Protein AF-0000000074726806 (afdb_homodimer)

pLDDT: mean 81.0, std 25.69, range [20.41, 98.81]

InterPro domains:
  IPR003428 Mitochondrial glycoprotein [PF02330] (49-231)
  IPR003428 Mitochondrial glycoprotein [PTHR10826] (40-232)
  IPR036561 Mitochondrial glycoprotein superfamily [G3DSA:3.10.280.10] (38-231)
  IPR036561 Mitochondrial glycoprotein superfamily [SSF54529] (40-232)

Foldseek 3Di:
DDDDDDDPPPDDPDPDDDDPPPPPPPPPPPPPPPVPVQDPVLVVLLVVLVVVLVVLVVLDDADPLQVVDVVDDPWDWDDDAPDQKIWTWDDDDQKIKIKIFGADDDDPPPPPPPCPVVPDPQQDKTWIKIWIAGNVFQWTKIWTKIAGPDPPGRMDTFAMDTDRHVCLVPDPPHDRHHGLVPDDPVVSVVVVVVCVVVPDDNSVSVNRRSVSNSSNSVNVSVVSVVSSVVSVD/DDDDPDDCPPDDPPDDDPDPPPPVPPPPPPPPPPPVVQPPVLVVLLVVLVVVLVVLVVLDDADPLQVVDVVDDPWDWDDDAPDQKIWTWDDDDQKIKIKIFGADDDQDPPPPPPCVPVPPPQQDKTWMKIWIAGNVFQWTKIWTKIAGPDDPGRMDTFAMDTDRHVCLVPDPPHDRHDGLVPDDPVVSVVVVVVCVVVPDDNSVSVNNRSVSNSSNSVNVSVVSVVSSVVSVD

Structure (mmCIF, N/CA/C/O backbone):
data_AF-0000000074726806-model_v1
#
loop_
_entity.id
_entity.type
_entity.pdbx_description
1 polymer 'Uncharacterized protein'
#
loop_
_atom_site.group_PDB
_atom_site.id
_atom_site.type_symbol
_atom_site.label_atom_id
_atom_site.label_alt_id
_atom_site.label_comp_id
_atom_site.label_asym_id
_atom_site.label_entity_id
_atom_site.label_seq_id
_atom_site.pdbx_PDB_ins_code
_atom_site.Cartn_x
_atom_site.Cartn_y
_atom_site.Cartn_z
_atom_site.occupancy
_atom_site.B_iso_or_equiv
_atom_site.auth_seq_id
_atom_site.auth_comp_id
_atom_site.auth_asym_id
_atom_site.auth_atom_id
_atom_site.pdbx_PDB_model_num
ATOM 1 N N . MET A 1 1 ? 102.75 48.25 -52.375 1 20.41 1 MET A N 1
ATOM 2 C CA . MET A 1 1 ? 102.25 49.562 -51.938 1 20.41 1 MET A CA 1
ATOM 3 C C . MET A 1 1 ? 100.938 49.438 -51.219 1 20.41 1 MET A C 1
ATOM 5 O O . MET A 1 1 ? 100.75 49.969 -50.125 1 20.41 1 MET A O 1
ATOM 9 N N . MET A 1 2 ? 99.812 49.25 -51.969 1 20.5 2 MET A N 1
ATOM 10 C CA . MET A 1 2 ? 98.625 50.062 -51.969 1 20.5 2 MET A CA 1
ATOM 11 C C . MET A 1 2 ? 97.562 49.5 -51 1 20.5 2 MET A C 1
ATOM 13 O O . MET A 1 2 ? 97.062 48.375 -51.219 1 20.5 2 MET A O 1
ATOM 17 N N . LEU A 1 3 ? 97.5 49.781 -49.75 1 23.8 3 LEU A N 1
ATOM 18 C CA . LEU A 1 3 ? 96.812 49.25 -48.594 1 23.8 3 LEU A CA 1
ATOM 19 C C . LEU A 1 3 ? 95.375 49.594 -48.625 1 23.8 3 LEU A C 1
ATOM 21 O O . LEU A 1 3 ? 94.5 48.875 -48.031 1 23.8 3 LEU A O 1
ATOM 25 N N . PRO A 1 4 ? 94.812 50.781 -49.312 1 23.72 4 PRO A N 1
ATOM 26 C CA . PRO A 1 4 ? 93.938 51.5 -48.375 1 23.72 4 PRO A CA 1
ATOM 27 C C . PRO A 1 4 ? 92.625 50.781 -48.156 1 23.72 4 PRO A C 1
ATOM 29 O O . PRO A 1 4 ? 92.312 49.812 -48.844 1 23.72 4 PRO A O 1
ATOM 32 N N . VAL A 1 5 ? 91.375 51.656 -48 1 22.84 5 VAL A N 1
ATOM 33 C CA . VAL A 1 5 ? 90.438 52.25 -47.031 1 22.84 5 VAL A CA 1
ATOM 34 C C . VAL A 1 5 ? 89.062 51.781 -47.312 1 22.84 5 VAL A C 1
ATOM 36 O O . VAL A 1 5 ? 88.125 52.188 -46.594 1 22.84 5 VAL A O 1
ATOM 39 N N . ALA A 1 6 ? 88.75 50.812 -48.281 1 23.95 6 ALA A N 1
ATOM 40 C CA . ALA A 1 6 ? 87.438 51.156 -48.844 1 23.95 6 ALA A CA 1
ATOM 41 C C . ALA A 1 6 ? 86.312 51.094 -47.781 1 23.95 6 ALA A C 1
ATOM 43 O O . ALA A 1 6 ? 86.438 50.344 -46.812 1 23.95 6 ALA A O 1
ATOM 44 N N . ARG A 1 7 ? 85.375 52.094 -47.906 1 22.33 7 ARG A N 1
ATOM 45 C CA . ARG A 1 7 ? 84.25 52.844 -47.312 1 22.33 7 ARG A CA 1
ATOM 46 C C . ARG A 1 7 ? 83.062 51.906 -47.062 1 22.33 7 ARG A C 1
ATOM 48 O O . ARG A 1 7 ? 82.625 51.156 -47.938 1 22.33 7 ARG A O 1
ATOM 55 N N . MET A 1 8 ? 82.688 51.625 -45.75 1 22 8 MET A N 1
ATOM 56 C CA . MET A 1 8 ? 81.875 50.719 -44.969 1 22 8 MET A CA 1
ATOM 57 C C . MET A 1 8 ? 80.375 51 -45.156 1 22 8 MET A C 1
ATOM 59 O O . MET A 1 8 ? 79.5 50.469 -44.469 1 22 8 MET A O 1
ATOM 63 N N . CYS A 1 9 ? 79.938 51.625 -46.406 1 23.05 9 CYS A N 1
ATOM 64 C CA . CYS A 1 9 ? 78.625 52.281 -46.25 1 23.05 9 CYS A CA 1
ATOM 65 C C . CYS A 1 9 ? 77.562 51.281 -45.844 1 23.05 9 CYS A C 1
ATOM 67 O O . CYS A 1 9 ? 77.438 50.219 -46.438 1 23.05 9 CYS A O 1
ATOM 69 N N . THR A 1 10 ? 76.938 51.406 -44.594 1 23.47 10 THR A N 1
ATOM 70 C CA . THR A 1 10 ? 76 50.75 -43.656 1 23.47 10 THR A CA 1
ATOM 71 C C . THR A 1 10 ? 74.562 50.719 -44.188 1 23.47 10 THR A C 1
ATOM 73 O O . THR A 1 10 ? 73.938 51.781 -44.312 1 23.47 10 THR A O 1
ATOM 76 N N . GLY A 1 11 ? 74.312 50.188 -45.469 1 21.83 11 GLY A N 1
ATOM 77 C CA . GLY A 1 11 ? 73 50.375 -46 1 21.83 11 GLY A CA 1
ATOM 78 C C . GLY A 1 11 ? 71.875 49.844 -45.062 1 21.83 11 GLY A C 1
ATOM 79 O O . GLY A 1 11 ? 72.125 48.875 -44.344 1 21.83 11 GLY A O 1
ATOM 80 N N . LEU A 1 12 ? 70.812 50.75 -44.719 1 23.97 12 LEU A N 1
ATOM 81 C CA . LEU A 1 12 ? 69.625 50.906 -43.875 1 23.97 12 LEU A CA 1
ATOM 82 C C . LEU A 1 12 ? 68.562 49.906 -44.281 1 23.97 12 LEU A C 1
ATOM 84 O O . LEU A 1 12 ? 68.062 49.938 -45.438 1 23.97 12 LEU A O 1
ATOM 88 N N . ALA A 1 13 ? 68.625 48.625 -43.875 1 22.58 13 ALA A N 1
ATOM 89 C CA . ALA A 1 13 ? 67.75 47.562 -44.25 1 22.58 13 ALA A CA 1
ATOM 90 C C . ALA A 1 13 ? 66.312 47.844 -43.781 1 22.58 13 ALA A C 1
ATOM 92 O O . ALA A 1 13 ? 66.125 48.219 -42.594 1 22.58 13 ALA A O 1
ATOM 93 N N . ALA A 1 14 ? 65.375 48.188 -44.75 1 22.95 14 ALA A N 1
ATOM 94 C CA . ALA A 1 14 ? 63.969 48.531 -44.75 1 22.95 14 ALA A CA 1
ATOM 95 C C . ALA A 1 14 ? 63.125 47.469 -44.062 1 22.95 14 ALA A C 1
ATOM 97 O O . ALA A 1 14 ? 63.125 46.312 -44.5 1 22.95 14 ALA A O 1
ATOM 98 N N . ARG A 1 15 ? 62.938 47.5 -42.719 1 23.8 15 ARG A N 1
ATOM 99 C CA . ARG A 1 15 ? 62.25 46.562 -41.812 1 23.8 15 ARG A CA 1
ATOM 100 C C . ARG A 1 15 ? 60.781 46.469 -42.125 1 23.8 15 ARG A C 1
ATOM 102 O O . ARG A 1 15 ? 60.031 47.469 -42.031 1 23.8 15 ARG A O 1
ATOM 109 N N . SER A 1 16 ? 60.344 45.938 -43.312 1 23.59 16 SER A N 1
ATOM 110 C CA . SER A 1 16 ? 58.906 45.969 -43.656 1 23.59 16 SER A CA 1
ATOM 111 C C . SER A 1 16 ? 58.031 45.5 -42.5 1 23.59 16 SER A C 1
ATOM 113 O O . SER A 1 16 ? 58.531 44.844 -41.594 1 23.59 16 SER A O 1
ATOM 115 N N . GLY A 1 17 ? 56.594 45.844 -42.562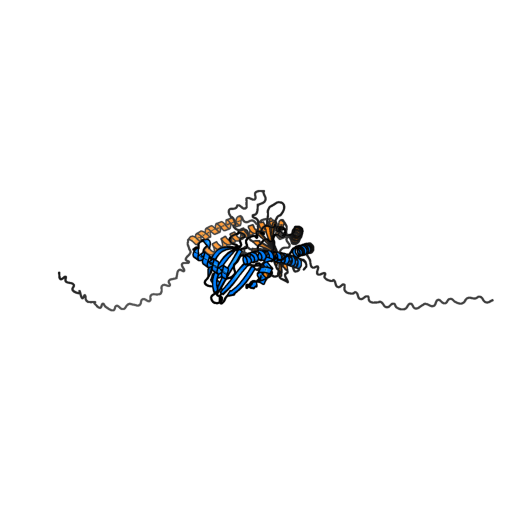 1 23.83 17 GLY A N 1
ATOM 116 C CA . GLY A 1 17 ? 55.312 46.062 -41.906 1 23.83 17 GLY A CA 1
ATOM 117 C C . GLY A 1 17 ? 54.625 44.812 -41.469 1 23.83 17 GLY A C 1
ATOM 118 O O . GLY A 1 17 ? 54.438 43.875 -42.25 1 23.83 17 GLY A O 1
ATOM 119 N N . GLY A 1 18 ? 54.844 44.281 -40.281 1 24.19 18 GLY A N 1
ATOM 120 C CA . GLY A 1 18 ? 54.312 43.094 -39.625 1 24.19 18 GLY A CA 1
ATOM 121 C C . GLY A 1 18 ? 52.781 43.094 -39.531 1 24.19 18 GLY A C 1
ATOM 122 O O . GLY A 1 18 ? 52.188 44.125 -39.25 1 24.19 18 GLY A O 1
ATOM 123 N N . PHE A 1 19 ? 52.062 42.219 -40.438 1 26.77 19 PHE A N 1
ATOM 124 C CA . PHE A 1 19 ? 50.656 41.938 -40.531 1 26.77 19 PHE A CA 1
ATOM 125 C C . PHE A 1 19 ? 50.094 41.531 -39.188 1 26.77 19 PHE A C 1
ATOM 127 O O . PHE A 1 19 ? 50.656 40.688 -38.469 1 26.77 19 PHE A O 1
ATOM 134 N N . LEU A 1 20 ? 49.406 42.438 -38.469 1 27.36 20 LEU A N 1
ATOM 135 C CA . LEU A 1 20 ? 48.656 42.312 -37.219 1 27.36 20 LEU A CA 1
ATOM 136 C C . LEU A 1 20 ? 47.594 41.219 -37.312 1 27.36 20 LEU A C 1
ATOM 138 O O . LEU A 1 20 ? 46.719 41.281 -38.188 1 27.36 20 LEU A O 1
ATOM 142 N N . ARG A 1 21 ? 47.938 39.938 -37.156 1 26.05 21 ARG A N 1
ATOM 143 C CA . ARG A 1 21 ? 46.938 38.875 -37.094 1 26.05 21 ARG A CA 1
ATOM 144 C C . ARG A 1 21 ? 45.906 39.156 -36.031 1 26.05 21 ARG A C 1
ATOM 146 O O . ARG A 1 21 ? 46.25 39.344 -34.844 1 26.05 21 ARG A O 1
ATOM 153 N N . ARG A 1 22 ? 44.719 39.719 -36.375 1 31.56 22 ARG A N 1
ATOM 154 C CA . ARG A 1 22 ? 43.531 39.906 -35.531 1 31.56 22 ARG A CA 1
ATOM 155 C C . ARG A 1 22 ? 43.156 38.594 -34.844 1 31.56 22 ARG A C 1
ATOM 157 O O . ARG A 1 22 ? 42.844 37.625 -35.5 1 31.56 22 ARG A O 1
ATOM 164 N N . GLN A 1 23 ? 43.75 38.281 -33.688 1 27.8 23 GLN A N 1
ATOM 165 C CA . GLN A 1 23 ? 43.312 37.188 -32.875 1 27.8 23 GLN A CA 1
ATOM 166 C C . GLN A 1 23 ? 41.812 37.281 -32.594 1 27.8 23 GLN A C 1
ATOM 168 O O . GLN A 1 23 ? 41.344 38.281 -32.062 1 27.8 23 GLN A O 1
ATOM 173 N N . ALA A 1 24 ? 40.938 36.781 -33.5 1 34.75 24 ALA A N 1
ATOM 174 C CA . ALA A 1 24 ? 39.5 36.656 -33.219 1 34.75 24 ALA A CA 1
ATOM 175 C C . ALA A 1 24 ? 39.25 36.125 -31.828 1 34.75 24 ALA A C 1
ATOM 177 O O . ALA A 1 24 ? 39.812 35.094 -31.438 1 34.75 24 ALA A O 1
ATOM 178 N N . LEU A 1 25 ? 38.969 37.031 -30.875 1 34.06 25 LEU A N 1
ATOM 179 C CA . LEU A 1 25 ? 38.469 36.719 -29.531 1 34.06 25 LEU A CA 1
ATOM 180 C C . LEU A 1 25 ? 37.312 35.75 -29.609 1 34.06 25 LEU A C 1
ATOM 182 O O . LEU A 1 25 ? 36.312 36.031 -30.266 1 34.06 25 LEU A O 1
ATOM 186 N N . ARG A 1 26 ? 37.531 34.438 -29.812 1 38.59 26 ARG A N 1
ATOM 187 C CA . ARG A 1 26 ? 36.438 33.5 -29.688 1 38.59 26 ARG A CA 1
ATOM 188 C C . ARG A 1 26 ? 35.625 33.75 -28.438 1 38.59 26 ARG A C 1
ATOM 190 O O . ARG A 1 26 ? 36.156 33.938 -27.359 1 38.59 26 ARG A O 1
ATOM 197 N N . PRO A 1 27 ? 34.375 34.281 -28.609 1 38.22 27 PRO A N 1
ATOM 198 C CA . PRO A 1 27 ? 33.562 34.375 -27.406 1 38.22 27 PRO A CA 1
ATOM 199 C C . PRO A 1 27 ? 33.625 33.125 -26.562 1 38.22 27 PRO A C 1
ATOM 201 O O . PRO A 1 27 ? 33.719 32 -27.094 1 38.22 27 PRO A O 1
ATOM 204 N N . ALA A 1 28 ? 34.25 33.156 -25.359 1 39.41 28 ALA A N 1
ATOM 205 C CA . ALA A 1 28 ? 34.125 32.125 -24.328 1 39.41 28 ALA A CA 1
ATOM 206 C C . ALA A 1 28 ? 32.688 31.641 -24.219 1 39.41 28 ALA A C 1
ATOM 208 O O . ALA A 1 28 ? 31.766 32.406 -23.906 1 39.41 28 ALA A O 1
ATOM 209 N N . LEU A 1 29 ? 32.25 30.828 -25.109 1 37.53 29 LEU A N 1
ATOM 210 C CA . LEU A 1 29 ? 31 30.125 -24.859 1 37.53 29 LEU A CA 1
ATOM 211 C C . LEU A 1 29 ? 30.906 29.703 -23.391 1 37.53 29 LEU A C 1
ATOM 213 O O . LEU A 1 29 ? 31.75 28.969 -22.906 1 37.53 29 LEU A O 1
ATOM 217 N N . TYR A 1 30 ? 30.609 30.625 -22.5 1 35.72 30 TYR A N 1
ATOM 218 C CA . TYR A 1 30 ? 30.141 30.203 -21.188 1 35.72 30 TYR A CA 1
ATOM 219 C C . TYR A 1 30 ? 29.234 28.984 -21.297 1 35.72 30 TYR A C 1
ATOM 221 O O . TYR A 1 30 ? 28.156 29.047 -21.891 1 35.72 30 TYR A O 1
ATOM 229 N N . GLN A 1 31 ? 29.828 27.844 -21.625 1 36.25 31 GLN A N 1
ATOM 230 C CA . GLN A 1 31 ? 29.016 26.656 -21.406 1 36.25 31 GLN A CA 1
ATOM 231 C C . GLN A 1 31 ? 28.281 26.734 -20.078 1 36.25 31 GLN A C 1
ATOM 233 O O . GLN A 1 31 ? 28.906 26.812 -19.016 1 36.25 31 GLN A O 1
ATOM 238 N N . ALA A 1 32 ? 27.234 27.453 -20.078 1 36.91 32 ALA A N 1
ATOM 239 C CA . ALA A 1 32 ? 26.375 27.266 -18.906 1 36.91 32 ALA A CA 1
ATOM 240 C C . ALA A 1 32 ? 26.391 25.812 -18.438 1 36.91 32 ALA A C 1
ATOM 242 O O . ALA A 1 32 ? 25.969 24.906 -19.172 1 36.91 32 ALA A O 1
ATOM 243 N N . GLN A 1 33 ? 27.453 25.391 -17.812 1 36.06 33 GLN A N 1
ATOM 244 C CA . GLN A 1 33 ? 27.375 24.125 -17.094 1 36.06 33 GLN A CA 1
ATOM 245 C C . GLN A 1 33 ? 25.969 23.922 -16.5 1 36.06 33 GLN A C 1
ATOM 247 O O . GLN A 1 33 ? 25.547 24.703 -15.648 1 36.06 33 GLN A O 1
ATOM 252 N N . GLN A 1 34 ? 25.047 23.75 -17.297 1 39.03 34 GLN A N 1
ATOM 253 C CA . GLN A 1 34 ? 23.859 23.203 -16.641 1 39.03 34 GLN A CA 1
ATOM 254 C C . GLN A 1 34 ? 24.234 22.297 -15.477 1 39.03 34 GLN A C 1
ATOM 256 O O . GLN A 1 34 ? 24.75 21.203 -15.688 1 39.03 34 GLN A O 1
ATOM 261 N N . ARG A 1 35 ? 24.953 22.812 -14.508 1 39.28 35 ARG A N 1
ATOM 262 C CA . ARG A 1 35 ? 25.188 22.062 -13.273 1 39.28 35 ARG A CA 1
ATOM 263 C C . ARG A 1 35 ? 23.984 21.219 -12.922 1 39.28 35 ARG A C 1
ATOM 265 O O . ARG A 1 35 ? 22.953 21.734 -12.484 1 39.28 35 ARG A O 1
ATOM 272 N N . CYS A 1 36 ? 23.656 20.156 -13.633 1 45.44 36 CYS A N 1
ATOM 273 C CA . CYS A 1 36 ? 22.734 19.141 -13.148 1 45.44 36 CYS A CA 1
ATOM 274 C C . CYS A 1 36 ? 22.875 18.953 -11.641 1 45.44 36 CYS A C 1
ATOM 276 O O . CYS A 1 36 ? 23.922 18.531 -11.164 1 45.44 36 CYS A O 1
ATOM 278 N N . PHE A 1 37 ? 22.562 19.75 -10.758 1 51.66 37 PHE A N 1
ATOM 279 C CA . PHE A 1 37 ? 22.531 19.562 -9.312 1 51.66 37 PHE A CA 1
ATOM 280 C C . PHE A 1 37 ? 22.219 18.109 -8.961 1 51.66 37 PHE A C 1
ATOM 282 O O . PHE A 1 37 ? 21.062 17.734 -8.875 1 51.66 37 PHE A O 1
ATOM 289 N N . SER A 1 38 ? 23.016 17.078 -9.555 1 64.81 38 SER A N 1
ATOM 290 C CA . SER A 1 38 ? 22.938 15.648 -9.266 1 64.81 38 SER A CA 1
ATOM 291 C C . SER A 1 38 ? 23.266 15.359 -7.805 1 64.81 38 SER A C 1
ATOM 293 O O . SER A 1 38 ? 24.172 15.977 -7.234 1 64.81 38 SER A O 1
ATOM 295 N N . LEU A 1 39 ? 22.406 14.836 -6.875 1 81.81 39 LEU A N 1
ATOM 296 C CA . LEU A 1 39 ? 22.656 14.383 -5.512 1 81.81 39 LEU A CA 1
ATOM 297 C C . LEU A 1 39 ? 23.875 13.477 -5.453 1 81.81 39 LEU A C 1
ATOM 299 O O . LEU A 1 39 ? 23.922 12.445 -6.125 1 81.81 39 LEU A O 1
ATOM 303 N N . SER A 1 40 ? 24.984 13.961 -4.852 1 86.56 40 SER A N 1
ATOM 304 C CA . SER A 1 40 ? 26.234 13.195 -4.754 1 86.56 40 SER A CA 1
ATOM 305 C C . SER A 1 40 ? 25.969 11.797 -4.207 1 86.56 40 SER A C 1
ATOM 307 O O . SER A 1 40 ? 26.594 10.828 -4.652 1 86.56 40 SER A O 1
ATOM 309 N N . SER A 1 41 ? 25.047 11.672 -3.287 1 93.31 41 SER A N 1
ATOM 310 C CA . SER A 1 41 ? 24.75 10.391 -2.65 1 93.31 41 SER A CA 1
ATOM 311 C C . SER A 1 41 ? 24.078 9.438 -3.625 1 93.31 41 SER A C 1
ATOM 313 O O . SER A 1 41 ? 24.078 8.219 -3.42 1 93.31 41 SER A O 1
ATOM 315 N N . ALA A 1 42 ? 23.547 9.977 -4.707 1 93.56 42 ALA A N 1
ATOM 316 C CA . ALA A 1 42 ? 22.859 9.148 -5.684 1 93.56 42 ALA A CA 1
ATOM 317 C C . ALA A 1 42 ? 23.812 8.188 -6.375 1 93.56 42 ALA A C 1
ATOM 319 O O . ALA A 1 42 ? 23.469 7.039 -6.656 1 93.56 42 ALA A O 1
ATOM 320 N N . ALA A 1 43 ? 24.969 8.695 -6.641 1 94.06 43 ALA A N 1
ATOM 321 C CA . ALA A 1 43 ? 25.969 7.855 -7.289 1 94.06 43 ALA A CA 1
ATOM 322 C C . ALA A 1 43 ? 26.359 6.676 -6.398 1 94.06 43 ALA A C 1
ATOM 324 O O . ALA A 1 43 ? 26.562 5.562 -6.887 1 94.06 43 ALA A O 1
ATOM 325 N N . LYS A 1 44 ? 26.516 6.965 -5.145 1 95.69 44 LYS A N 1
ATOM 326 C CA . LYS A 1 44 ? 26.812 5.906 -4.188 1 95.69 44 LYS A CA 1
ATOM 327 C C . LYS A 1 44 ? 25.703 4.859 -4.148 1 95.69 44 LYS A C 1
ATOM 329 O O . LYS A 1 44 ? 25.984 3.656 -4.141 1 95.69 44 LYS A O 1
ATOM 334 N N . VAL A 1 45 ? 24.516 5.266 -4.105 1 97.5 45 VAL A N 1
ATOM 335 C CA . VAL A 1 45 ? 23.375 4.367 -4.109 1 97.5 45 VAL A CA 1
ATOM 336 C C . VAL A 1 45 ? 23.406 3.494 -5.363 1 97.5 45 VAL A C 1
ATOM 338 O O . VAL A 1 45 ? 23.234 2.273 -5.281 1 97.5 45 VAL A O 1
ATOM 341 N N . ALA A 1 46 ? 23.625 4.129 -6.48 1 97.31 46 ALA A N 1
ATOM 342 C CA . ALA A 1 46 ? 23.656 3.406 -7.75 1 97.31 46 ALA A CA 1
ATOM 343 C C . ALA A 1 46 ? 24.719 2.312 -7.746 1 97.31 46 ALA A C 1
ATOM 345 O O . ALA A 1 46 ? 24.469 1.202 -8.227 1 97.31 46 ALA A O 1
ATOM 346 N N . LYS A 1 47 ? 25.828 2.67 -7.254 1 96.75 47 LYS A N 1
ATOM 347 C CA . LYS A 1 47 ? 26.922 1.707 -7.176 1 96.75 47 LYS A CA 1
ATOM 348 C C . LYS A 1 47 ? 26.547 0.514 -6.305 1 96.75 47 LYS A C 1
ATOM 350 O O . LYS A 1 47 ? 26.766 -0.637 -6.684 1 96.75 47 LYS A O 1
ATOM 355 N N . ASP A 1 48 ? 26.016 0.782 -5.121 1 97.62 48 ASP A N 1
ATOM 356 C CA . ASP A 1 48 ? 25.625 -0.284 -4.203 1 97.62 48 ASP A CA 1
ATOM 357 C C . ASP A 1 48 ? 24.516 -1.143 -4.805 1 97.62 48 ASP A C 1
ATOM 359 O O . ASP A 1 48 ? 24.469 -2.355 -4.59 1 97.62 48 ASP A O 1
ATOM 363 N N . LEU A 1 49 ? 23.719 -0.548 -5.613 1 98.06 49 LEU A N 1
ATOM 364 C CA . LEU A 1 49 ? 22.625 -1.264 -6.277 1 98.06 49 LEU A CA 1
ATOM 365 C C . LEU A 1 49 ? 23.172 -2.203 -7.348 1 98.06 49 LEU A C 1
ATOM 367 O O . LEU A 1 49 ? 22.688 -3.324 -7.504 1 98.06 49 LEU A O 1
ATOM 371 N N . GLN A 1 50 ? 24.141 -1.729 -8.062 1 97.56 50 GLN A N 1
ATOM 372 C CA . GLN A 1 50 ? 24.734 -2.566 -9.094 1 97.56 50 GLN A CA 1
ATOM 373 C C . GLN A 1 50 ? 25.297 -3.857 -8.508 1 97.56 50 GLN A C 1
ATOM 375 O O . GLN A 1 50 ? 25.109 -4.934 -9.078 1 97.56 50 GLN A O 1
ATOM 380 N N . ALA A 1 51 ? 25.938 -3.688 -7.402 1 95.94 51 ALA A N 1
ATOM 381 C CA . ALA A 1 51 ? 26.484 -4.859 -6.727 1 95.94 51 ALA A CA 1
ATOM 382 C C . ALA A 1 51 ? 25.375 -5.82 -6.309 1 95.94 51 ALA A C 1
ATOM 384 O O . ALA A 1 51 ? 25.5 -7.035 -6.492 1 95.94 51 ALA A O 1
ATOM 385 N N . GLU A 1 52 ? 24.312 -5.312 -5.699 1 96 52 GLU A N 1
ATOM 386 C CA . GLU A 1 52 ? 23.203 -6.125 -5.227 1 96 52 GLU A CA 1
ATOM 387 C C . GLU A 1 52 ? 22.484 -6.812 -6.387 1 96 52 GLU A C 1
ATOM 389 O O . GLU A 1 52 ? 22.109 -7.98 -6.281 1 96 52 GLU A O 1
ATOM 394 N N . ILE A 1 53 ? 22.344 -6.117 -7.512 1 97.62 53 ILE A N 1
ATOM 395 C CA . ILE A 1 53 ? 21.719 -6.699 -8.695 1 97.62 53 ILE A CA 1
ATOM 396 C C . ILE A 1 53 ? 22.5 -7.926 -9.148 1 97.62 53 ILE A C 1
ATOM 398 O O . ILE A 1 53 ? 21.922 -8.984 -9.391 1 97.62 53 ILE A O 1
ATOM 402 N N . GLY A 1 54 ? 23.797 -7.73 -9.234 1 96.88 54 GLY A N 1
ATOM 403 C CA . GLY A 1 54 ? 24.641 -8.852 -9.625 1 96.88 54 GLY A CA 1
ATOM 404 C C . GLY A 1 54 ? 24.516 -10.047 -8.711 1 96.88 54 GLY A C 1
ATOM 405 O O . GLY A 1 54 ? 24.391 -11.188 -9.172 1 96.88 54 GLY A O 1
ATOM 406 N N . HIS A 1 55 ? 24.469 -9.805 -7.434 1 95.19 55 HIS A N 1
ATOM 407 C CA . HIS A 1 55 ? 24.344 -10.859 -6.43 1 95.19 55 HIS A CA 1
ATOM 408 C C . HIS A 1 55 ? 23.016 -11.594 -6.578 1 95.19 55 HIS A C 1
ATOM 410 O O . HIS A 1 55 ? 22.984 -12.82 -6.605 1 95.19 55 HIS A O 1
ATOM 416 N N . GLU A 1 56 ? 21.875 -10.852 -6.633 1 95 56 GLU A N 1
ATOM 417 C CA . GLU A 1 56 ? 20.547 -11.453 -6.715 1 95 56 GLU A CA 1
ATOM 418 C C . GLU A 1 56 ? 20.375 -12.227 -8.016 1 95 56 GLU A C 1
ATOM 420 O O . GLU A 1 56 ? 19.75 -13.289 -8.023 1 95 56 GLU A O 1
ATOM 425 N N . GLU A 1 57 ? 20.938 -11.695 -9.094 1 96.25 57 GLU A N 1
ATOM 426 C CA . GLU A 1 57 ? 20.828 -12.375 -10.375 1 96.25 57 GLU A CA 1
ATOM 427 C C . GLU A 1 57 ? 21.609 -13.688 -10.375 1 96.25 57 GLU A C 1
ATOM 429 O O . GLU A 1 57 ? 21.156 -14.68 -10.953 1 96.25 57 GLU A O 1
ATOM 434 N N . GLU A 1 58 ? 22.688 -13.695 -9.766 1 95.88 58 GLU A N 1
ATOM 435 C CA . GLU A 1 58 ? 23.5 -14.898 -9.688 1 95.88 58 GLU A CA 1
ATOM 436 C C . GLU A 1 58 ? 22.812 -15.984 -8.867 1 95.88 58 GLU A C 1
ATOM 438 O O . GLU A 1 58 ? 22.969 -17.172 -9.141 1 95.88 58 GLU A O 1
ATOM 443 N N . GLN A 1 59 ? 22.078 -15.562 -7.906 1 92.62 59 GLN A N 1
ATOM 444 C CA . GLN A 1 59 ? 21.438 -16.5 -6.996 1 92.62 59 GLN A CA 1
ATOM 445 C C . GLN A 1 59 ? 20.078 -16.938 -7.531 1 92.62 59 GLN A C 1
ATOM 447 O O . GLN A 1 59 ? 19.484 -17.906 -7.031 1 92.62 59 GLN A O 1
ATOM 452 N N . TYR A 1 60 ? 19.625 -16.281 -8.539 1 94.38 60 TYR A N 1
ATOM 453 C CA . TYR A 1 60 ? 18.281 -16.562 -9.023 1 94.38 60 TYR A CA 1
ATOM 454 C C . TYR A 1 60 ? 18.234 -17.875 -9.797 1 94.38 60 TYR A C 1
ATOM 456 O O . TYR A 1 60 ? 19.047 -18.094 -10.703 1 94.38 60 TYR A O 1
ATOM 464 N N . GLN A 1 61 ? 17.359 -18.766 -9.32 1 94.88 61 GLN A N 1
ATOM 465 C CA . GLN A 1 61 ? 17.031 -20 -10.016 1 94.88 61 GLN A CA 1
ATOM 466 C C . GLN A 1 61 ? 15.555 -20.328 -9.891 1 94.88 61 GLN A C 1
ATOM 468 O O . GLN A 1 61 ? 15.023 -20.422 -8.781 1 94.88 61 GLN A O 1
ATOM 473 N N . GLN A 1 62 ? 15 -20.484 -11.023 1 95.31 62 GLN A N 1
ATOM 474 C CA . GLN A 1 62 ? 13.578 -20.828 -11 1 95.31 62 GLN A CA 1
ATOM 475 C C . GLN A 1 62 ? 13.367 -22.266 -10.5 1 95.31 62 GLN A C 1
ATOM 477 O O . GLN A 1 62 ? 14.07 -23.188 -10.93 1 95.31 62 GLN A O 1
ATOM 482 N N . ALA A 1 63 ? 12.43 -22.438 -9.633 1 93.5 63 ALA A N 1
ATOM 483 C CA . ALA A 1 63 ? 12.117 -23.75 -9.086 1 93.5 63 ALA A CA 1
ATOM 484 C C . ALA A 1 63 ? 11.664 -24.703 -10.188 1 93.5 63 ALA A C 1
ATOM 486 O O . ALA A 1 63 ? 10.945 -24.312 -11.109 1 93.5 63 ALA A O 1
ATOM 487 N N . LYS A 1 64 ? 12.016 -25.984 -10.086 1 95 64 LYS A N 1
ATOM 488 C CA . LYS A 1 64 ? 11.695 -27 -11.07 1 95 64 LYS A CA 1
ATOM 489 C C . LYS A 1 64 ? 10.188 -27.234 -11.164 1 95 64 LYS A C 1
ATOM 491 O O . LYS A 1 64 ? 9.664 -27.562 -12.234 1 95 64 LYS A O 1
ATOM 496 N N . GLU A 1 65 ? 9.547 -27.047 -10.039 1 94.06 65 GLU A N 1
ATOM 497 C CA . GLU A 1 65 ? 8.102 -27.25 -9.977 1 94.06 65 GLU A CA 1
ATOM 498 C C . GLU A 1 65 ? 7.371 -26.344 -10.961 1 94.06 65 GLU A C 1
ATOM 500 O O . GLU A 1 65 ? 6.309 -26.688 -11.477 1 94.06 65 GLU A O 1
ATOM 505 N N 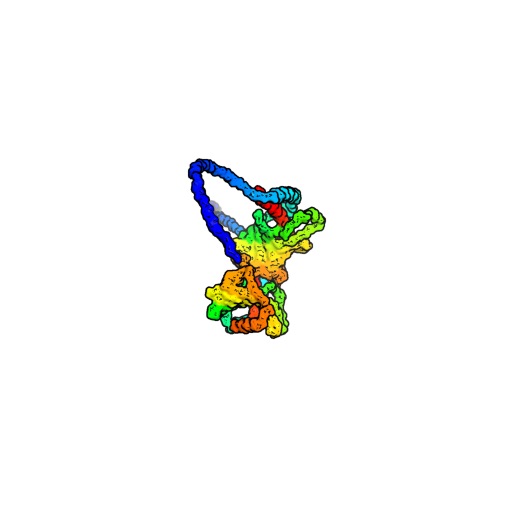. ILE A 1 66 ? 7.969 -25.203 -11.219 1 97.44 66 ILE A N 1
ATOM 506 C CA . ILE A 1 66 ? 7.328 -24.219 -12.086 1 97.44 66 ILE A CA 1
ATOM 507 C C . ILE A 1 66 ? 7.383 -24.688 -13.531 1 97.44 66 ILE A C 1
ATOM 509 O O . ILE A 1 66 ? 6.359 -24.734 -14.219 1 97.44 66 ILE A O 1
ATOM 513 N N . LYS A 1 67 ? 8.516 -25.047 -14.016 1 96.25 67 LYS A N 1
ATOM 514 C CA . LYS A 1 67 ? 8.68 -25.516 -15.391 1 96.25 67 LYS A CA 1
ATOM 515 C C . LYS A 1 67 ? 7.859 -26.781 -15.641 1 96.25 67 LYS A C 1
ATOM 517 O O . LYS A 1 67 ? 7.207 -26.906 -16.672 1 96.25 67 LYS A O 1
ATOM 522 N N . LYS A 1 68 ? 7.961 -27.656 -14.688 1 96.19 68 LYS A N 1
ATOM 523 C CA . LYS A 1 68 ? 7.219 -28.922 -14.789 1 96.19 68 LYS A CA 1
ATOM 524 C C . LYS A 1 68 ? 5.723 -28.656 -14.969 1 96.19 68 LYS A C 1
ATOM 526 O O . LYS A 1 68 ? 5.094 -29.219 -15.867 1 96.19 68 LYS A O 1
ATOM 531 N N . PHE A 1 69 ? 5.16 -27.859 -14.156 1 97.38 69 PHE A N 1
ATOM 532 C CA . PHE A 1 69 ? 3.73 -27.578 -14.195 1 97.38 69 PHE A CA 1
ATOM 533 C C . PHE A 1 69 ? 3.348 -26.891 -15.5 1 97.38 69 PHE A C 1
ATOM 535 O O . PHE A 1 69 ? 2.373 -27.281 -16.156 1 97.38 69 PHE A O 1
ATOM 542 N N . LEU A 1 70 ? 4.082 -25.906 -15.93 1 97.06 70 LEU A N 1
ATOM 543 C CA . LEU A 1 70 ? 3.734 -25.094 -17.094 1 97.06 70 LEU A CA 1
ATOM 544 C C . LEU A 1 70 ? 3.85 -25.906 -18.375 1 97.06 70 LEU A C 1
ATOM 546 O O . LEU A 1 70 ? 3.141 -25.625 -19.344 1 97.06 70 LEU A O 1
ATOM 550 N N . SER A 1 71 ? 4.676 -26.891 -18.391 1 96.06 71 SER A N 1
ATOM 551 C CA . SER A 1 71 ? 4.852 -27.719 -19.594 1 96.06 71 SER A CA 1
ATOM 552 C C . SER A 1 71 ? 3.66 -28.641 -19.797 1 96.06 71 SER A C 1
ATOM 554 O O . SER A 1 71 ? 3.377 -29.047 -20.938 1 96.06 71 SER A O 1
ATOM 556 N N . GLY A 1 72 ? 2.896 -28.906 -18.797 1 94.5 72 GLY A N 1
ATOM 557 C CA . GLY A 1 72 ? 1.847 -29.906 -18.922 1 94.5 72 GLY A CA 1
ATOM 558 C C . GLY A 1 72 ? 0.461 -29.344 -18.656 1 94.5 72 GLY A C 1
ATOM 559 O O . GLY A 1 72 ? -0.535 -30.062 -18.781 1 94.5 72 GLY A O 1
ATOM 560 N N . THR A 1 73 ? 0.35 -28.125 -18.359 1 94.12 73 THR A N 1
ATOM 561 C CA . THR A 1 73 ? -0.926 -27.609 -17.891 1 94.12 73 THR A CA 1
ATOM 562 C C . THR A 1 73 ? -1.782 -27.109 -19.047 1 94.12 73 THR A C 1
ATOM 564 O O . THR A 1 73 ? -1.255 -26.703 -20.078 1 94.12 73 THR A O 1
ATOM 567 N N . SER A 1 74 ? -3.074 -27.266 -18.844 1 93.44 74 SER A N 1
ATOM 568 C CA . SER A 1 74 ? -4.027 -26.719 -19.797 1 93.44 74 SER A CA 1
ATOM 569 C C . SER A 1 74 ? -4.363 -25.266 -19.469 1 93.44 74 SER A C 1
ATOM 571 O O . SER A 1 74 ? -5.055 -24.594 -20.25 1 93.44 74 SER A O 1
ATOM 573 N N . PHE A 1 75 ? -3.91 -24.75 -18.375 1 97.81 75 PHE A N 1
ATOM 574 C CA . PHE A 1 75 ? -4.156 -23.375 -17.953 1 97.81 75 PHE A CA 1
ATOM 575 C C . PHE A 1 75 ? -3.24 -22.406 -18.703 1 97.81 75 PHE A C 1
ATOM 577 O O . PHE A 1 75 ? -2.078 -22.734 -18.969 1 97.81 75 PHE A O 1
ATOM 584 N N . LYS A 1 76 ? -3.785 -21.281 -19 1 98.19 76 LYS A N 1
ATOM 585 C CA . LYS A 1 76 ? -2.967 -20.141 -19.406 1 98.19 76 LYS A CA 1
ATOM 586 C C . LYS A 1 76 ? -2.463 -19.375 -18.188 1 98.19 76 LYS A C 1
ATOM 588 O O . LYS A 1 76 ? -3.258 -18.906 -17.375 1 98.19 76 LYS A O 1
ATOM 593 N N . PHE A 1 77 ? -1.185 -19.219 -18.125 1 98.62 77 PHE A N 1
ATOM 594 C CA . PHE A 1 77 ? -0.589 -18.453 -17.047 1 98.62 77 PHE A CA 1
ATOM 595 C C . PHE A 1 77 ? -0.481 -16.984 -17.406 1 98.62 77 PHE A C 1
ATOM 597 O O . PHE A 1 77 ? -0.003 -16.641 -18.5 1 98.62 77 PHE A O 1
ATOM 604 N N . VAL A 1 78 ? -0.978 -16.078 -16.5 1 98.44 78 VAL A N 1
ATOM 605 C CA . VAL A 1 78 ? -0.987 -14.648 -16.766 1 98.44 78 VAL A CA 1
ATOM 606 C C . VAL A 1 78 ? -0.32 -13.898 -15.609 1 98.44 78 VAL A C 1
ATOM 608 O O . VAL A 1 78 ? -0.687 -14.086 -14.445 1 98.44 78 VAL A O 1
ATOM 611 N N . GLU A 1 79 ? 0.658 -13.055 -15.922 1 97.81 79 GLU A N 1
ATOM 612 C CA . GLU A 1 79 ? 1.279 -12.133 -14.977 1 97.81 79 GLU A CA 1
ATOM 613 C C . GLU A 1 79 ? 1.74 -10.859 -15.672 1 97.81 79 GLU A C 1
ATOM 615 O O . GLU A 1 79 ? 1.855 -10.82 -16.906 1 97.81 79 GLU A O 1
ATOM 620 N N . THR A 1 80 ? 1.914 -9.773 -14.906 1 96.44 80 THR A N 1
ATOM 621 C CA . THR A 1 80 ? 2.43 -8.508 -15.406 1 96.44 80 THR A CA 1
ATOM 622 C C . THR A 1 80 ? 3.539 -7.98 -14.492 1 96.44 80 THR A C 1
ATOM 624 O O . THR A 1 80 ? 3.412 -8.016 -13.266 1 96.44 80 THR A O 1
ATOM 627 N N . GLU A 1 81 ? 4.637 -7.488 -15.125 1 95.5 81 GLU A N 1
ATOM 628 C CA . GLU A 1 81 ? 5.715 -6.879 -14.344 1 95.5 81 GLU A CA 1
ATOM 629 C C . GLU A 1 81 ? 5.203 -5.699 -13.523 1 95.5 81 GLU A C 1
ATOM 631 O O . GLU A 1 81 ? 4.43 -4.879 -14.016 1 95.5 81 GLU A O 1
ATOM 636 N N . GLY A 1 82 ? 5.598 -5.645 -12.297 1 94.94 82 GLY A N 1
ATOM 637 C CA . GLY A 1 82 ? 5.215 -4.555 -11.422 1 94.94 82 GLY A CA 1
ATOM 638 C C . GLY A 1 82 ? 3.896 -4.797 -10.703 1 94.94 82 GLY A C 1
ATOM 639 O O . GLY A 1 82 ? 3.502 -4.016 -9.836 1 94.94 82 GLY A O 1
ATOM 640 N N . ASP A 1 83 ? 3.258 -5.797 -11.109 1 96.38 83 ASP A N 1
ATOM 641 C CA . ASP A 1 83 ? 1.973 -6.164 -10.523 1 96.38 83 ASP A CA 1
ATOM 642 C C . ASP A 1 83 ? 2.098 -7.426 -9.672 1 96.38 83 ASP A C 1
ATOM 644 O O . ASP A 1 83 ? 2.695 -8.414 -10.094 1 96.38 83 ASP A O 1
ATOM 648 N N . VAL A 1 84 ? 1.516 -7.402 -8.461 1 96.5 84 VAL A N 1
ATOM 649 C CA . VAL A 1 84 ? 1.714 -8.523 -7.543 1 96.5 84 VAL A CA 1
ATOM 650 C C . VAL A 1 84 ? 0.782 -9.672 -7.922 1 96.5 84 VAL A C 1
ATOM 652 O O . VAL A 1 84 ? 0.956 -10.797 -7.457 1 96.5 84 VAL A O 1
ATOM 655 N N . ASN A 1 85 ? -0.184 -9.414 -8.734 1 97.5 85 ASN A N 1
ATOM 656 C CA . ASN A 1 85 ? -1.204 -10.406 -9.055 1 97.5 85 ASN A CA 1
ATOM 657 C C . ASN A 1 85 ? -0.723 -11.375 -10.133 1 97.5 85 ASN A C 1
ATOM 659 O O . ASN A 1 85 ? -0.051 -10.969 -11.086 1 97.5 85 ASN A O 1
ATOM 663 N N . MET A 1 86 ? -1.083 -12.648 -9.914 1 98.5 86 MET A N 1
ATOM 664 C CA . MET A 1 86 ? -0.903 -13.703 -10.898 1 98.5 86 MET A CA 1
ATOM 665 C C . MET A 1 86 ? -2.166 -14.547 -11.031 1 98.5 86 MET A C 1
ATOM 667 O O . MET A 1 86 ? -2.986 -14.594 -10.109 1 98.5 86 MET A O 1
ATOM 671 N N . ASN A 1 87 ? -2.338 -15.133 -12.234 1 98.62 87 ASN A N 1
ATOM 672 C CA . ASN A 1 87 ? -3.498 -16.016 -12.344 1 98.62 87 ASN A CA 1
ATOM 673 C C . ASN A 1 87 ? -3.297 -17.078 -13.422 1 98.62 87 ASN A C 1
ATOM 675 O O . ASN A 1 87 ? -2.459 -16.906 -14.312 1 98.62 87 ASN A O 1
ATOM 679 N N . LEU A 1 88 ? -3.973 -18.188 -13.242 1 98.75 88 LEU A N 1
ATOM 680 C CA . LEU A 1 88 ? -4.215 -19.219 -14.25 1 98.75 88 LEU A CA 1
ATOM 681 C C . LEU A 1 88 ? -5.652 -19.156 -14.75 1 98.75 88 LEU A C 1
ATOM 683 O O . LEU A 1 88 ? -6.586 -19 -13.953 1 98.75 88 LEU A O 1
ATOM 687 N N . GLU A 1 89 ? -5.789 -19.297 -16.062 1 98.5 89 GLU A N 1
ATOM 688 C CA . GLU A 1 89 ? -7.156 -19.25 -16.562 1 98.5 89 GLU A CA 1
ATOM 689 C C . GLU A 1 89 ? -7.371 -20.281 -17.672 1 98.5 89 GLU A C 1
ATOM 691 O O . GLU A 1 89 ? -6.449 -20.594 -18.422 1 98.5 89 GLU A O 1
ATOM 696 N N . LYS A 1 90 ? -8.523 -20.812 -17.734 1 97.44 90 LYS A N 1
ATOM 697 C CA . LYS A 1 90 ? -8.969 -21.656 -18.844 1 97.44 90 LYS A CA 1
ATOM 698 C C . LYS A 1 90 ? -10.477 -21.547 -19.047 1 97.44 90 LYS A C 1
ATOM 700 O O . LYS A 1 90 ? -11.203 -21.141 -18.141 1 97.44 90 LYS A O 1
ATOM 705 N N . GLU A 1 91 ? -10.852 -21.891 -20.219 1 96.75 91 GLU A N 1
ATOM 706 C CA . GLU A 1 91 ? -12.266 -21.875 -20.562 1 96.75 91 GLU A CA 1
ATOM 707 C C . GLU A 1 91 ? -12.797 -23.281 -20.781 1 96.75 91 GLU A C 1
ATOM 709 O O . GLU A 1 91 ? -12.133 -24.109 -21.406 1 96.75 91 GLU A O 1
ATOM 714 N N . VAL A 1 92 ? -13.875 -23.547 -20.219 1 93.81 92 VAL A N 1
ATOM 715 C CA . VAL A 1 92 ? -14.633 -24.781 -20.438 1 93.81 92 VAL A CA 1
ATOM 716 C C . VAL A 1 92 ? -16.047 -24.438 -20.875 1 93.81 92 VAL A C 1
ATOM 718 O O . VAL A 1 92 ? -16.938 -24.266 -20.047 1 93.81 92 VAL A O 1
ATOM 721 N N . GLY A 1 93 ? -16.281 -24.469 -22.141 1 94.44 93 GLY A N 1
ATOM 722 C CA . GLY A 1 93 ? -17.547 -23.953 -22.641 1 94.44 93 GLY A CA 1
ATOM 723 C C . GLY A 1 93 ? -17.797 -22.5 -22.297 1 94.44 93 GLY A C 1
ATOM 724 O O . GLY A 1 93 ? -16.953 -21.641 -22.594 1 94.44 93 GLY A O 1
ATOM 725 N N . ASP A 1 94 ? -18.922 -22.281 -21.625 1 96.31 94 ASP A N 1
ATOM 726 C CA . ASP A 1 94 ? -19.281 -20.922 -21.219 1 96.31 94 ASP A CA 1
ATOM 727 C C . ASP A 1 94 ? -18.656 -20.562 -19.875 1 96.31 94 ASP A C 1
ATOM 729 O O . ASP A 1 94 ? -18.797 -19.438 -19.391 1 96.31 94 ASP A O 1
ATOM 733 N N . MET A 1 95 ? -17.938 -21.406 -19.312 1 97.06 95 MET A N 1
ATOM 734 C CA . MET A 1 95 ? -17.391 -21.203 -17.969 1 97.06 95 MET A CA 1
ATOM 735 C C . MET A 1 95 ? -15.93 -20.781 -18.016 1 97.06 95 MET A C 1
ATOM 737 O O . MET A 1 95 ? -15.109 -21.469 -18.641 1 97.06 95 MET A O 1
ATOM 741 N N . LEU A 1 96 ? -15.688 -19.672 -17.453 1 98.06 96 LEU A N 1
ATOM 742 C CA . LEU A 1 96 ? -14.312 -19.234 -17.25 1 98.06 96 LEU A CA 1
ATOM 743 C C . LEU A 1 96 ? -13.805 -19.656 -15.875 1 98.06 96 LEU A C 1
ATOM 745 O O . LEU A 1 96 ? -14.406 -19.312 -14.852 1 98.06 96 LEU A O 1
ATOM 749 N N . VAL A 1 97 ? -12.727 -20.438 -15.836 1 98.5 97 VAL A N 1
ATOM 750 C CA . VAL A 1 97 ? -12.086 -20.844 -14.594 1 98.5 97 VAL A CA 1
ATOM 751 C C . VAL A 1 97 ? -10.812 -20.016 -14.367 1 98.5 97 VAL A C 1
ATOM 753 O O . VAL A 1 97 ? -9.93 -20 -15.227 1 98.5 97 VAL A O 1
ATOM 756 N N . LYS A 1 98 ? -10.766 -19.344 -13.234 1 98.44 98 LYS A N 1
ATOM 757 C CA . LYS A 1 98 ? -9.609 -18.531 -12.891 1 98.44 98 LYS A CA 1
ATOM 758 C C . LYS A 1 98 ? -9.078 -18.875 -11.508 1 98.44 98 LYS A C 1
ATOM 760 O O . LYS A 1 98 ? -9.852 -19 -10.555 1 98.44 98 LYS A O 1
ATOM 765 N N . ILE A 1 99 ? -7.82 -19.078 -11.414 1 98.81 99 ILE A N 1
ATOM 766 C CA . ILE A 1 99 ? -7.121 -19.234 -10.141 1 98.81 99 ILE A CA 1
ATOM 767 C C . ILE A 1 99 ? -6.168 -18.062 -9.93 1 98.81 99 ILE A C 1
ATOM 769 O O . ILE A 1 99 ? -5.227 -17.875 -10.703 1 98.81 99 ILE A O 1
ATOM 773 N N . GLU A 1 100 ? -6.426 -17.328 -8.898 1 98.62 100 GLU A N 1
ATOM 774 C CA . GLU A 1 100 ? -5.707 -16.062 -8.695 1 98.62 100 GLU A CA 1
ATOM 775 C C . GLU A 1 100 ? -4.965 -16.062 -7.367 1 98.62 100 GLU A C 1
ATOM 777 O O . GLU A 1 100 ? -5.496 -16.516 -6.352 1 98.62 100 GLU A O 1
ATOM 782 N N . TRP A 1 101 ? -3.764 -15.578 -7.348 1 98.06 101 TRP A N 1
ATOM 783 C CA . TRP A 1 101 ? -2.975 -15.414 -6.133 1 98.06 101 TRP A CA 1
ATOM 784 C C . TRP A 1 101 ? -1.974 -14.273 -6.289 1 98.06 101 TRP A C 1
ATOM 786 O O . TRP A 1 101 ? -1.906 -13.641 -7.344 1 98.06 101 TRP A O 1
ATOM 796 N N . GLN A 1 102 ? -1.313 -13.93 -5.195 1 96.19 102 GLN A N 1
ATOM 797 C CA . GLN A 1 102 ? -0.336 -12.844 -5.188 1 96.19 102 GLN A CA 1
ATOM 798 C C . GLN A 1 102 ? 1.03 -13.336 -4.723 1 96.19 102 GLN A C 1
ATOM 800 O O . GLN A 1 102 ? 1.139 -14.422 -4.137 1 96.19 102 GLN A O 1
ATOM 805 N N . LEU A 1 103 ? 2.004 -12.539 -5.012 1 93.69 103 LEU A N 1
ATOM 806 C CA . LEU A 1 103 ? 3.314 -12.875 -4.465 1 93.69 103 LEU A CA 1
ATOM 807 C C . LEU A 1 103 ? 3.318 -12.75 -2.945 1 93.69 103 LEU A C 1
ATOM 809 O O . LEU A 1 103 ? 2.445 -12.094 -2.369 1 93.69 103 LEU A O 1
ATOM 813 N N . THR A 1 104 ? 4.043 -13.578 -2.301 1 76.56 104 THR A N 1
ATOM 814 C CA . THR A 1 104 ? 4.141 -13.578 -0.845 1 76.56 104 THR A CA 1
ATOM 815 C C . THR A 1 104 ? 5.129 -12.508 -0.371 1 76.56 104 THR A C 1
ATOM 817 O O . THR A 1 104 ? 6.238 -12.406 -0.896 1 76.56 104 THR A O 1
ATOM 820 N N . SER A 1 105 ? 4.691 -11.484 0.297 1 65.31 105 SER A N 1
ATOM 821 C CA . SER A 1 105 ? 5.555 -10.477 0.908 1 65.31 105 SER A CA 1
ATOM 822 C C . SER A 1 105 ? 5.727 -10.727 2.402 1 65.31 105 SER A C 1
ATOM 824 O O . SER A 1 105 ? 4.867 -11.344 3.035 1 65.31 105 SER A O 1
ATOM 826 N N . PRO A 1 106 ? 7.039 -10.297 3.008 1 59.66 106 PRO A N 1
ATOM 827 C CA . PRO A 1 106 ? 8.219 -9.688 2.393 1 59.66 106 PRO A CA 1
ATOM 828 C C . PRO A 1 106 ? 9.227 -10.719 1.892 1 59.66 106 PRO A C 1
ATOM 830 O O . PRO A 1 106 ? 9.305 -11.828 2.438 1 59.66 106 PRO A O 1
ATOM 833 N N . PHE A 1 107 ? 9.797 -10.461 0.708 1 58.5 107 PHE A N 1
ATOM 834 C CA . PHE A 1 107 ? 10.984 -11.203 0.293 1 58.5 107 PHE A CA 1
ATOM 835 C C . PHE A 1 107 ? 12.156 -10.906 1.223 1 58.5 107 PHE A C 1
ATOM 837 O O . PHE A 1 107 ? 12.43 -9.75 1.543 1 58.5 107 PHE A O 1
ATOM 844 N N . ASP A 1 108 ? 12.641 -11.891 2.043 1 60.72 108 ASP A N 1
ATOM 845 C CA . ASP A 1 108 ? 13.875 -11.734 2.805 1 60.72 108 ASP A CA 1
ATOM 846 C C . ASP A 1 108 ? 15.094 -12.109 1.961 1 60.72 108 ASP A C 1
ATOM 848 O O . ASP A 1 108 ? 15.414 -13.289 1.812 1 60.72 108 ASP A O 1
ATOM 852 N N . PRO A 1 109 ? 15.703 -11.117 1.335 1 57.75 109 PRO A N 1
ATOM 853 C CA . PRO A 1 109 ? 16.859 -11.383 0.473 1 57.75 109 PRO A CA 1
ATOM 854 C C . PRO A 1 109 ? 18 -12.078 1.211 1 57.75 109 PRO A C 1
ATOM 856 O O . PRO A 1 109 ? 18.891 -12.633 0.579 1 57.75 109 PRO A O 1
ATOM 859 N N . THR A 1 110 ? 18.031 -11.828 2.553 1 55.91 110 THR A N 1
ATOM 860 C CA . THR A 1 110 ? 19.109 -12.445 3.336 1 55.91 110 THR A CA 1
ATOM 861 C C . THR A 1 110 ? 18.781 -13.914 3.621 1 55.91 110 THR A C 1
ATOM 863 O O . THR A 1 110 ? 19.641 -14.648 4.133 1 55.91 110 THR A O 1
ATOM 866 N N . ALA A 1 111 ? 17.594 -14.156 3.424 1 51.5 111 ALA A N 1
ATOM 867 C CA . ALA A 1 111 ? 17.234 -15.539 3.709 1 51.5 111 ALA A CA 1
ATOM 868 C C . ALA A 1 111 ? 17.906 -16.5 2.717 1 51.5 111 ALA A C 1
ATOM 870 O O . ALA A 1 111 ? 17.828 -16.297 1.504 1 51.5 111 ALA A O 1
ATOM 871 N N . ASP A 1 112 ? 19.141 -16.984 3.039 1 44.72 112 ASP A N 1
ATOM 872 C CA . ASP A 1 112 ? 19.797 -17.969 2.207 1 44.72 112 ASP A CA 1
ATOM 873 C C . ASP A 1 112 ? 18.812 -19 1.684 1 44.72 112 ASP A C 1
ATOM 875 O O . ASP A 1 112 ? 18.062 -19.625 2.461 1 44.72 112 ASP A O 1
ATOM 879 N N . VAL A 1 113 ? 18.391 -18.828 0.464 1 41.78 113 VAL A N 1
ATOM 880 C CA . VAL A 1 113 ? 17.641 -19.906 -0.17 1 41.78 113 VAL A CA 1
ATOM 881 C C . VAL A 1 113 ? 18.344 -21.25 0.086 1 41.78 113 VAL A C 1
ATOM 883 O O . VAL A 1 113 ? 17.906 -22.281 -0.406 1 41.78 113 VAL A O 1
ATOM 886 N N . GLU A 1 114 ? 19.578 -21.141 0.543 1 39 114 GLU A N 1
ATOM 887 C CA . GLU A 1 114 ? 20.281 -22.422 0.637 1 39 114 GLU A CA 1
ATOM 888 C C . GLU A 1 114 ? 19.578 -23.375 1.601 1 39 114 GLU A C 1
ATOM 890 O O . GLU A 1 114 ? 19.953 -24.531 1.732 1 39 114 GLU A O 1
ATOM 895 N N . GLY A 1 115 ? 18.984 -22.875 2.646 1 36.25 115 GLY A N 1
ATOM 896 C CA . GLY A 1 115 ? 18.594 -24 3.471 1 36.25 115 GLY A CA 1
ATOM 897 C C . GLY A 1 115 ? 17.562 -24.891 2.807 1 36.25 115 GLY A C 1
ATOM 898 O O . GLY A 1 115 ? 16.359 -24.75 3.055 1 36.25 115 GLY A O 1
ATOM 899 N N . GLU A 1 116 ? 17.703 -25.219 1.549 1 36.84 116 GLU A N 1
ATOM 900 C CA . GLU A 1 116 ? 17.156 -26.5 1.108 1 36.84 116 GLU A CA 1
ATOM 901 C C . GLU A 1 116 ? 17.234 -27.547 2.213 1 36.84 116 GLU A C 1
ATOM 903 O O . GLU A 1 116 ? 18.234 -28.281 2.305 1 36.84 116 GLU A O 1
ATOM 908 N N . GLN A 1 117 ? 17.188 -27.219 3.531 1 35.75 117 GLN A N 1
ATOM 909 C CA . GLN A 1 117 ? 17.172 -28.484 4.266 1 35.75 117 GLN A CA 1
ATOM 910 C C . GLN A 1 117 ? 16.312 -29.531 3.551 1 35.75 117 GLN A C 1
ATOM 912 O O . GLN A 1 117 ? 15.312 -29.188 2.92 1 35.75 117 GLN A O 1
ATOM 917 N N . GLU A 1 118 ? 16.828 -30.734 3.312 1 36.41 118 GLU A N 1
ATOM 918 C CA . GLU A 1 118 ? 16.219 -31.969 2.844 1 36.41 118 GLU A CA 1
ATOM 919 C C . GLU A 1 118 ? 14.703 -31.953 3.068 1 36.41 118 GLU A C 1
ATOM 921 O O . GLU A 1 118 ? 13.969 -32.688 2.426 1 36.41 118 GLU A O 1
ATOM 926 N N . GLY A 1 119 ? 14.305 -31.641 4.375 1 37.25 119 GLY A N 1
ATOM 927 C CA . GLY A 1 119 ? 12.867 -31.766 4.566 1 37.25 119 GLY A CA 1
ATOM 928 C C . GLY A 1 119 ? 12.062 -30.766 3.756 1 37.25 119 GLY A C 1
ATOM 929 O O . GLY A 1 119 ? 12.617 -29.812 3.203 1 37.25 119 GLY A O 1
ATOM 930 N N . GLY A 1 120 ? 10.789 -30.984 3.297 1 38.75 120 GLY A N 1
ATOM 931 C CA . GLY A 1 120 ? 9.836 -30.219 2.514 1 38.75 120 GLY A CA 1
ATOM 932 C C . GLY A 1 120 ? 9.852 -28.734 2.838 1 38.75 120 GLY A C 1
ATOM 933 O O . GLY A 1 120 ? 9.938 -28.344 4.008 1 38.75 120 GLY A O 1
ATOM 934 N N . GLN A 1 121 ? 10.594 -27.875 2.172 1 44 121 GLN A N 1
ATOM 935 C CA . GLN A 1 121 ? 10.5 -26.422 2.299 1 44 121 GLN A CA 1
ATOM 936 C C . GLN A 1 121 ? 9.117 -26 2.781 1 44 121 GLN A C 1
ATOM 938 O O . GLN A 1 121 ? 8.109 -26.297 2.129 1 44 121 GLN A O 1
ATOM 943 N N . GLU A 1 122 ? 8.906 -26.078 4.004 1 49.75 122 GLU A N 1
ATOM 944 C CA . GLU A 1 122 ? 7.637 -25.578 4.523 1 49.75 122 GLU A CA 1
ATOM 945 C C . GLU A 1 122 ? 7.328 -24.188 3.982 1 49.75 122 GLU A C 1
ATOM 947 O O . GLU A 1 122 ? 7.961 -23.203 4.383 1 49.75 122 GLU A O 1
ATOM 952 N N . TYR A 1 123 ? 6.941 -24.141 2.672 1 57.88 123 TYR A N 1
ATOM 953 C CA . TYR A 1 123 ? 6.48 -22.875 2.127 1 57.88 123 TYR A CA 1
ATOM 954 C C . TYR A 1 123 ? 5.422 -22.25 3.029 1 57.88 123 TYR A C 1
ATOM 956 O O . TYR A 1 123 ? 4.668 -22.953 3.697 1 57.88 123 TYR A O 1
ATOM 964 N N . GLU A 1 124 ? 5.676 -20.922 3.279 1 73.81 124 GLU A N 1
ATOM 965 C CA . GLU A 1 124 ? 4.547 -20.203 3.846 1 73.81 124 GLU A CA 1
ATOM 966 C C . GLU A 1 124 ? 3.293 -20.375 2.99 1 73.81 124 GLU A C 1
ATOM 968 O O . GLU A 1 124 ? 3.377 -20.422 1.762 1 73.81 124 GLU A O 1
ATOM 973 N N . ALA A 1 125 ? 2.234 -20.688 3.568 1 87.56 125 ALA A N 1
ATOM 974 C CA . ALA A 1 125 ? 0.952 -20.875 2.896 1 87.56 125 ALA A CA 1
ATOM 975 C C . ALA A 1 125 ? 0.619 -19.688 2.004 1 87.56 125 ALA A C 1
ATOM 977 O O . ALA A 1 125 ? 0.862 -18.547 2.377 1 87.56 125 ALA A O 1
ATOM 978 N N . THR A 1 126 ? 0.264 -20.016 0.788 1 94.81 126 THR A N 1
ATOM 979 C CA . THR A 1 126 ? -0.167 -18.969 -0.14 1 94.81 126 THR A CA 1
ATOM 980 C C . THR A 1 126 ? -1.688 -18.953 -0.262 1 94.81 126 THR A C 1
ATOM 982 O O . THR A 1 126 ? -2.309 -19.984 -0.526 1 94.81 126 THR A O 1
ATOM 985 N N . ASP A 1 127 ? -2.256 -17.781 -0.04 1 96.06 127 ASP A N 1
ATOM 986 C CA . ASP A 1 127 ? -3.686 -17.625 -0.275 1 96.06 127 ASP A CA 1
ATOM 987 C C . ASP A 1 127 ? -3.986 -17.5 -1.767 1 96.06 127 ASP A C 1
ATOM 989 O O . ASP A 1 127 ? -3.246 -16.828 -2.5 1 96.06 127 ASP A O 1
ATOM 993 N N . PHE A 1 128 ? -5.082 -18.156 -2.188 1 97.88 128 PHE A N 1
ATOM 994 C CA . PHE A 1 128 ? -5.508 -18.047 -3.578 1 97.88 128 PHE A CA 1
ATOM 995 C C . PHE A 1 128 ? -7.02 -18.188 -3.693 1 97.88 128 PHE A C 1
ATOM 997 O O . PHE A 1 128 ? -7.684 -18.594 -2.74 1 97.88 128 PHE A O 1
ATOM 1004 N N . CYS A 1 129 ? -7.52 -17.734 -4.832 1 98.44 129 CYS A N 1
ATOM 1005 C CA . CYS A 1 129 ? -8.953 -17.766 -5.09 1 98.44 129 CYS A CA 1
ATOM 1006 C C . CYS A 1 129 ? -9.258 -18.516 -6.383 1 98.44 129 CYS A C 1
ATOM 1008 O O . CYS A 1 129 ? -8.617 -18.281 -7.406 1 98.44 129 CYS A O 1
ATOM 1010 N N . ILE A 1 130 ? -10.156 -19.438 -6.324 1 98.75 130 ILE A N 1
ATOM 1011 C CA . ILE A 1 130 ? -10.656 -20.125 -7.508 1 98.75 130 ILE A CA 1
ATOM 1012 C C . ILE A 1 130 ? -12.023 -19.578 -7.887 1 98.75 130 ILE A C 1
ATOM 1014 O O . ILE A 1 130 ? -12.969 -19.625 -7.09 1 98.75 130 ILE A O 1
ATOM 1018 N N . THR A 1 131 ? -12.141 -19.125 -9.078 1 98.69 131 THR A N 1
ATOM 1019 C CA . THR A 1 131 ? -13.414 -18.578 -9.523 1 98.69 131 THR A CA 1
ATOM 1020 C C . THR A 1 131 ? -13.891 -19.281 -10.789 1 98.69 131 THR A C 1
ATOM 1022 O O . THR A 1 131 ? -13.125 -19.453 -11.742 1 98.69 131 THR A O 1
ATOM 1025 N N . MET A 1 132 ? -15.055 -19.766 -10.766 1 98.62 132 MET A N 1
ATOM 1026 C CA . MET A 1 132 ? -15.781 -20.234 -11.945 1 98.62 132 MET A CA 1
ATOM 1027 C C . MET A 1 132 ? -16.938 -19.312 -12.289 1 98.62 132 MET A C 1
ATOM 1029 O O . MET A 1 132 ? -17.812 -19.078 -11.461 1 98.62 132 MET A O 1
ATOM 1033 N N . GLU A 1 133 ? -16.859 -18.812 -13.484 1 98.38 133 GLU A N 1
ATOM 1034 C CA . GLU A 1 133 ? -17.859 -17.797 -13.82 1 98.38 133 GLU A CA 1
ATOM 1035 C C . GLU A 1 133 ? -18.359 -17.984 -15.25 1 98.38 133 GLU A C 1
ATOM 1037 O O . GLU A 1 133 ? -17.594 -18.312 -16.156 1 98.38 133 GLU A O 1
ATOM 1042 N N . SER A 1 134 ? -19.609 -17.688 -15.438 1 98.06 134 SER A N 1
ATOM 1043 C CA . SER A 1 134 ? -20.203 -17.672 -16.766 1 98.06 134 SER A CA 1
ATOM 1044 C C . SER A 1 134 ? -19.75 -16.453 -17.562 1 98.06 134 SER A C 1
ATOM 1046 O O . SER A 1 134 ? -19.906 -15.32 -17.109 1 98.06 134 SER A O 1
ATOM 1048 N N . LYS A 1 135 ? -19.344 -16.703 -18.734 1 95.62 135 LYS A N 1
ATOM 1049 C CA . LYS A 1 135 ? -18.922 -15.594 -19.594 1 95.62 135 LYS A CA 1
ATOM 1050 C C . LYS A 1 135 ? -20.125 -14.773 -20.047 1 95.62 135 LYS A C 1
ATOM 1052 O O . LYS A 1 135 ? -20.016 -13.555 -20.234 1 95.62 135 LYS A O 1
ATOM 1057 N N . SER A 1 136 ? -21.172 -15.484 -20.125 1 96.31 136 SER A N 1
ATOM 1058 C CA . SER A 1 136 ? -22.359 -14.844 -20.688 1 96.31 136 SER A CA 1
ATOM 1059 C C . SER A 1 136 ? -23.141 -14.078 -19.609 1 96.31 136 SER A C 1
ATOM 1061 O O . SER A 1 136 ? -23.562 -12.945 -19.844 1 96.31 136 SER A O 1
ATOM 1063 N N . SER A 1 137 ? -23.312 -14.594 -18.406 1 95.5 137 SER A N 1
ATOM 1064 C CA . SER A 1 137 ? -24.188 -14 -17.422 1 95.5 137 SER A CA 1
ATOM 1065 C C . SER A 1 137 ? -23.391 -13.273 -16.344 1 95.5 137 SER A C 1
ATOM 1067 O O . SER A 1 137 ? -23.938 -12.414 -15.633 1 95.5 137 SER A O 1
ATOM 1069 N N . GLY A 1 138 ? -22.219 -13.664 -16.109 1 96.56 138 GLY A N 1
ATOM 1070 C CA . GLY A 1 138 ? -21.406 -13.094 -15.039 1 96.56 138 GLY A CA 1
ATOM 1071 C C . GLY A 1 138 ? -21.672 -13.742 -13.688 1 96.56 138 GLY A C 1
ATOM 1072 O O . GLY A 1 138 ? -21.016 -13.391 -12.695 1 96.56 138 GLY A O 1
ATOM 1073 N N . ALA A 1 139 ? -22.547 -14.656 -13.648 1 98.19 139 ALA A N 1
ATOM 1074 C CA . ALA A 1 139 ? -22.828 -15.398 -12.422 1 98.19 139 ALA A CA 1
ATOM 1075 C C . ALA A 1 139 ? -21.75 -16.438 -12.156 1 98.19 139 ALA A C 1
ATOM 1077 O O . ALA A 1 139 ? -21.062 -16.875 -13.086 1 98.19 139 ALA A O 1
ATOM 1078 N N . GLY A 1 140 ? -21.531 -16.719 -10.828 1 98.44 140 GLY A N 1
ATOM 1079 C CA . GLY A 1 140 ? -20.5 -17.703 -10.57 1 98.44 140 GLY A CA 1
ATOM 1080 C C . GLY A 1 140 ? -20.281 -17.969 -9.094 1 98.44 140 GLY A C 1
ATOM 1081 O O . GLY A 1 140 ? -21.141 -17.656 -8.266 1 98.44 140 GLY A O 1
ATOM 1082 N N . VAL A 1 141 ? -19.203 -18.703 -8.859 1 98.62 141 VAL A N 1
ATOM 1083 C CA . VAL A 1 141 ? -18.812 -19.094 -7.508 1 98.62 141 VAL A CA 1
ATOM 1084 C C . VAL A 1 141 ? -17.312 -18.891 -7.328 1 98.62 141 VAL A C 1
ATOM 1086 O O . VAL A 1 141 ? -16.531 -19.141 -8.242 1 98.62 141 VAL A O 1
ATOM 1089 N N . SER A 1 142 ? -16.938 -18.406 -6.16 1 98.62 142 SER A N 1
ATOM 1090 C CA . SER A 1 142 ? -15.531 -18.234 -5.801 1 98.62 142 SER A CA 1
ATOM 1091 C C . SER A 1 142 ? -15.195 -18.984 -4.516 1 98.62 142 SER A C 1
ATOM 1093 O O . SER A 1 142 ? -15.945 -18.922 -3.539 1 98.62 142 SER A O 1
ATOM 1095 N N . PHE A 1 143 ? -14.117 -19.688 -4.57 1 98.75 143 PHE A N 1
ATOM 1096 C CA . PHE A 1 143 ? -13.578 -20.391 -3.406 1 98.75 143 PHE A CA 1
ATOM 1097 C C . PHE A 1 143 ? -12.328 -19.672 -2.887 1 98.75 143 PHE A C 1
ATOM 1099 O O . PHE A 1 143 ? -11.352 -19.516 -3.617 1 98.75 143 PHE A O 1
ATOM 1106 N N . TYR A 1 144 ? -12.352 -19.234 -1.67 1 98.06 144 TYR A N 1
ATOM 1107 C CA . TYR A 1 144 ? -11.18 -18.641 -1.039 1 98.06 144 TYR A CA 1
ATOM 1108 C C . TYR A 1 144 ? -10.352 -19.688 -0.322 1 98.06 144 TYR A C 1
ATOM 1110 O O . TYR A 1 144 ? -10.812 -20.297 0.651 1 98.06 144 TYR A O 1
ATOM 1118 N N . CYS A 1 145 ? -9.109 -19.812 -0.801 1 97.56 145 CYS A N 1
ATOM 1119 C CA . CYS A 1 145 ? -8.328 -20.969 -0.38 1 97.56 145 CYS A CA 1
ATOM 1120 C C . CYS A 1 145 ? -6.949 -20.547 0.114 1 97.56 145 CYS A C 1
ATOM 1122 O O . CYS A 1 145 ? -6.523 -19.422 -0.115 1 97.56 145 CYS A O 1
ATOM 1124 N N . SER A 1 146 ? -6.297 -21.484 0.815 1 95.81 146 SER A N 1
ATOM 1125 C CA . SER A 1 146 ? -4.895 -21.375 1.202 1 95.81 146 SER A CA 1
ATOM 1126 C C . SER A 1 146 ? -4.168 -22.703 1.047 1 95.81 146 SER A C 1
ATOM 1128 O O . SER A 1 146 ? -4.711 -23.75 1.38 1 95.81 146 SER A O 1
ATOM 1130 N N . THR A 1 147 ? -2.955 -22.641 0.525 1 95.44 147 THR A N 1
ATOM 1131 C CA . THR A 1 147 ? -2.176 -23.875 0.444 1 95.44 147 THR A CA 1
ATOM 1132 C C . THR A 1 147 ? -1.764 -24.344 1.835 1 95.44 147 THR A C 1
ATOM 1134 O O . THR A 1 147 ? -1.754 -23.562 2.785 1 95.44 147 THR A O 1
ATOM 1137 N N . GLN A 1 148 ? -1.54 -25.625 1.879 1 90.56 148 GLN A N 1
ATOM 1138 C CA . GLN A 1 148 ? -1.098 -26.25 3.125 1 90.56 148 GLN A CA 1
ATOM 1139 C C . GLN A 1 148 ? -0.022 -27.297 2.869 1 90.56 148 GLN A C 1
ATOM 1141 O O . GLN A 1 148 ? 0.093 -27.812 1.756 1 90.56 148 GLN A O 1
ATOM 1146 N N . THR A 1 149 ? 0.938 -27.562 3.758 1 82.06 149 THR A N 1
ATOM 1147 C CA . THR A 1 149 ? 1.991 -28.547 3.607 1 82.06 149 THR A CA 1
ATOM 1148 C C . THR A 1 149 ? 1.605 -29.859 4.301 1 82.06 149 THR A C 1
ATOM 1150 O O . THR A 1 149 ? 2.246 -30.891 4.094 1 82.06 149 THR A O 1
ATOM 1153 N N . GLY A 1 150 ? 0.47 -30 4.891 1 67.62 150 GLY A N 1
ATOM 1154 C CA . GLY A 1 150 ? 0.136 -31.203 5.629 1 67.62 150 GLY A CA 1
ATOM 1155 C C . GLY A 1 150 ? -0.147 -32.406 4.73 1 67.62 150 GLY A C 1
ATOM 1156 O O . GLY A 1 150 ? -0.255 -32.25 3.51 1 67.62 150 GLY A O 1
ATOM 1157 N N . GLU A 1 151 ? 0.041 -33.656 5.156 1 63.78 151 GLU A N 1
ATOM 1158 C CA . GLU A 1 151 ? 0.006 -34.938 4.488 1 63.78 151 GLU A CA 1
ATOM 1159 C C . GLU A 1 151 ? -1.336 -35.188 3.799 1 63.78 151 GLU A C 1
ATOM 1161 O O . GLU A 1 151 ? -1.393 -35.781 2.727 1 63.78 151 GLU A O 1
ATOM 1166 N N . ASP A 1 152 ? -2.418 -34.625 4.254 1 69.69 152 ASP A N 1
ATOM 1167 C CA . ASP A 1 152 ? -3.688 -35.094 3.73 1 69.69 152 ASP A CA 1
ATOM 1168 C C . ASP A 1 152 ? -4.27 -34.125 2.703 1 69.69 152 ASP A C 1
ATOM 1170 O O . ASP A 1 152 ? -4.863 -34.562 1.708 1 69.69 152 ASP A O 1
ATOM 1174 N N . HIS A 1 153 ? -4.082 -32.844 2.914 1 82.38 153 HIS A N 1
ATOM 1175 C CA . HIS A 1 153 ? -4.648 -31.859 2.01 1 82.38 153 HIS A CA 1
ATOM 1176 C C . HIS A 1 153 ? -3.646 -30.75 1.712 1 82.38 153 HIS A C 1
ATOM 1178 O O . HIS A 1 153 ? -3.004 -30.219 2.625 1 82.38 153 HIS A O 1
ATOM 1184 N N . ARG A 1 154 ? -3.566 -30.547 0.408 1 89.69 154 ARG A N 1
ATOM 1185 C CA . ARG A 1 154 ? -2.588 -29.531 0.008 1 89.69 154 ARG A CA 1
ATOM 1186 C C . ARG A 1 154 ? -3.199 -28.141 0.033 1 89.69 154 ARG A C 1
ATOM 1188 O O . ARG A 1 154 ? -2.49 -27.141 -0.131 1 89.69 154 ARG A O 1
ATOM 1195 N N . TYR A 1 155 ? -4.57 -28.094 0.182 1 95.56 155 TYR A N 1
ATOM 1196 C CA . TYR A 1 155 ? -5.176 -26.781 0.359 1 95.56 155 TYR A CA 1
ATOM 1197 C C . TYR A 1 155 ? -6.441 -26.859 1.204 1 95.56 155 TYR A C 1
ATOM 1199 O O . TYR A 1 155 ? -6.996 -27.953 1.385 1 95.56 155 TYR A O 1
ATOM 1207 N N . VAL A 1 156 ? -6.738 -25.734 1.786 1 95.06 156 VAL A N 1
ATOM 1208 C CA . VAL A 1 156 ? -7.965 -25.609 2.568 1 95.06 156 VAL A CA 1
ATOM 1209 C C . VAL A 1 156 ? -8.859 -24.531 1.952 1 95.06 156 VAL A C 1
ATOM 1211 O O . VAL A 1 156 ? -8.367 -23.547 1.389 1 95.06 156 VAL A O 1
ATOM 1214 N N . ILE A 1 157 ? -10.141 -24.797 2.066 1 97.25 157 ILE A N 1
ATOM 1215 C CA . ILE A 1 157 ? -11.125 -23.844 1.58 1 97.25 157 ILE A CA 1
ATOM 1216 C C . ILE A 1 157 ? -11.719 -23.062 2.758 1 97.25 157 ILE A C 1
ATOM 1218 O O . ILE A 1 157 ? -12.203 -23.672 3.721 1 97.25 157 ILE A O 1
ATOM 1222 N N . GLY A 1 158 ? -11.625 -21.766 2.705 1 97.19 158 GLY A N 1
ATOM 1223 C CA . GLY A 1 158 ? -12.289 -20.938 3.705 1 97.19 158 GLY A CA 1
ATOM 1224 C C . GLY A 1 158 ? -13.75 -20.703 3.404 1 97.19 158 GLY A C 1
ATOM 1225 O O . GLY A 1 158 ? -14.586 -21.594 3.609 1 97.19 158 GLY A O 1
ATOM 1226 N N . ASN A 1 159 ? -14.023 -19.562 2.686 1 97.62 159 ASN A N 1
ATOM 1227 C CA . ASN A 1 159 ? -15.391 -19.234 2.293 1 97.62 159 ASN A CA 1
ATOM 1228 C C . ASN A 1 159 ? -15.656 -19.594 0.835 1 97.62 159 ASN A C 1
ATOM 1230 O O . ASN A 1 159 ? -14.727 -19.672 0.029 1 97.62 159 ASN A O 1
ATOM 1234 N N . VAL A 1 160 ? -16.891 -19.844 0.616 1 98.69 160 VAL A N 1
ATOM 1235 C CA . VAL A 1 160 ? -17.375 -20.031 -0.748 1 98.69 160 VAL A CA 1
ATOM 1236 C C . VAL A 1 160 ? -18.406 -18.953 -1.084 1 98.69 160 VAL A C 1
ATOM 1238 O O . VAL A 1 160 ? -19.516 -18.938 -0.532 1 98.69 160 VAL A O 1
ATOM 1241 N N . LYS A 1 161 ? -18.031 -18.109 -2.008 1 98.44 161 LYS A N 1
ATOM 1242 C CA . LYS A 1 161 ? -18.891 -17 -2.395 1 98.44 161 LYS A CA 1
ATOM 1243 C C . LYS A 1 161 ? -19.609 -17.281 -3.709 1 98.44 161 LYS A C 1
ATOM 1245 O O . LYS A 1 161 ? -19.016 -17.828 -4.645 1 98.44 161 LYS A O 1
ATOM 1250 N N . SER A 1 162 ? -20.891 -16.984 -3.775 1 98.56 162 SER A N 1
ATOM 1251 C CA . SER A 1 162 ? -21.625 -16.984 -5.031 1 98.56 162 SER A CA 1
ATOM 1252 C C . SER A 1 162 ? -22.016 -15.57 -5.445 1 98.56 162 SER A C 1
ATOM 1254 O O . SER A 1 162 ? -22.094 -14.664 -4.605 1 98.56 162 SER A O 1
ATOM 1256 N N . PHE A 1 163 ? -22.219 -15.375 -6.699 1 98.5 163 PHE A N 1
ATOM 1257 C CA . PHE A 1 163 ? -22.656 -14.086 -7.227 1 98.5 163 PHE A CA 1
ATOM 1258 C C . PHE A 1 163 ? -23.5 -14.273 -8.484 1 98.5 163 PHE A C 1
ATOM 1260 O O . PHE A 1 163 ? -23.25 -15.195 -9.273 1 98.5 163 PHE A O 1
ATOM 1267 N N . ALA A 1 164 ? -24.359 -13.406 -8.648 1 97.81 164 ALA A N 1
ATOM 1268 C CA . ALA A 1 164 ? -25.297 -13.516 -9.766 1 97.81 164 ALA A CA 1
ATOM 1269 C C . ALA A 1 164 ? -24.828 -12.664 -10.953 1 97.81 164 ALA A C 1
ATOM 1271 O O . ALA A 1 164 ? -25.375 -12.766 -12.047 1 97.81 164 ALA A O 1
ATOM 1272 N N . SER A 1 165 ? -23.844 -11.742 -10.617 1 96.88 165 SER A N 1
ATOM 1273 C CA . SER A 1 165 ? -23.312 -10.844 -11.633 1 96.88 165 SER A CA 1
ATOM 1274 C C . SER A 1 165 ? -21.891 -10.398 -11.297 1 96.88 165 SER A C 1
ATOM 1276 O O . SER A 1 165 ? -21.422 -10.602 -10.172 1 96.88 165 SER A O 1
ATOM 1278 N N . THR A 1 166 ? -21.312 -9.812 -12.289 1 95.88 166 THR A N 1
ATOM 1279 C CA . THR A 1 166 ? -19.984 -9.266 -12.07 1 95.88 166 THR A CA 1
ATOM 1280 C C . THR A 1 166 ? -20.016 -8.156 -11.023 1 95.88 166 THR A C 1
ATOM 1282 O O . THR A 1 166 ? -19.094 -8.023 -10.227 1 95.88 166 THR A O 1
ATOM 1285 N N . GLU A 1 167 ? -21.031 -7.426 -11.055 1 96.12 167 GLU A N 1
ATOM 1286 C CA . GLU A 1 167 ? -21.188 -6.348 -10.086 1 96.12 167 GLU A CA 1
ATOM 1287 C C . GLU A 1 167 ? -21.234 -6.895 -8.664 1 96.12 167 GLU A C 1
ATOM 1289 O O . GLU A 1 167 ? -20.594 -6.34 -7.762 1 96.12 167 GLU A O 1
ATOM 1294 N N . GLU A 1 168 ? -21.953 -7.883 -8.484 1 96.69 168 GLU A N 1
ATOM 1295 C CA . GLU A 1 168 ? -22.047 -8.5 -7.168 1 96.69 168 GLU A CA 1
ATOM 1296 C C . GLU A 1 168 ? -20.719 -9.133 -6.766 1 96.69 168 GLU A C 1
ATOM 1298 O O . GLU A 1 168 ? -20.312 -9.062 -5.602 1 96.69 168 GLU A O 1
ATOM 1303 N N . LYS A 1 169 ? -20.125 -9.742 -7.695 1 96.81 169 LYS A N 1
ATOM 1304 C CA . LYS A 1 169 ? -18.828 -10.352 -7.449 1 96.81 169 LYS A CA 1
ATOM 1305 C C . LYS A 1 169 ? -17.844 -9.352 -6.832 1 96.81 169 LYS A C 1
ATOM 1307 O O . LYS A 1 169 ? -17.156 -9.664 -5.863 1 96.81 169 LYS A O 1
ATOM 1312 N N . ASN A 1 170 ? -17.891 -8.227 -7.352 1 95.19 170 ASN A N 1
ATOM 1313 C CA . ASN A 1 170 ? -16.875 -7.227 -7.008 1 95.19 170 ASN A CA 1
ATOM 1314 C C . ASN A 1 170 ? -17.375 -6.289 -5.906 1 95.19 170 ASN A C 1
ATOM 1316 O O . ASN A 1 170 ? -16.656 -5.375 -5.496 1 95.19 170 ASN A O 1
ATOM 1320 N N . GLY A 1 171 ? -18.562 -6.566 -5.52 1 94.38 171 GLY A N 1
ATOM 1321 C CA . GLY A 1 171 ? -19.109 -5.684 -4.508 1 94.38 171 GLY A CA 1
ATOM 1322 C C . GLY A 1 171 ? -18.469 -5.855 -3.145 1 94.38 171 GLY A C 1
ATOM 1323 O O . GLY A 1 171 ? -18.344 -6.977 -2.648 1 94.38 171 GLY A O 1
ATOM 1324 N N . ASP A 1 172 ? -18.234 -4.762 -2.551 1 91.94 172 ASP A N 1
ATOM 1325 C CA . ASP A 1 172 ? -17.562 -4.797 -1.254 1 91.94 172 ASP A CA 1
ATOM 1326 C C . ASP A 1 172 ? -18.5 -5.305 -0.164 1 91.94 172 ASP A C 1
ATOM 1328 O O . ASP A 1 172 ? -18.062 -5.82 0.861 1 91.94 172 ASP A O 1
ATOM 1332 N N . SER A 1 173 ? -19.766 -5.078 -0.364 1 93.31 173 SER A N 1
ATOM 1333 C CA . SER A 1 173 ? -20.734 -5.449 0.663 1 93.31 173 SER A CA 1
ATOM 1334 C C . SER A 1 173 ? -21.422 -6.77 0.327 1 93.31 173 SER A C 1
ATOM 1336 O O . SER A 1 173 ? -22.391 -7.16 0.986 1 93.31 173 SER A O 1
ATOM 1338 N N . SER A 1 174 ? -20.906 -7.371 -0.634 1 94.81 174 SER A N 1
ATOM 1339 C CA . SER A 1 174 ? -21.516 -8.641 -1.027 1 94.81 174 SER A CA 1
ATOM 1340 C C . SER A 1 174 ? -21.297 -9.711 0.035 1 94.81 174 SER A C 1
ATOM 1342 O O . SER A 1 174 ? -20.266 -9.734 0.695 1 94.81 174 SER A O 1
ATOM 1344 N N . TYR A 1 175 ? -22.297 -10.625 0.091 1 96.31 175 TYR A N 1
ATOM 1345 C CA . TYR A 1 175 ? -22.172 -11.734 1.03 1 96.31 175 TYR A CA 1
ATOM 1346 C C . TYR A 1 175 ? -21.031 -12.664 0.64 1 96.31 175 TYR A C 1
ATOM 1348 O O . TYR A 1 175 ? -21 -13.172 -0.484 1 96.31 175 TYR A O 1
ATOM 1356 N N . ASN A 1 176 ? -20.141 -12.945 1.529 1 95.75 176 ASN A N 1
ATOM 1357 C CA . ASN A 1 176 ? -18.922 -13.719 1.263 1 95.75 176 ASN A CA 1
ATOM 1358 C C . ASN A 1 176 ? -19.219 -15.219 1.238 1 95.75 176 ASN A C 1
ATOM 1360 O O . ASN A 1 176 ? -18.375 -16 0.789 1 95.75 176 ASN A O 1
ATOM 1364 N N . GLY A 1 177 ? -20.453 -15.586 1.573 1 97.69 177 GLY A N 1
ATOM 1365 C CA . GLY A 1 177 ? -20.797 -17 1.607 1 97.69 177 GLY A CA 1
ATOM 1366 C C . GLY A 1 177 ? -20.406 -17.672 2.906 1 97.69 177 GLY A C 1
ATOM 1367 O O . GLY A 1 177 ? -19.797 -17.062 3.779 1 97.69 177 GLY A O 1
ATOM 1368 N N . PRO A 1 178 ? -20.797 -18.938 3.125 1 97.94 178 PRO A N 1
ATOM 1369 C CA . PRO A 1 178 ? -20.5 -19.688 4.348 1 97.94 178 PRO A CA 1
ATOM 1370 C C . PRO A 1 178 ? -19.062 -20.172 4.414 1 97.94 178 PRO A C 1
ATOM 1372 O O . PRO A 1 178 ? -18.375 -20.25 3.385 1 97.94 178 PRO A O 1
ATOM 1375 N N . GLU A 1 179 ? -18.703 -20.422 5.648 1 98.06 179 GLU A N 1
ATOM 1376 C CA . GLU A 1 179 ? -17.484 -21.203 5.805 1 98.06 179 GLU A CA 1
ATOM 1377 C C . GLU A 1 179 ? -17.656 -22.609 5.23 1 98.06 179 GLU A C 1
ATOM 1379 O O . GLU A 1 179 ? -18.672 -23.266 5.469 1 98.06 179 GLU A O 1
ATOM 1384 N N . PHE A 1 180 ? -16.719 -22.984 4.504 1 98.06 180 PHE A N 1
ATOM 1385 C CA . PHE A 1 180 ? -16.781 -24.281 3.826 1 98.06 180 PHE A CA 1
ATOM 1386 C C . PHE A 1 180 ? -17.062 -25.406 4.82 1 98.06 180 PHE A C 1
ATOM 1388 O O . PHE A 1 180 ? -17.875 -26.297 4.551 1 98.06 180 PHE A O 1
ATOM 1395 N N . GLU A 1 181 ? -16.406 -25.328 5.957 1 96.81 181 GLU A N 1
ATOM 1396 C CA . GLU A 1 181 ? -16.516 -26.375 6.965 1 96.81 181 GLU A CA 1
ATOM 1397 C C . GLU A 1 181 ? -17.922 -26.438 7.555 1 96.81 181 GLU A C 1
ATOM 1399 O O . GLU A 1 181 ? -18.297 -27.438 8.18 1 96.81 181 GLU A O 1
ATOM 1404 N N . ASP A 1 182 ? -18.688 -25.359 7.332 1 97.38 182 ASP A N 1
ATOM 1405 C CA . ASP A 1 182 ? -20.031 -25.297 7.902 1 97.38 182 ASP A CA 1
ATOM 1406 C C . ASP A 1 182 ? -21.078 -25.875 6.934 1 97.38 182 ASP A C 1
ATOM 1408 O O . ASP A 1 182 ? -22.234 -26.078 7.305 1 97.38 182 ASP A O 1
ATOM 1412 N N . ILE A 1 183 ? -20.656 -26.062 5.742 1 97.62 183 ILE A N 1
ATOM 1413 C CA . ILE A 1 183 ? -21.562 -26.641 4.758 1 97.62 183 ILE A CA 1
ATOM 1414 C C . ILE A 1 183 ? -21.703 -28.141 5.004 1 97.62 183 ILE A C 1
ATOM 1416 O O . ILE A 1 183 ? -20.844 -28.75 5.648 1 97.62 183 ILE A O 1
ATOM 1420 N N . ASP A 1 184 ? -22.812 -28.75 4.473 1 97.94 184 ASP A N 1
ATOM 1421 C CA . ASP A 1 184 ? -23.031 -30.188 4.586 1 97.94 184 ASP A CA 1
ATOM 1422 C C . ASP A 1 184 ? -21.859 -30.969 4.02 1 97.94 184 ASP A C 1
ATOM 1424 O O . ASP A 1 184 ? -21.312 -30.625 2.965 1 97.94 184 ASP A O 1
ATOM 1428 N N . GLU A 1 185 ? -21.531 -32.062 4.672 1 97.81 185 GLU A N 1
ATOM 1429 C CA . GLU A 1 185 ? -20.359 -32.844 4.309 1 97.81 185 GLU A CA 1
ATOM 1430 C C . GLU A 1 185 ? -20.469 -33.375 2.883 1 97.81 185 GLU A C 1
ATOM 1432 O O . GLU A 1 185 ? -19.484 -33.438 2.15 1 97.81 185 GLU A O 1
ATOM 1437 N N . LYS A 1 186 ? -21.609 -33.844 2.557 1 98.31 186 LYS A N 1
ATOM 1438 C CA . LYS A 1 186 ? -21.812 -34.375 1.211 1 98.31 186 LYS A CA 1
ATOM 1439 C C . LYS A 1 186 ? -21.578 -33.281 0.157 1 98.31 186 LYS A C 1
ATOM 1441 O O . LYS A 1 186 ? -21.016 -33.562 -0.902 1 98.31 186 LYS A O 1
ATOM 1446 N N . LEU A 1 187 ? -22.047 -32.156 0.493 1 98.25 187 LEU A N 1
ATOM 1447 C CA . LEU A 1 187 ? -21.844 -31.031 -0.418 1 98.25 187 LEU A CA 1
ATOM 1448 C C . LEU A 1 187 ? -20.375 -30.656 -0.493 1 98.25 187 LEU A C 1
ATOM 1450 O O . LEU A 1 187 ? -19.859 -30.328 -1.569 1 98.25 187 LEU A O 1
ATOM 1454 N N . GLN A 1 188 ? -19.656 -30.641 0.615 1 98.06 188 GLN A N 1
ATOM 1455 C CA . GLN A 1 188 ? -18.219 -30.391 0.607 1 98.06 188 GLN A CA 1
ATOM 1456 C C . GLN A 1 188 ? -17.516 -31.359 -0.341 1 98.06 188 GLN A C 1
ATOM 1458 O O . GLN A 1 188 ? -16.688 -30.938 -1.16 1 98.06 188 GLN A O 1
ATOM 1463 N N . GLU A 1 189 ? -17.859 -32.594 -0.229 1 97.69 189 GLU A N 1
ATOM 1464 C CA . GLU A 1 189 ? -17.234 -33.625 -1.049 1 97.69 189 GLU A CA 1
ATOM 1465 C C . GLU A 1 189 ? -17.484 -33.375 -2.533 1 97.69 189 GLU A C 1
ATOM 1467 O O . GLU A 1 189 ? -16.562 -33.5 -3.352 1 97.69 189 GLU A O 1
ATOM 1472 N N . SER A 1 190 ? -18.734 -33.094 -2.84 1 98.38 190 SER A N 1
ATOM 1473 C CA . SER A 1 190 ? -19.078 -32.844 -4.238 1 98.38 190 SER A CA 1
ATOM 1474 C C . SER A 1 190 ? -18.344 -31.625 -4.785 1 98.38 190 SER A C 1
ATOM 1476 O O . SER A 1 190 ? -17.938 -31.609 -5.945 1 98.38 190 SER A O 1
ATOM 1478 N N . LEU A 1 191 ? -18.188 -30.625 -3.953 1 98.19 191 LEU A N 1
ATOM 1479 C CA . LEU A 1 191 ? -17.453 -29.438 -4.367 1 98.19 191 LEU A CA 1
ATOM 1480 C C . LEU A 1 191 ? -15.977 -29.75 -4.547 1 98.19 191 LEU A C 1
ATOM 1482 O O . LEU A 1 191 ? -15.344 -29.266 -5.488 1 98.19 191 LEU A O 1
ATOM 1486 N N . ASP A 1 192 ? -15.453 -30.531 -3.691 1 96.88 192 ASP A N 1
ATOM 1487 C CA . ASP A 1 192 ? -14.062 -30.953 -3.832 1 96.88 192 ASP A CA 1
ATOM 1488 C C . ASP A 1 192 ? -13.852 -31.719 -5.141 1 96.88 192 ASP A C 1
ATOM 1490 O O . ASP A 1 192 ? -12.836 -31.531 -5.812 1 96.88 192 ASP A O 1
ATOM 1494 N N . GLU A 1 193 ? -14.758 -32.594 -5.414 1 97.94 193 GLU A N 1
ATOM 1495 C CA . GLU A 1 193 ? -14.68 -33.344 -6.664 1 97.94 193 GLU A CA 1
ATOM 1496 C C . GLU A 1 193 ? -14.719 -32.406 -7.871 1 97.94 193 GLU A C 1
ATOM 1498 O O . GLU A 1 193 ? -13.969 -32.594 -8.836 1 97.94 193 GLU A O 1
ATOM 1503 N N . LEU A 1 194 ? -15.562 -31.422 -7.805 1 98 194 LEU A N 1
ATOM 1504 C CA . LEU A 1 194 ? -15.656 -30.422 -8.859 1 98 194 LEU A CA 1
ATOM 1505 C C . LEU A 1 194 ? -14.328 -29.703 -9.055 1 98 194 LEU A C 1
ATOM 1507 O O . LEU A 1 194 ? -13.859 -29.562 -10.188 1 98 194 LEU A O 1
ATOM 1511 N N . LEU A 1 195 ? -13.727 -29.281 -7.969 1 97.69 195 LEU A N 1
ATOM 1512 C CA . LEU A 1 195 ? -12.461 -28.562 -8.016 1 97.69 195 LEU A CA 1
ATOM 1513 C C . LEU A 1 195 ? -11.352 -29.453 -8.578 1 97.69 195 LEU A C 1
ATOM 1515 O O . LEU A 1 195 ? -10.508 -28.984 -9.352 1 97.69 195 LEU A O 1
ATOM 1519 N N . SER A 1 196 ? -11.422 -30.688 -8.242 1 96.62 196 SER A N 1
ATOM 1520 C CA . SER A 1 196 ? -10.461 -31.625 -8.805 1 96.62 196 SER A CA 1
ATOM 1521 C C . SER A 1 196 ? -10.633 -31.75 -10.32 1 96.62 196 SER A C 1
ATOM 1523 O O . SER A 1 196 ? -9.641 -31.781 -11.055 1 96.62 196 SER A O 1
ATOM 1525 N N . GLU A 1 197 ? -11.812 -31.781 -10.75 1 96.5 197 GLU A N 1
ATOM 1526 C CA . GLU A 1 197 ? -12.109 -31.922 -12.172 1 96.5 197 GLU A CA 1
ATOM 1527 C C . GLU A 1 197 ? -11.625 -30.703 -12.953 1 96.5 197 GLU A C 1
ATOM 1529 O O . GLU A 1 197 ? -11.211 -30.812 -14.109 1 96.5 197 GLU A O 1
ATOM 1534 N N . VAL A 1 198 ? -11.641 -29.594 -12.32 1 95.19 198 VAL A N 1
ATOM 1535 C CA . VAL A 1 198 ? -11.258 -28.391 -13.039 1 95.19 198 VAL A CA 1
ATOM 1536 C C . VAL A 1 198 ? -9.734 -28.234 -13 1 95.19 198 VAL A C 1
ATOM 1538 O O . VAL A 1 198 ? -9.18 -27.391 -13.711 1 95.19 198 VAL A O 1
ATOM 1541 N N . GLY A 1 199 ? -9.055 -28.969 -12.156 1 94.62 199 GLY A N 1
ATOM 1542 C CA . GLY A 1 199 ? -7.605 -28.969 -12.273 1 94.62 199 GLY A CA 1
ATOM 1543 C C . GLY A 1 199 ? -6.898 -28.781 -10.945 1 94.62 199 GLY A C 1
ATOM 1544 O O . GLY A 1 199 ? -5.664 -28.766 -10.891 1 94.62 199 GLY A O 1
ATOM 1545 N N . MET A 1 200 ? -7.66 -28.688 -9.867 1 95.81 200 MET A N 1
ATOM 1546 C CA . MET A 1 200 ? -7.023 -28.5 -8.57 1 95.81 200 MET A CA 1
ATOM 1547 C C . MET A 1 200 ? -6.402 -29.797 -8.07 1 95.81 200 MET A C 1
ATOM 1549 O O . MET A 1 200 ? -7.074 -30.828 -8 1 95.81 200 MET A O 1
ATOM 1553 N N . ASN A 1 201 ? -5.207 -29.75 -7.797 1 94.38 201 ASN A N 1
ATOM 1554 C CA . ASN A 1 201 ? -4.457 -30.875 -7.246 1 94.38 201 ASN A CA 1
ATOM 1555 C C . ASN A 1 201 ? -3.188 -30.406 -6.539 1 94.38 201 ASN A C 1
ATOM 1557 O O . ASN A 1 201 ? -2.918 -29.203 -6.461 1 94.38 201 ASN A O 1
ATOM 1561 N N . SER A 1 202 ? -2.443 -31.344 -6.031 1 93.62 202 SER A N 1
ATOM 1562 C CA . SER A 1 202 ? -1.257 -31.031 -5.242 1 93.62 202 SER A CA 1
ATOM 1563 C C . SER A 1 202 ? -0.197 -30.344 -6.094 1 93.62 202 SER A C 1
ATOM 1565 O O . SER A 1 202 ? 0.505 -29.438 -5.613 1 93.62 202 SER A O 1
ATOM 1567 N N . GLU A 1 203 ? -0.095 -30.766 -7.324 1 94.06 203 GLU A N 1
ATOM 1568 C CA . GLU A 1 203 ? 0.897 -30.172 -8.219 1 94.06 203 GLU A CA 1
ATOM 1569 C C . GLU A 1 203 ? 0.616 -28.688 -8.453 1 94.06 203 GLU A C 1
ATOM 1571 O O . GLU A 1 203 ? 1.537 -27.875 -8.469 1 94.06 203 GLU A O 1
ATOM 1576 N N . LEU A 1 204 ? -0.611 -28.391 -8.68 1 96.81 204 LEU A N 1
ATOM 1577 C CA . LEU A 1 204 ? -0.996 -26.984 -8.859 1 96.81 204 LEU A CA 1
ATOM 1578 C C . LEU A 1 204 ? -0.695 -26.172 -7.605 1 96.81 204 LEU A C 1
ATOM 1580 O O . LEU A 1 204 ? -0.207 -25.047 -7.695 1 96.81 204 LEU A O 1
ATOM 1584 N N . CYS A 1 205 ? -0.953 -26.719 -6.43 1 95.75 205 CYS A N 1
ATOM 1585 C CA . CYS A 1 205 ? -0.627 -26.047 -5.184 1 95.75 205 CYS A CA 1
ATOM 1586 C C . CYS A 1 205 ? 0.871 -25.781 -5.078 1 95.75 205 CYS A C 1
ATOM 1588 O O . CYS A 1 205 ? 1.292 -24.719 -4.641 1 95.75 205 CYS A O 1
ATOM 1590 N N . ASP A 1 206 ? 1.66 -26.766 -5.48 1 94.19 206 ASP A N 1
ATOM 1591 C CA . ASP A 1 206 ? 3.109 -26.594 -5.496 1 94.19 206 ASP A CA 1
ATOM 1592 C C . ASP A 1 206 ? 3.521 -25.453 -6.43 1 94.19 206 ASP A C 1
ATOM 1594 O O . ASP A 1 206 ? 4.406 -24.672 -6.098 1 94.19 206 ASP A O 1
ATOM 1598 N N . PHE A 1 207 ? 2.891 -25.453 -7.531 1 96.5 207 PHE A N 1
ATOM 1599 C CA . PHE A 1 207 ? 3.168 -24.391 -8.508 1 96.5 207 PHE A CA 1
ATOM 1600 C C . PHE A 1 207 ? 2.846 -23.031 -7.93 1 96.5 207 PHE A C 1
ATOM 1602 O O . PHE A 1 207 ? 3.639 -22.094 -8.055 1 96.5 207 PHE A O 1
ATOM 1609 N N . ILE A 1 208 ? 1.702 -22.891 -7.293 1 96.94 208 ILE A N 1
ATOM 1610 C CA . ILE A 1 208 ? 1.257 -21.625 -6.711 1 96.94 208 ILE A CA 1
ATOM 1611 C C . ILE A 1 208 ? 2.277 -21.141 -5.684 1 96.94 208 ILE A C 1
ATOM 1613 O O . ILE A 1 208 ? 2.713 -19.984 -5.73 1 96.94 208 ILE A O 1
ATOM 1617 N N . ASP A 1 209 ? 2.674 -21.984 -4.781 1 94.25 209 ASP A N 1
ATOM 1618 C CA . ASP A 1 209 ? 3.652 -21.641 -3.7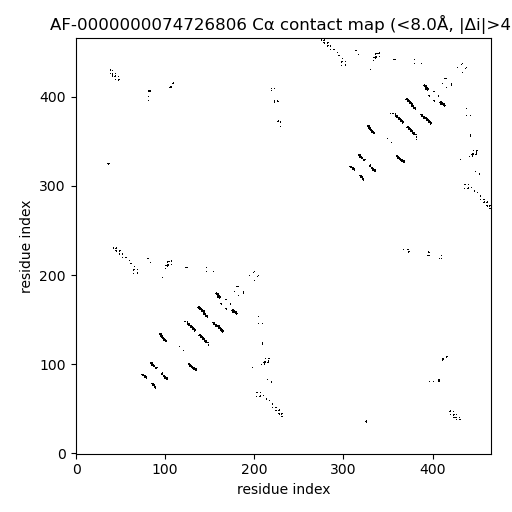56 1 94.25 209 ASP A CA 1
ATOM 1619 C C . ASP A 1 209 ? 4.98 -21.219 -4.383 1 94.25 209 ASP A C 1
ATOM 1621 O O . ASP A 1 209 ? 5.543 -20.188 -4.023 1 94.25 209 ASP A O 1
ATOM 1625 N N . ALA A 1 210 ? 5.453 -22.031 -5.305 1 94.5 210 ALA A N 1
ATOM 1626 C CA . ALA A 1 210 ? 6.746 -21.781 -5.938 1 94.5 210 ALA A CA 1
ATOM 1627 C C . ALA A 1 210 ? 6.715 -20.469 -6.73 1 94.5 210 ALA A C 1
ATOM 1629 O O . ALA A 1 210 ? 7.668 -19.688 -6.688 1 94.5 210 ALA A O 1
ATOM 1630 N N . MET A 1 211 ? 5.617 -20.266 -7.414 1 96.44 211 MET A N 1
ATOM 1631 C CA . MET A 1 211 ? 5.531 -19.094 -8.273 1 96.44 211 MET A CA 1
ATOM 1632 C C . MET A 1 211 ? 5.383 -17.828 -7.449 1 96.44 211 MET A C 1
ATOM 1634 O O . MET A 1 211 ? 5.852 -16.766 -7.852 1 96.44 211 MET A O 1
ATOM 1638 N N . ALA A 1 212 ? 4.699 -17.922 -6.293 1 95.62 212 ALA A N 1
ATOM 1639 C CA . ALA A 1 212 ? 4.605 -16.766 -5.402 1 95.62 212 ALA A CA 1
ATOM 1640 C C . ALA A 1 212 ? 5.988 -16.297 -4.961 1 95.62 212 ALA A C 1
ATOM 1642 O O . ALA A 1 212 ? 6.273 -15.094 -4.953 1 95.62 212 ALA A O 1
ATOM 1643 N N . LEU A 1 213 ? 6.836 -17.203 -4.648 1 92.62 213 LEU A N 1
ATOM 1644 C CA . LEU A 1 213 ? 8.195 -16.906 -4.219 1 92.62 213 LEU A CA 1
ATOM 1645 C C . LEU A 1 213 ? 9.039 -16.422 -5.391 1 92.62 213 LEU A C 1
ATOM 1647 O O . LEU A 1 213 ? 9.812 -15.461 -5.25 1 92.62 213 LEU A O 1
ATOM 1651 N N . ASP A 1 214 ? 8.867 -17.109 -6.508 1 95.06 214 ASP A N 1
ATOM 1652 C CA . ASP A 1 214 ? 9.617 -16.75 -7.707 1 95.06 214 ASP A CA 1
ATOM 1653 C C . ASP A 1 214 ? 9.312 -15.312 -8.133 1 95.06 214 ASP A C 1
ATOM 1655 O O . ASP A 1 214 ? 10.227 -14.531 -8.422 1 95.06 214 ASP A O 1
ATOM 1659 N N . LYS A 1 215 ? 8.016 -14.992 -8.195 1 96.5 215 LYS A N 1
ATOM 1660 C CA . LYS A 1 215 ? 7.578 -13.648 -8.578 1 96.5 215 LYS A CA 1
ATOM 1661 C C . LYS A 1 215 ? 8.133 -12.602 -7.625 1 96.5 215 LYS A C 1
ATOM 1663 O O . LYS A 1 215 ? 8.547 -11.523 -8.055 1 96.5 215 LYS A O 1
ATOM 1668 N N . GLU A 1 216 ? 8.141 -12.859 -6.32 1 94.12 216 GLU A N 1
ATOM 1669 C CA . GLU A 1 216 ? 8.711 -11.938 -5.344 1 94.12 216 GLU A CA 1
ATOM 1670 C C . GLU A 1 216 ? 10.18 -11.641 -5.652 1 94.12 216 GLU A C 1
ATOM 1672 O O . GLU A 1 216 ? 10.602 -10.484 -5.621 1 94.12 216 GLU A O 1
ATOM 1677 N N . GLN A 1 217 ? 10.914 -12.664 -5.953 1 93 217 GLN A N 1
ATOM 1678 C CA . GLN A 1 217 ? 12.336 -12.477 -6.238 1 93 217 GLN A CA 1
ATOM 1679 C C . GLN A 1 217 ? 12.539 -11.672 -7.52 1 93 217 GLN A C 1
ATOM 1681 O O . GLN A 1 217 ? 13.375 -10.773 -7.566 1 93 217 GLN A O 1
ATOM 1686 N N . ARG A 1 218 ? 11.797 -11.984 -8.492 1 96.19 218 ARG A N 1
ATOM 1687 C CA . ARG A 1 218 ? 11.914 -11.25 -9.75 1 96.19 218 ARG A CA 1
ATOM 1688 C C . ARG A 1 218 ? 11.531 -9.789 -9.57 1 96.19 218 ARG A C 1
ATOM 1690 O O . ARG A 1 218 ? 12.195 -8.898 -10.109 1 96.19 218 ARG A O 1
ATOM 1697 N N . GLU A 1 219 ? 10.445 -9.555 -8.82 1 96.5 219 GLU A N 1
ATOM 1698 C CA . GLU A 1 219 ? 10.039 -8.18 -8.555 1 96.5 219 GLU A CA 1
ATOM 1699 C C . GLU A 1 219 ? 11.086 -7.438 -7.734 1 96.5 219 GLU A C 1
ATOM 1701 O O . GLU A 1 219 ? 11.289 -6.234 -7.91 1 96.5 219 GLU A O 1
ATOM 1706 N N . TYR A 1 220 ? 11.727 -8.188 -6.824 1 95.62 220 TYR A N 1
ATOM 1707 C CA . TYR A 1 220 ? 12.805 -7.57 -6.051 1 95.62 220 TYR A CA 1
ATOM 1708 C C . TYR A 1 220 ? 13.945 -7.145 -6.961 1 95.62 220 TYR A C 1
ATOM 1710 O O . TYR A 1 220 ? 14.461 -6.027 -6.848 1 95.62 220 TYR A O 1
ATOM 1718 N N . ILE A 1 221 ? 14.359 -7.945 -7.848 1 96.88 221 ILE A N 1
ATOM 1719 C CA . ILE A 1 221 ? 15.422 -7.613 -8.789 1 96.88 221 ILE A CA 1
ATOM 1720 C C . ILE A 1 221 ? 15 -6.43 -9.656 1 96.88 221 ILE A C 1
ATOM 1722 O O . ILE A 1 221 ? 15.789 -5.512 -9.891 1 96.88 221 ILE A O 1
ATOM 1726 N N . ARG A 1 222 ? 13.781 -6.477 -10.148 1 97.31 222 ARG A N 1
ATOM 1727 C CA . ARG A 1 222 ? 13.25 -5.355 -10.922 1 97.31 222 ARG A CA 1
ATOM 1728 C C . ARG A 1 222 ? 13.289 -4.066 -10.109 1 97.31 222 ARG A C 1
ATOM 1730 O O . ARG A 1 222 ? 13.617 -3.002 -10.641 1 97.31 222 ARG A O 1
ATOM 1737 N N . TRP A 1 223 ? 12.891 -4.172 -8.852 1 97.06 223 TRP A N 1
ATOM 1738 C CA . TRP A 1 223 ? 12.953 -3.033 -7.941 1 97.06 223 TRP A CA 1
ATOM 1739 C C . TRP A 1 223 ? 14.359 -2.455 -7.887 1 97.06 223 TRP A C 1
ATOM 1741 O O . TRP A 1 223 ? 14.547 -1.245 -8.039 1 97.06 223 TRP A O 1
ATOM 1751 N N . LEU A 1 224 ? 15.336 -3.291 -7.723 1 97.5 224 LEU A N 1
ATOM 1752 C CA . LEU A 1 224 ? 16.734 -2.859 -7.688 1 97.5 224 LEU A CA 1
ATOM 1753 C C . LEU A 1 224 ? 17.109 -2.117 -8.969 1 97.5 224 LEU A C 1
ATOM 1755 O O . LEU A 1 224 ? 17.719 -1.048 -8.914 1 97.5 224 LEU A O 1
ATOM 1759 N N . ARG A 1 225 ? 16.703 -2.643 -10.023 1 97.88 225 ARG A N 1
ATOM 1760 C CA . ARG A 1 225 ? 17.031 -2.047 -11.32 1 97.88 225 ARG A CA 1
ATOM 1761 C C . ARG A 1 225 ? 16.344 -0.698 -11.484 1 97.88 225 ARG A C 1
ATOM 1763 O O . ARG A 1 225 ? 16.938 0.25 -12 1 97.88 225 ARG A O 1
ATOM 1770 N N . ASN A 1 226 ? 15.094 -0.688 -11.148 1 97.25 226 ASN A N 1
ATOM 1771 C CA . ASN A 1 226 ? 14.344 0.56 -11.242 1 97.25 226 ASN A CA 1
ATOM 1772 C C . ASN A 1 226 ? 15.008 1.671 -10.43 1 97.25 226 ASN A C 1
ATOM 1774 O O . ASN A 1 226 ? 15.18 2.787 -10.922 1 97.25 226 ASN A O 1
ATOM 1778 N N . VAL A 1 227 ? 15.328 1.377 -9.195 1 97.62 227 VAL A N 1
ATOM 1779 C CA . VAL A 1 227 ? 15.938 2.373 -8.32 1 97.62 227 VAL A CA 1
ATOM 1780 C C . VAL A 1 227 ? 17.281 2.814 -8.898 1 97.62 227 VAL A C 1
ATOM 1782 O O . VAL A 1 227 ? 17.578 4.008 -8.93 1 97.62 227 VAL A O 1
ATOM 1785 N N . LYS A 1 228 ? 18.031 1.871 -9.352 1 97.56 228 LYS A N 1
ATOM 1786 C CA . LYS A 1 228 ? 19.328 2.215 -9.953 1 97.56 228 LYS A CA 1
ATOM 1787 C C . LYS A 1 228 ? 19.141 3.146 -11.148 1 97.56 228 LYS A C 1
ATOM 1789 O O . LYS A 1 228 ? 19.828 4.16 -11.266 1 97.56 228 LYS A O 1
ATOM 1794 N N . GLY A 1 229 ? 18.234 2.76 -12.016 1 95.81 229 GLY A N 1
ATOM 1795 C CA . GLY A 1 229 ? 17.969 3.604 -13.164 1 95.81 229 GLY A CA 1
ATOM 1796 C C . GLY A 1 229 ? 17.562 5.016 -12.789 1 95.81 229 GLY A C 1
ATOM 1797 O O . GLY A 1 229 ? 17.953 5.98 -13.445 1 95.81 229 GLY A O 1
ATOM 1798 N N . PHE A 1 230 ? 16.859 5.18 -11.805 1 96.12 230 PHE A N 1
ATOM 1799 C CA . PHE A 1 230 ? 16.406 6.477 -11.32 1 96.12 230 PHE A CA 1
ATOM 1800 C C . PHE A 1 230 ? 17.578 7.281 -10.758 1 96.12 230 PHE A C 1
ATOM 1802 O O . PHE A 1 230 ? 17.656 8.492 -10.961 1 96.12 230 PHE A O 1
ATOM 1809 N N . MET A 1 231 ? 18.406 6.605 -10.016 1 94.75 231 MET A N 1
ATOM 1810 C CA . MET A 1 231 ? 19.547 7.27 -9.391 1 94.75 231 MET A CA 1
ATOM 1811 C C . MET A 1 231 ? 20.531 7.758 -10.438 1 94.75 231 MET A C 1
ATOM 1813 O O . MET A 1 231 ? 21.312 8.688 -10.188 1 94.75 231 MET A O 1
ATOM 1817 N N . GLU A 1 232 ? 20.578 7.188 -11.547 1 92.69 232 GLU A N 1
ATOM 1818 C CA . GLU A 1 232 ? 21.578 7.492 -12.562 1 92.69 232 GLU A CA 1
ATOM 1819 C C . GLU A 1 232 ? 21.109 8.617 -13.484 1 92.69 232 GLU A C 1
ATOM 1821 O O . GLU A 1 232 ? 21.859 9.07 -14.344 1 92.69 232 GLU A O 1
ATOM 1826 N N . LYS A 1 233 ? 19.953 9.039 -13.375 1 82.94 233 LYS A N 1
ATOM 1827 C CA . LYS A 1 233 ? 19.438 10.109 -14.219 1 82.94 233 LYS A CA 1
ATOM 1828 C C . LYS A 1 233 ? 19.594 11.469 -13.539 1 82.94 233 LYS A C 1
ATOM 1830 O O . LYS A 1 233 ? 19.641 11.547 -12.305 1 82.94 233 LYS A O 1
ATOM 1835 N N . MET B 1 1 ? -92.688 -14.508 17 1 23.42 1 MET B N 1
ATOM 1836 C CA . MET B 1 1 ? -93.625 -13.367 16.969 1 23.42 1 MET B CA 1
ATOM 1837 C C . MET B 1 1 ? -93.125 -12.305 15.992 1 23.42 1 MET B C 1
ATOM 1839 O O . MET B 1 1 ? -91.938 -12.211 15.711 1 23.42 1 MET B O 1
ATOM 1843 N N . MET B 1 2 ? -94.125 -11.555 15.352 1 25.53 2 MET B N 1
ATOM 1844 C CA . MET B 1 2 ? -94.5 -10.945 14.078 1 25.53 2 MET B CA 1
ATOM 1845 C C . MET B 1 2 ? -94 -9.508 13.992 1 25.53 2 MET B C 1
ATOM 1847 O O . MET B 1 2 ? -94.75 -8.57 14.266 1 25.53 2 MET B O 1
ATOM 1851 N N . LEU B 1 3 ? -92.75 -9.18 14.594 1 29.66 3 LEU B N 1
ATOM 1852 C CA . LEU B 1 3 ? -92.625 -7.809 15.078 1 29.66 3 LEU B CA 1
ATOM 1853 C C . LEU B 1 3 ? -92.625 -6.816 13.922 1 29.66 3 LEU B C 1
ATOM 1855 O O . LEU B 1 3 ? -92.188 -7.137 12.82 1 29.66 3 LEU B O 1
ATOM 1859 N N . PRO B 1 4 ? -93.25 -5.605 14.047 1 29 4 PRO B N 1
ATOM 1860 C CA . PRO B 1 4 ? -93.938 -4.613 13.203 1 29 4 PRO B CA 1
ATOM 1861 C C . PRO B 1 4 ? -92.938 -3.746 12.422 1 29 4 PRO B C 1
ATOM 1863 O O . PRO B 1 4 ? -92.188 -2.984 13.016 1 29 4 PRO B O 1
ATOM 1866 N N . VAL B 1 5 ? -92.188 -4.184 11.398 1 25.75 5 VAL B N 1
ATOM 1867 C CA . VAL B 1 5 ? -90.938 -3.615 10.961 1 25.75 5 VAL B CA 1
ATOM 1868 C C . VAL B 1 5 ? -91.188 -2.287 10.25 1 25.75 5 VAL B C 1
ATOM 1870 O O . VAL B 1 5 ? -90.25 -1.672 9.727 1 25.75 5 VAL B O 1
ATOM 1873 N N . ALA B 1 6 ? -92.75 -1.837 10.211 1 24.58 6 ALA B N 1
ATOM 1874 C CA . ALA B 1 6 ? -92.812 -1.152 8.922 1 24.58 6 ALA B CA 1
ATOM 1875 C C . ALA B 1 6 ? -92 0.122 8.906 1 24.58 6 ALA B C 1
ATOM 1877 O O . ALA B 1 6 ? -91.688 0.688 9.961 1 24.58 6 ALA B O 1
ATOM 1878 N N . ARG B 1 7 ? -91.688 0.594 7.656 1 25.58 7 ARG B N 1
ATOM 1879 C CA . ARG B 1 7 ? -90.75 1.326 6.75 1 25.58 7 ARG B CA 1
ATOM 1880 C C . ARG B 1 7 ? -91.125 2.814 6.754 1 25.58 7 ARG B C 1
ATOM 1882 O O . ARG B 1 7 ? -92.188 3.225 6.258 1 25.58 7 ARG B O 1
ATOM 1889 N N . MET B 1 8 ? -90.812 3.543 7.969 1 23.58 8 MET B N 1
ATOM 1890 C CA . MET B 1 8 ? -91.188 4.922 8.273 1 23.58 8 MET B CA 1
ATOM 1891 C C . MET B 1 8 ? -90.688 5.867 7.168 1 23.58 8 MET B C 1
ATOM 1893 O O . MET B 1 8 ? -89.5 5.926 6.852 1 23.58 8 MET B O 1
ATOM 1897 N N . CYS B 1 9 ? -91.5 6.203 6.191 1 27.25 9 CYS B N 1
ATOM 1898 C CA . CYS B 1 9 ? -91.375 6.836 4.887 1 27.25 9 CYS B CA 1
ATOM 1899 C C . CYS B 1 9 ? -91.062 8.328 5.035 1 27.25 9 CYS B C 1
ATOM 1901 O O . CYS B 1 9 ? -91.312 9.109 4.117 1 27.25 9 CYS B O 1
ATOM 1903 N N . THR B 1 10 ? -90.375 8.82 6.176 1 26.08 10 THR B N 1
ATOM 1904 C CA . THR B 1 10 ? -90.562 10.227 6.5 1 26.08 10 THR B CA 1
ATOM 1905 C C . THR B 1 10 ? -90.125 11.125 5.359 1 26.08 10 THR B C 1
ATOM 1907 O O . THR B 1 10 ? -89.125 10.789 4.668 1 26.08 10 THR B O 1
ATOM 1910 N N . GLY B 1 11 ? -90.938 12.102 4.844 1 25.62 11 GLY B N 1
ATOM 1911 C CA . GLY B 1 11 ? -91.125 13.016 3.727 1 25.62 11 GLY B CA 1
ATOM 1912 C C . GLY B 1 11 ? -90.062 14.133 3.682 1 25.62 11 GLY B C 1
ATOM 1913 O O . GLY B 1 11 ? -89.75 14.711 4.715 1 25.62 11 GLY B O 1
ATOM 1914 N N . LEU B 1 12 ? -89.125 14.125 2.725 1 26.3 12 LEU B N 1
ATOM 1915 C CA . LEU B 1 12 ? -87.938 14.891 2.436 1 26.3 12 LEU B CA 1
ATOM 1916 C C . LEU B 1 12 ? -88.25 16.312 1.997 1 26.3 12 LEU B C 1
ATOM 1918 O O . LEU B 1 12 ? -88.812 16.516 0.914 1 26.3 12 LEU B O 1
ATOM 1922 N N . ALA B 1 13 ? -88.75 17.234 3.016 1 26.02 13 ALA B N 1
ATOM 1923 C CA . ALA B 1 13 ? -89.188 18.562 2.65 1 26.02 13 ALA B CA 1
ATOM 1924 C C . ALA B 1 13 ? -88.125 19.375 1.979 1 26.02 13 ALA B C 1
ATOM 1926 O O . ALA B 1 13 ? -86.938 19.328 2.424 1 26.02 13 ALA B O 1
ATOM 1927 N N . ALA B 1 14 ? -88.312 19.875 0.809 1 27.14 14 ALA B N 1
ATOM 1928 C CA . ALA B 1 14 ? -87.562 20.531 -0.26 1 27.14 14 ALA B CA 1
ATOM 1929 C C . ALA B 1 14 ? -87.188 21.938 0.139 1 27.14 14 ALA B C 1
ATOM 1931 O O . ALA B 1 14 ? -88 22.844 0.212 1 27.14 14 ALA B O 1
ATOM 1932 N N . ARG B 1 15 ? -86.562 22.109 1.384 1 27.23 15 ARG B N 1
ATOM 1933 C CA . ARG B 1 15 ? -86.438 23.484 1.856 1 27.23 15 ARG B CA 1
ATOM 1934 C C . ARG B 1 15 ? -85.75 24.359 0.802 1 27.23 15 ARG B C 1
ATOM 1936 O O . ARG B 1 15 ? -85 23.859 -0.068 1 27.23 15 ARG B O 1
ATOM 1943 N N . SER B 1 16 ? -86.062 25.656 0.899 1 27.73 16 SER B N 1
ATOM 1944 C CA . SER B 1 16 ? -86 26.859 0.089 1 27.73 16 SER B CA 1
ATOM 1945 C C . SER B 1 16 ? -84.562 27.281 -0.198 1 27.73 16 SER B C 1
ATOM 1947 O O . SER B 1 16 ? -83.688 26.906 0.534 1 27.73 16 SER B O 1
ATOM 1949 N N . GLY B 1 17 ? -84.312 27.906 -1.411 1 29.5 17 GLY B N 1
ATOM 1950 C CA . GLY B 1 17 ? -83.25 28.234 -2.34 1 29.5 17 GLY B CA 1
ATOM 1951 C C . GLY B 1 17 ? -82.375 29.391 -1.872 1 29.5 17 GLY B C 1
ATOM 1952 O O . GLY B 1 17 ? -82.062 30.297 -2.65 1 29.5 17 GLY B O 1
ATOM 1953 N N . GLY B 1 18 ? -82.125 29.562 -0.535 1 29.64 18 GLY B N 1
ATOM 1954 C CA . GLY B 1 18 ? -81.562 30.859 -0.193 1 29.64 18 GLY B CA 1
ATOM 1955 C C . GLY B 1 18 ? -80.25 31.172 -0.949 1 29.64 18 GLY B C 1
ATOM 1956 O O . GLY B 1 18 ? -79.562 30.25 -1.37 1 29.64 18 GLY B O 1
ATOM 1957 N N . PHE B 1 19 ? -80.25 32.406 -1.615 1 32.84 19 PHE B N 1
ATOM 1958 C CA . PHE B 1 19 ? -79.25 33.031 -2.484 1 32.84 19 PHE B CA 1
ATOM 1959 C C . PHE B 1 19 ? -77.938 33.219 -1.765 1 32.84 19 PHE B C 1
ATOM 1961 O O . PHE B 1 19 ? -77.875 33.875 -0.722 1 32.84 19 PHE B O 1
ATOM 1968 N N . LEU B 1 20 ? -77.062 32.188 -1.75 1 32.75 20 LEU B N 1
ATOM 1969 C CA . LEU B 1 20 ? -75.75 32.188 -1.078 1 32.75 20 LEU B CA 1
ATOM 1970 C C . LEU B 1 20 ? -74.875 33.281 -1.666 1 32.75 20 LEU B C 1
ATOM 1972 O O . LEU B 1 20 ? -74.625 33.281 -2.873 1 32.75 20 LEU B O 1
ATOM 1976 N N . ARG B 1 21 ? -75 34.531 -1.101 1 34.78 21 ARG B N 1
ATOM 1977 C CA . ARG B 1 21 ? -74.062 35.594 -1.42 1 34.78 21 ARG B CA 1
ATOM 1978 C C . ARG B 1 21 ? -72.625 35.125 -1.391 1 34.78 21 ARG B C 1
ATOM 1980 O O . ARG B 1 21 ? -72.188 34.5 -0.41 1 34.78 21 ARG B O 1
ATOM 1987 N N . ARG B 1 22 ? -72.062 35.031 -2.557 1 37.56 22 ARG B N 1
ATOM 1988 C CA . ARG B 1 22 ? -70.625 34.656 -2.801 1 37.56 22 ARG B CA 1
ATOM 1989 C C . ARG B 1 22 ? -69.688 35.594 -2.043 1 37.56 22 ARG B C 1
ATOM 1991 O O . ARG B 1 22 ? -69.562 36.781 -2.375 1 37.56 22 ARG B O 1
ATOM 1998 N N . GLN B 1 23 ? -69.75 35.531 -0.719 1 36.69 23 GLN B N 1
ATOM 1999 C CA . GLN B 1 23 ? -68.688 36.312 -0.096 1 36.69 23 GLN B CA 1
ATOM 2000 C C . GLN B 1 23 ? -67.312 35.969 -0.705 1 36.69 23 GLN B C 1
ATOM 2002 O O . GLN B 1 23 ? -67 34.781 -0.858 1 36.69 23 GLN B O 1
ATOM 2007 N N . ALA B 1 24 ? -66.875 36.812 -1.554 1 40.03 24 ALA B N 1
ATOM 2008 C CA . ALA B 1 24 ? -65.5 36.719 -2.068 1 40.03 24 ALA B CA 1
ATOM 2009 C C . ALA B 1 24 ? -64.5 36.438 -0.943 1 40.03 24 ALA B C 1
ATOM 2011 O O . ALA B 1 24 ? -64.375 37.219 0.006 1 40.03 24 ALA B O 1
ATOM 2012 N N . LEU B 1 25 ? -64.375 35.219 -0.568 1 37.19 25 LEU B N 1
ATOM 2013 C CA . LEU B 1 25 ? -63.344 34.812 0.362 1 37.19 25 LEU B CA 1
ATOM 2014 C C . LEU B 1 25 ? -61.969 35.344 -0.094 1 37.19 25 LEU B C 1
ATOM 2016 O O . LEU B 1 25 ? -61.562 35.094 -1.221 1 37.19 25 LEU B O 1
ATOM 2020 N N . ARG B 1 26 ? -61.688 36.625 0.191 1 45.16 26 ARG B N 1
ATOM 2021 C CA . ARG B 1 26 ? -60.281 37.031 0.017 1 45.16 26 ARG B CA 1
ATOM 2022 C C . ARG B 1 26 ? -59.344 35.938 0.496 1 45.16 26 ARG B C 1
ATOM 2024 O O . ARG B 1 26 ? -59.5 35.406 1.582 1 45.16 26 ARG B O 1
ATOM 2031 N N . PRO B 1 27 ? -58.688 35.281 -0.483 1 40.5 27 PRO B N 1
ATOM 2032 C CA . PRO B 1 27 ? -57.75 34.312 0.055 1 40.5 27 PRO B CA 1
ATOM 2033 C C . PRO B 1 27 ? -56.875 34.875 1.164 1 40.5 27 PRO B C 1
ATOM 2035 O O . PRO B 1 27 ? -56.406 36.031 1.061 1 40.5 27 PRO B O 1
ATOM 2038 N N . ALA B 1 28 ? -57.25 34.656 2.402 1 44.28 28 ALA B N 1
ATOM 2039 C CA . ALA B 1 28 ? -56.25 34.938 3.443 1 44.28 28 ALA B CA 1
ATOM 2040 C C . ALA B 1 28 ? -54.844 34.531 2.98 1 44.28 28 ALA B C 1
ATOM 2042 O O . ALA B 1 28 ? -54.656 33.406 2.514 1 44.28 28 ALA B O 1
ATOM 2043 N N . LEU B 1 29 ? -54.219 35.469 2.357 1 42.34 29 LEU B N 1
ATOM 2044 C CA . LEU B 1 29 ? -52.781 35.25 2.176 1 42.34 29 LEU B CA 1
ATOM 2045 C C . LEU B 1 29 ? -52.219 34.469 3.355 1 42.34 29 LEU B C 1
ATOM 2047 O O . LEU B 1 29 ? -52.25 34.938 4.492 1 42.34 29 LEU B O 1
ATOM 2051 N N . TYR B 1 30 ? -52.594 33.188 3.441 1 42.62 30 TYR B N 1
ATOM 2052 C CA . TYR B 1 30 ? -51.781 32.312 4.297 1 42.62 30 TYR B CA 1
ATOM 2053 C C . TYR B 1 30 ? -50.281 32.656 4.156 1 42.62 30 TYR B C 1
ATOM 2055 O O . TYR B 1 30 ? -49.719 32.5 3.074 1 42.62 30 TYR B O 1
ATOM 2063 N N . GLN B 1 31 ? -49.938 33.812 4.602 1 38.12 31 GLN B N 1
ATOM 2064 C CA . GLN B 1 31 ? -48.5 33.906 4.77 1 38.12 31 GLN B CA 1
ATOM 2065 C C . GLN B 1 31 ? -47.938 32.594 5.301 1 38.12 31 GLN B C 1
ATOM 2067 O O . GLN B 1 31 ? -48.25 32.188 6.422 1 38.12 31 GLN B O 1
ATOM 2072 N N . ALA B 1 32 ? -47.781 31.625 4.414 1 45.03 32 ALA B N 1
ATOM 2073 C CA . ALA B 1 32 ? -46.938 30.5 4.801 1 45.03 32 ALA B CA 1
ATOM 2074 C C . ALA B 1 32 ? -45.844 30.953 5.773 1 45.03 32 ALA B C 1
ATOM 2076 O O . ALA B 1 32 ? -45 31.766 5.43 1 45.03 32 ALA B O 1
ATOM 2077 N N . GLN B 1 33 ? -46.281 31.297 6.867 1 40.41 33 GLN B N 1
ATOM 2078 C CA . GLN B 1 33 ? -45.188 31.344 7.809 1 40.41 33 GLN B CA 1
ATOM 2079 C C . GLN B 1 33 ? -44.094 30.328 7.441 1 40.41 33 GLN B C 1
ATOM 2081 O O . GLN B 1 33 ? -44.375 29.125 7.375 1 40.41 33 GLN B O 1
ATOM 2086 N N . GLN B 1 34 ? -43.344 30.562 6.473 1 45 34 GLN B N 1
ATOM 2087 C CA . GLN B 1 34 ? -42.156 29.734 6.43 1 45 34 GLN B CA 1
ATOM 2088 C C . GLN B 1 34 ? -41.656 29.391 7.836 1 45 34 GLN B C 1
ATOM 2090 O O . GLN B 1 34 ? -41.188 30.266 8.562 1 45 34 GLN B O 1
ATOM 2095 N N . ARG B 1 35 ? -42.5 28.734 8.547 1 44.88 35 ARG B N 1
ATOM 2096 C CA . ARG B 1 35 ? -42 28.125 9.781 1 44.88 35 ARG B CA 1
ATOM 2097 C C . ARG B 1 35 ? -40.594 27.562 9.586 1 44.88 35 ARG B C 1
ATOM 2099 O O . ARG B 1 35 ? -40.406 26.562 8.883 1 44.88 35 ARG B O 1
ATOM 2106 N N . CYS B 1 36 ? -39.625 28.359 9.305 1 48.94 36 CYS B N 1
ATOM 2107 C CA . CYS B 1 36 ? -38.281 27.797 9.484 1 48.94 36 CYS B CA 1
ATOM 2108 C C . CYS B 1 36 ? -38.281 26.703 10.539 1 48.94 36 CYS B C 1
ATOM 2110 O O . CYS B 1 36 ? -38.719 26.922 11.68 1 48.94 36 CYS B O 1
ATOM 2112 N N . PHE B 1 37 ? -38.844 25.609 10.266 1 53.16 37 PHE B N 1
ATOM 2113 C CA . PHE B 1 37 ? -38.656 24.469 11.156 1 53.16 37 PHE B CA 1
ATOM 2114 C C . PHE B 1 37 ? -37.344 24.578 11.945 1 53.16 37 PHE B C 1
ATOM 2116 O O . PHE B 1 37 ? -36.281 24.188 11.469 1 53.16 37 PHE B O 1
ATOM 2123 N N . SER B 1 38 ? -37.062 25.719 12.555 1 60.44 38 SER B N 1
ATOM 2124 C CA . SER B 1 38 ? -35.938 25.875 13.477 1 60.44 38 SER B CA 1
ATOM 2125 C C . SER B 1 38 ? -36.031 24.906 14.648 1 60.44 38 SER B C 1
ATOM 2127 O O . SER B 1 38 ? -37.062 24.859 15.344 1 60.44 38 SER B O 1
ATOM 2129 N N . LEU B 1 39 ? -35.375 23.719 14.508 1 76.75 39 LEU B N 1
ATOM 2130 C CA . LEU B 1 39 ? -35.219 22.859 15.68 1 76.75 39 LEU B CA 1
ATOM 2131 C C . LEU B 1 39 ? -34.781 23.656 16.891 1 76.75 39 LEU B C 1
ATOM 2133 O O . LEU B 1 39 ? -33.75 24.328 16.859 1 76.75 39 LEU B O 1
ATOM 2137 N N . SER B 1 40 ? -35.656 23.969 17.844 1 82.19 40 SER B N 1
ATOM 2138 C CA . SER B 1 40 ? -35.344 24.719 19.047 1 82.19 40 SER B CA 1
ATOM 2139 C C . SER B 1 40 ? -34.031 24.266 19.656 1 82.19 40 SER B C 1
ATOM 2141 O O . SER B 1 40 ? -33.25 25.094 20.172 1 82.19 40 SER B O 1
ATOM 2143 N N . SER B 1 41 ? -33.719 23.016 19.547 1 92.5 41 SER B N 1
ATOM 2144 C CA . SER B 1 41 ? -32.469 22.469 20.094 1 92.5 41 SER B CA 1
ATOM 2145 C C . SER B 1 41 ? -31.266 22.938 19.297 1 92.5 41 SER B C 1
ATOM 2147 O O . SER B 1 41 ? -30.141 22.938 19.797 1 92.5 41 SER B O 1
ATOM 2149 N N . ALA B 1 42 ? -31.594 23.406 18.125 1 92.69 42 ALA B N 1
ATOM 2150 C CA . ALA B 1 42 ? -30.5 23.875 17.281 1 92.69 42 ALA B CA 1
ATOM 2151 C C . ALA B 1 42 ? -29.875 25.156 17.844 1 92.69 42 ALA B C 1
ATOM 2153 O O . ALA B 1 42 ? -28.656 25.328 17.797 1 92.69 42 ALA B O 1
ATOM 2154 N N . ALA B 1 43 ? -30.641 25.938 18.328 1 91 43 ALA B N 1
ATOM 2155 C CA . ALA B 1 43 ? -30.156 27.188 18.906 1 91 43 ALA B CA 1
ATOM 2156 C C . ALA B 1 43 ? -29.281 26.922 20.125 1 91 43 ALA B C 1
ATOM 2158 O O . ALA B 1 43 ? -28.266 27.594 20.328 1 91 43 ALA B O 1
ATOM 2159 N N . LYS B 1 44 ? -29.734 25.984 20.875 1 94 44 LYS B N 1
ATOM 2160 C CA . LYS B 1 44 ? -28.938 25.594 22.031 1 94 44 LYS B CA 1
ATOM 2161 C C . LYS B 1 44 ? -27.578 25.047 21.625 1 94 44 LYS B C 1
ATOM 2163 O O . LYS B 1 44 ? -26.547 25.375 22.219 1 94 44 LYS B O 1
ATOM 2168 N N . VAL B 1 45 ? -27.562 24.219 20.625 1 96.56 45 VAL B N 1
ATOM 2169 C CA . VAL B 1 45 ? -26.328 23.656 20.094 1 96.56 45 VAL B CA 1
ATOM 2170 C C . VAL B 1 45 ? -25.406 24.781 19.625 1 96.56 45 VAL B C 1
ATOM 2172 O O . VAL B 1 45 ? -24.219 24.781 19.953 1 96.56 45 VAL B O 1
ATOM 2175 N N . ALA B 1 46 ? -25.922 25.719 18.984 1 96.19 46 ALA B N 1
ATOM 2176 C CA . ALA B 1 46 ? -25.125 26.828 18.438 1 96.19 46 ALA B CA 1
ATOM 2177 C C . ALA B 1 46 ? -24.469 27.641 19.562 1 96.19 46 ALA B C 1
ATOM 2179 O O . ALA B 1 46 ? -23.312 28.031 19.438 1 96.19 46 ALA B O 1
ATOM 2180 N N . LYS B 1 47 ? -25.234 27.812 20.547 1 95.62 47 LYS B N 1
ATOM 2181 C CA . LYS B 1 47 ? -24.719 28.547 21.688 1 95.62 47 LYS B CA 1
ATOM 2182 C C . LYS B 1 47 ? -23.562 27.812 22.359 1 95.62 47 LYS B C 1
ATOM 2184 O O . LYS B 1 47 ? -22.531 28.406 22.672 1 95.62 47 LYS B O 1
ATOM 2189 N N . ASP B 1 48 ? -23.766 26.531 22.578 1 97.25 48 ASP B N 1
ATOM 2190 C CA . ASP B 1 48 ? -22.719 25.734 23.203 1 97.25 48 ASP B CA 1
ATOM 2191 C C . ASP B 1 48 ? -21.469 25.656 22.328 1 97.25 48 ASP B C 1
ATOM 2193 O O . ASP B 1 48 ? -20.344 25.672 22.828 1 97.25 48 ASP B O 1
ATOM 2197 N N . LEU B 1 49 ? -21.641 25.719 21.125 1 97.94 49 LEU B N 1
ATOM 2198 C CA . LEU B 1 49 ? -20.531 25.688 20.172 1 97.94 49 LEU B CA 1
ATOM 2199 C C . LEU B 1 49 ? -19.75 26.984 20.219 1 97.94 49 LEU B C 1
ATOM 2201 O O . LEU B 1 49 ? -18.516 26.984 20.141 1 97.94 49 LEU B O 1
ATOM 2205 N N . GLN B 1 50 ? -20.469 28.031 20.328 1 97.38 50 GLN B N 1
ATOM 2206 C CA . GLN B 1 50 ? -19.797 29.328 20.422 1 97.38 50 GLN B CA 1
ATOM 2207 C C . GLN B 1 50 ? -18.859 29.391 21.609 1 97.38 50 GLN B C 1
ATOM 2209 O O . GLN B 1 50 ? -17.75 29.906 21.5 1 97.38 50 GLN B O 1
ATOM 2214 N N . ALA B 1 51 ? -19.312 28.812 22.656 1 97.06 51 ALA B N 1
ATOM 2215 C CA . ALA B 1 51 ? -18.469 28.781 23.859 1 97.06 51 ALA B CA 1
ATOM 2216 C C . ALA B 1 51 ? -17.234 27.922 23.641 1 97.06 51 ALA B C 1
ATOM 2218 O O . ALA B 1 51 ? -16.125 28.312 24.016 1 97.06 51 ALA B O 1
ATOM 2219 N N . GLU B 1 52 ? -17.406 26.797 23.031 1 97.25 52 GLU B N 1
ATOM 2220 C CA . GLU B 1 52 ? -16.297 25.875 22.781 1 97.25 52 GLU B CA 1
ATOM 2221 C C . GLU B 1 52 ? -15.289 26.484 21.797 1 97.25 52 GLU B C 1
ATOM 2223 O O . GLU B 1 52 ? -14.078 26.344 21.984 1 97.25 52 GLU B O 1
ATOM 2228 N N . ILE B 1 53 ? -15.797 27.141 20.859 1 97.81 53 ILE B N 1
ATOM 2229 C CA . ILE B 1 53 ? -14.922 27.797 19.891 1 97.81 53 ILE B CA 1
ATOM 2230 C C . ILE B 1 53 ? -14.023 28.797 20.625 1 97.81 53 ILE B C 1
ATOM 2232 O O . ILE B 1 53 ? -12.812 28.812 20.422 1 97.81 53 ILE B O 1
ATOM 2236 N N . GLY B 1 54 ? -14.664 29.594 21.422 1 97.19 54 GLY B N 1
ATOM 2237 C CA . GLY B 1 54 ? -13.891 30.562 22.188 1 97.19 54 GLY B CA 1
ATOM 2238 C C . GLY B 1 54 ? -12.812 29.938 23.047 1 97.19 54 GLY B C 1
ATOM 2239 O O . GLY B 1 54 ? -11.68 30.406 23.078 1 97.19 54 GLY B O 1
ATOM 2240 N N . HIS B 1 55 ? -13.125 28.875 23.656 1 96.12 55 HIS B N 1
ATOM 2241 C CA . HIS B 1 55 ? -12.188 28.141 24.516 1 96.12 55 HIS B CA 1
ATOM 2242 C C . HIS B 1 55 ? -11.016 27.594 23.703 1 96.12 55 HIS B C 1
ATOM 2244 O O . HIS B 1 55 ? -9.859 27.781 24.078 1 96.12 55 HIS B O 1
ATOM 2250 N N . GLU B 1 56 ? -11.297 26.938 22.609 1 95.62 56 GLU B N 1
ATOM 2251 C CA . GLU B 1 56 ? -10.258 26.328 21.797 1 95.62 56 GLU B CA 1
ATOM 2252 C C . GLU B 1 56 ? -9.352 27.375 21.172 1 95.62 56 GLU B C 1
ATOM 2254 O O . GLU B 1 56 ? -8.141 27.172 21.047 1 95.62 56 GLU B O 1
ATOM 2259 N N . GLU B 1 57 ? -9.961 28.422 20.797 1 95.81 57 GLU B N 1
ATOM 2260 C CA . GLU B 1 57 ? -9.172 29.484 20.188 1 95.81 57 GLU B CA 1
ATOM 2261 C C . GLU B 1 57 ? -8.234 30.125 21.219 1 95.81 57 GLU B C 1
ATOM 2263 O O . GLU B 1 57 ? -7.102 30.484 20.891 1 95.81 57 GLU B O 1
ATOM 2268 N N . GLU B 1 58 ? -8.695 30.219 22.359 1 95.5 58 GLU B N 1
ATOM 2269 C CA . GLU B 1 58 ? -7.883 30.797 23.422 1 95.5 58 GLU B CA 1
ATOM 2270 C C . GLU B 1 58 ? -6.699 29.891 23.75 1 95.5 58 GLU B C 1
ATOM 2272 O O . GLU B 1 58 ? -5.625 30.391 24.109 1 95.5 58 GLU B O 1
ATOM 2277 N N . GLN B 1 59 ? -6.891 28.703 23.609 1 92.38 59 GLN B N 1
ATOM 2278 C CA . GLN B 1 59 ? -5.863 27.734 23.984 1 92.38 59 GLN B CA 1
ATOM 2279 C C . GLN B 1 59 ? -4.926 27.438 22.828 1 92.38 59 GLN B C 1
ATOM 2281 O O . GLN B 1 59 ? -3.854 26.859 23.016 1 92.38 59 GLN B O 1
ATOM 2286 N N . TYR B 1 60 ? -5.312 27.891 21.719 1 93.88 60 TYR B N 1
ATOM 2287 C CA . TYR B 1 60 ? -4.527 27.562 20.531 1 93.88 60 TYR B CA 1
ATOM 2288 C C . TYR B 1 60 ? -3.221 28.344 20.5 1 93.88 60 TYR B C 1
ATOM 2290 O O . TYR B 1 60 ? -3.225 29.578 20.625 1 93.88 60 TYR B O 1
ATOM 2298 N N . GLN B 1 61 ? -2.145 27.562 20.469 1 93.88 61 GLN B N 1
ATOM 2299 C CA . GLN B 1 61 ? -0.811 28.109 20.234 1 93.88 61 GLN B CA 1
ATOM 2300 C C . GLN B 1 61 ? 0.009 27.203 19.328 1 93.88 61 GLN B C 1
ATOM 2302 O O . GLN B 1 61 ? 0.184 26.016 19.609 1 93.88 61 GLN B O 1
ATOM 2307 N N . GLN B 1 62 ? 0.485 27.844 18.344 1 94.62 62 GLN B N 1
ATOM 2308 C CA . GLN B 1 62 ? 1.3 27.047 17.422 1 94.62 62 GLN B CA 1
ATOM 2309 C C . GLN B 1 62 ? 2.654 26.719 18.031 1 94.62 62 GLN B C 1
ATOM 2311 O O . GLN B 1 62 ? 3.312 27.578 18.609 1 94.62 62 GLN B O 1
ATOM 2316 N N . ALA B 1 63 ? 3.049 25.516 17.844 1 92.5 63 ALA B N 1
ATOM 2317 C CA . ALA B 1 63 ? 4.324 25.047 18.391 1 92.5 63 ALA B CA 1
ATOM 2318 C C . ALA B 1 63 ? 5.492 25.812 17.766 1 92.5 63 ALA B C 1
ATOM 2320 O O . ALA B 1 63 ? 5.484 26.094 16.578 1 92.5 63 ALA B O 1
ATOM 2321 N N . LYS B 1 64 ? 6.508 26.078 18.562 1 94.56 64 LYS B N 1
ATOM 2322 C CA . LYS B 1 64 ? 7.676 26.844 18.125 1 94.56 64 LYS B CA 1
ATOM 2323 C C . LYS B 1 64 ? 8.445 26.094 17.047 1 94.56 64 LYS B C 1
ATOM 2325 O O . LYS B 1 64 ? 9.055 26.719 16.172 1 94.56 64 LYS B O 1
ATOM 2330 N N . GLU B 1 65 ? 8.422 24.812 17.141 1 93.38 65 GLU B N 1
ATOM 2331 C CA . GLU B 1 65 ? 9.117 23.984 16.172 1 93.38 65 GLU B CA 1
ATOM 2332 C C . GLU B 1 65 ? 8.633 24.25 14.75 1 93.38 65 GLU B C 1
ATOM 2334 O O . GLU B 1 65 ? 9.391 24.125 13.789 1 93.38 65 GLU B O 1
ATOM 2339 N N . ILE B 1 66 ? 7.398 24.656 14.625 1 97.19 66 ILE B N 1
ATOM 2340 C CA . ILE B 1 66 ? 6.793 24.875 13.312 1 97.19 66 ILE B CA 1
ATOM 2341 C C . ILE B 1 66 ? 7.355 26.141 12.68 1 97.19 66 ILE B C 1
ATOM 2343 O O . ILE B 1 66 ? 7.836 26.125 11.547 1 97.19 66 ILE B O 1
ATOM 2347 N N . LYS B 1 67 ? 7.301 27.219 13.43 1 95.88 67 LYS B N 1
ATOM 2348 C CA . LYS B 1 67 ? 7.812 28.484 12.93 1 95.88 67 LYS B CA 1
ATOM 2349 C C . LYS B 1 67 ? 9.305 28.391 12.625 1 95.88 67 LYS B C 1
ATOM 2351 O O . LYS B 1 67 ? 9.766 28.891 11.594 1 95.88 67 LYS B O 1
ATOM 2356 N N . LYS B 1 68 ? 9.984 27.766 13.531 1 95.88 68 LYS B N 1
ATOM 2357 C CA . LYS B 1 68 ? 11.422 27.609 13.359 1 95.88 68 LYS B CA 1
ATOM 2358 C C . LYS B 1 68 ? 11.742 26.875 12.062 1 95.88 68 LYS B C 1
ATOM 2360 O O . LYS B 1 68 ? 12.586 27.312 11.281 1 95.88 68 LYS B O 1
ATOM 2365 N N . PHE B 1 69 ? 11.148 25.797 11.805 1 97.19 69 PHE B N 1
ATOM 2366 C CA . PHE B 1 69 ? 11.414 24.984 10.625 1 97.19 69 PHE B CA 1
ATOM 2367 C C . PHE B 1 69 ? 11.039 25.75 9.352 1 97.19 69 PHE B C 1
ATOM 2369 O O . PHE B 1 69 ? 11.812 25.766 8.391 1 97.19 69 PHE B O 1
ATOM 2376 N N . LEU B 1 70 ? 9.898 26.391 9.312 1 96.94 70 LEU B N 1
ATOM 2377 C CA . LEU B 1 70 ? 9.375 27.031 8.109 1 96.94 70 LEU B CA 1
ATOM 2378 C C . LEU B 1 70 ? 10.219 28.25 7.734 1 96.94 70 LEU B C 1
ATOM 2380 O O . LEU B 1 70 ? 10.32 28.594 6.559 1 96.94 70 LEU B O 1
ATOM 2384 N N . SER B 1 71 ? 10.805 28.844 8.719 1 95.88 71 SER B N 1
ATOM 2385 C CA . SER B 1 71 ? 11.617 30.031 8.453 1 95.88 71 SER B CA 1
ATOM 2386 C C . SER B 1 71 ? 12.938 29.656 7.777 1 95.88 71 SER B C 1
ATOM 2388 O O . SER B 1 71 ? 13.523 30.469 7.062 1 95.88 71 SER B O 1
ATOM 2390 N N . GLY B 1 72 ? 13.352 28.438 7.84 1 94.31 72 GLY B N 1
ATOM 2391 C CA . GLY B 1 72 ? 14.664 28.062 7.344 1 94.31 72 GLY B CA 1
ATOM 2392 C C . GLY B 1 72 ? 14.617 26.969 6.289 1 94.31 72 GLY B C 1
ATOM 2393 O O . GLY B 1 72 ? 15.656 26.594 5.742 1 94.31 72 GLY B O 1
ATOM 2394 N N . THR B 1 73 ? 13.523 26.562 5.926 1 94 73 THR B N 1
ATOM 2395 C CA . THR B 1 73 ? 13.445 25.375 5.074 1 94 73 THR B CA 1
ATOM 2396 C C . THR B 1 73 ? 13.422 25.766 3.602 1 94 73 THR B C 1
ATOM 2398 O O . THR B 1 73 ? 12.953 26.859 3.25 1 94 73 THR B O 1
ATOM 2401 N N . SER B 1 74 ? 14.016 24.906 2.789 1 92.5 74 SER B N 1
ATOM 2402 C CA . SER B 1 74 ? 13.945 25.062 1.34 1 92.5 74 SER B CA 1
ATOM 2403 C C . SER B 1 74 ? 12.688 24.422 0.775 1 92.5 74 SER B C 1
ATOM 2405 O O . SER B 1 74 ? 12.391 24.562 -0.415 1 92.5 74 SER B O 1
ATOM 2407 N N . PHE B 1 75 ? 11.938 23.734 1.581 1 97.62 75 PHE B N 1
ATOM 2408 C CA . PHE B 1 75 ? 10.711 23.078 1.156 1 97.62 75 PHE B CA 1
ATOM 2409 C C . PHE B 1 75 ? 9.555 24.078 1.085 1 97.62 75 PHE B C 1
ATOM 2411 O O . PHE B 1 75 ? 9.461 24.984 1.911 1 97.62 75 PHE B O 1
ATOM 2418 N N . LYS B 1 76 ? 8.766 23.891 0.098 1 98.19 76 LYS B N 1
ATOM 2419 C CA . LYS B 1 76 ? 7.449 24.516 0.078 1 98.19 76 LYS B CA 1
ATOM 2420 C C . LYS B 1 76 ? 6.434 23.703 0.871 1 98.19 76 LYS B C 1
ATOM 2422 O O . LYS B 1 76 ? 6.219 22.531 0.589 1 98.19 76 LYS B O 1
ATOM 2427 N N . PHE B 1 77 ? 5.852 24.344 1.815 1 98.56 77 PHE B N 1
ATOM 2428 C CA . PHE B 1 77 ? 4.82 23.688 2.609 1 98.56 77 PHE B CA 1
ATOM 2429 C C . PHE B 1 77 ? 3.451 23.859 1.961 1 98.56 77 PHE B C 1
ATOM 2431 O O . PHE B 1 77 ? 3.078 24.953 1.559 1 98.56 77 PHE B O 1
ATOM 2438 N N . VAL B 1 78 ? 2.66 22.703 1.855 1 98.44 78 VAL B N 1
ATOM 2439 C CA . VAL B 1 78 ? 1.357 22.719 1.198 1 98.44 78 VAL B CA 1
ATOM 2440 C C . VAL B 1 78 ? 0.311 22.078 2.098 1 98.44 78 VAL B C 1
ATOM 2442 O O . VAL B 1 78 ? 0.503 20.953 2.568 1 98.44 78 VAL B O 1
ATOM 2445 N N . GLU B 1 79 ? -0.761 22.734 2.322 1 97.88 79 GLU B N 1
ATOM 2446 C CA . GLU B 1 79 ? -1.935 22.188 3 1 97.88 79 GLU B CA 1
ATOM 2447 C C . GLU B 1 79 ? -3.217 22.859 2.498 1 97.88 79 GLU B C 1
ATOM 2449 O O . GLU B 1 79 ? -3.168 23.906 1.863 1 97.88 79 GLU B O 1
ATOM 2454 N N . THR B 1 80 ? -4.348 22.234 2.688 1 97.81 80 THR B N 1
ATOM 2455 C CA . THR B 1 80 ? -5.664 22.766 2.354 1 97.81 80 THR B CA 1
ATOM 2456 C C . THR B 1 80 ? -6.641 22.562 3.51 1 97.81 80 THR B C 1
ATOM 2458 O O . THR B 1 80 ? -6.688 21.5 4.109 1 97.81 80 THR B O 1
ATOM 2461 N N . GLU B 1 81 ? -7.359 23.656 3.744 1 96.25 81 GLU B N 1
ATOM 2462 C CA . GLU B 1 81 ? -8.398 23.531 4.766 1 96.25 81 GLU B CA 1
ATOM 2463 C C . GLU B 1 81 ? -9.383 22.422 4.426 1 96.25 81 GLU B C 1
ATOM 2465 O O . GLU B 1 81 ? -9.805 22.281 3.273 1 96.25 81 GLU B O 1
ATOM 2470 N N . GLY B 1 82 ? -9.719 21.656 5.395 1 96.69 82 GLY B N 1
ATOM 2471 C CA . GLY B 1 82 ? -10.688 20.594 5.199 1 96.69 82 GLY B CA 1
ATOM 2472 C C . GLY B 1 82 ? -10.07 19.312 4.66 1 96.69 82 GLY B C 1
ATOM 2473 O O . GLY B 1 82 ? -10.758 18.312 4.477 1 96.69 82 GLY B O 1
ATOM 2474 N N . ASP B 1 83 ? -8.859 19.359 4.41 1 97.5 83 ASP B N 1
ATOM 2475 C CA . ASP B 1 83 ? -8.109 18.203 3.93 1 97.5 83 ASP B CA 1
ATOM 2476 C C . ASP B 1 83 ? -7.078 17.75 4.961 1 97.5 83 ASP B C 1
ATOM 2478 O O . ASP B 1 83 ? -6.312 18.562 5.48 1 97.5 83 ASP B O 1
ATOM 2482 N N . VAL B 1 84 ? -7.102 16.453 5.262 1 96.88 84 VAL B N 1
ATOM 2483 C CA . VAL B 1 84 ? -6.223 15.961 6.316 1 96.88 84 VAL B CA 1
ATOM 2484 C C . VAL B 1 84 ? -4.785 15.898 5.805 1 96.88 84 VAL B C 1
ATOM 2486 O O . VAL B 1 84 ? -3.848 15.758 6.594 1 96.88 84 VAL B O 1
ATOM 2489 N N . ASN B 1 85 ? -4.617 15.938 4.52 1 97.75 85 ASN B N 1
ATOM 2490 C CA . ASN B 1 85 ? -3.311 15.734 3.902 1 97.75 85 ASN B CA 1
ATOM 2491 C C . ASN B 1 85 ? -2.461 17 3.973 1 97.75 85 ASN B C 1
ATOM 2493 O O . ASN B 1 85 ? -2.973 18.109 3.787 1 97.75 85 ASN B O 1
ATOM 2497 N N . MET B 1 86 ? -1.131 16.859 4.285 1 98.5 86 MET B N 1
ATOM 2498 C CA . MET B 1 86 ? -0.108 17.891 4.227 1 98.5 86 MET B CA 1
ATOM 2499 C C . MET B 1 86 ? 1.14 17.391 3.508 1 98.5 86 MET B C 1
ATOM 2501 O O . MET B 1 86 ? 1.384 16.188 3.453 1 98.5 86 MET B O 1
ATOM 2505 N N . ASN B 1 87 ? 1.826 18.328 2.887 1 98.62 87 ASN B N 1
ATOM 2506 C CA . ASN B 1 87 ? 3.072 17.875 2.271 1 98.62 87 ASN B CA 1
ATOM 2507 C C . ASN B 1 87 ? 4.094 19 2.186 1 98.62 87 ASN B C 1
ATOM 2509 O O . ASN B 1 87 ? 3.73 20.188 2.266 1 98.62 87 ASN B O 1
ATOM 2513 N N . LEU B 1 88 ? 5.359 18.625 2.193 1 98.75 88 LEU B N 1
ATOM 2514 C CA . LEU B 1 88 ? 6.5 19.453 1.802 1 98.75 88 LEU B CA 1
ATOM 2515 C C . LEU B 1 88 ? 7.016 19.047 0.427 1 98.75 88 LEU B C 1
ATOM 2517 O O . LEU B 1 88 ? 7.125 17.859 0.13 1 98.75 88 LEU B O 1
ATOM 2521 N N . GLU B 1 89 ? 7.301 20.062 -0.403 1 98.38 89 GLU B N 1
ATOM 2522 C CA . GLU B 1 89 ? 7.809 19.688 -1.724 1 98.38 89 GLU B CA 1
ATOM 2523 C C . GLU B 1 89 ? 8.953 20.609 -2.146 1 98.38 89 GLU B C 1
ATOM 2525 O O . GLU B 1 89 ? 8.977 21.781 -1.784 1 98.38 89 GLU B O 1
ATOM 2530 N N . LYS B 1 90 ? 9.891 20.125 -2.844 1 96.81 90 LYS B N 1
ATOM 2531 C CA . LYS B 1 90 ? 10.953 20.891 -3.49 1 96.81 90 LYS B CA 1
ATOM 2532 C C . LYS B 1 90 ? 11.43 20.219 -4.77 1 96.81 90 LYS B C 1
ATOM 2534 O O . LYS B 1 90 ? 11.242 19 -4.938 1 96.81 90 LYS B O 1
ATOM 2539 N N . GLU B 1 91 ? 11.977 20.984 -5.613 1 94.69 91 GLU B N 1
ATOM 2540 C CA . GLU B 1 91 ? 12.508 20.469 -6.871 1 94.69 91 GLU B CA 1
ATOM 2541 C C . GLU B 1 91 ? 14.039 20.531 -6.891 1 94.69 91 GLU B C 1
ATOM 2543 O O . GLU B 1 91 ? 14.633 21.516 -6.457 1 94.69 91 GLU B O 1
ATOM 2548 N N . VAL B 1 92 ? 14.578 19.516 -7.266 1 89.31 92 VAL B N 1
ATOM 2549 C CA . VAL B 1 92 ? 16.016 19.406 -7.512 1 89.31 92 VAL B CA 1
ATOM 2550 C C . VAL B 1 92 ? 16.266 18.938 -8.945 1 89.31 92 VAL B C 1
ATOM 2552 O O . VAL B 1 92 ? 16.328 17.734 -9.203 1 89.31 92 VAL B O 1
ATOM 2555 N N . GLY B 1 93 ? 16.453 19.922 -9.859 1 88.81 93 GLY B N 1
ATOM 2556 C CA . GLY B 1 93 ? 16.484 19.562 -11.266 1 88.81 93 GLY B CA 1
ATOM 2557 C C . GLY B 1 93 ? 15.18 18.938 -11.75 1 88.81 93 GLY B C 1
ATOM 2558 O O . GLY B 1 93 ? 14.109 19.531 -11.594 1 88.81 93 GLY B O 1
ATOM 2559 N N . ASP B 1 94 ? 15.344 17.75 -12.305 1 92.38 94 ASP B N 1
ATOM 2560 C CA . ASP B 1 94 ? 14.18 17.047 -12.82 1 92.38 94 ASP B CA 1
ATOM 2561 C C . ASP B 1 94 ? 13.5 16.234 -11.719 1 92.38 94 ASP B C 1
ATOM 2563 O O . ASP B 1 94 ? 12.461 15.617 -11.945 1 92.38 94 ASP B O 1
ATOM 2567 N N . MET B 1 95 ? 13.992 16.297 -10.523 1 94.38 95 MET B N 1
ATOM 2568 C CA . MET B 1 95 ? 13.484 15.469 -9.438 1 94.38 95 MET B CA 1
ATOM 2569 C C . MET B 1 95 ? 12.578 16.281 -8.516 1 94.38 95 MET B C 1
ATOM 2571 O O . MET B 1 95 ? 12.969 17.328 -8.016 1 94.38 95 MET B O 1
ATOM 2575 N N . LEU B 1 96 ? 11.414 15.812 -8.43 1 97 96 LEU B N 1
ATOM 2576 C CA . LEU B 1 96 ? 10.492 16.359 -7.434 1 97 96 LEU B CA 1
ATOM 2577 C C . LEU B 1 96 ? 10.562 15.562 -6.137 1 97 96 LEU B C 1
ATOM 2579 O O . LEU B 1 96 ? 10.375 14.344 -6.133 1 97 96 LEU B O 1
ATOM 2583 N N . VAL B 1 97 ? 10.891 16.203 -5.047 1 97.88 97 VAL B N 1
ATOM 2584 C CA . VAL B 1 97 ? 10.898 15.602 -3.719 1 97.88 97 VAL B CA 1
ATOM 2585 C C . VAL B 1 97 ? 9.656 16.016 -2.945 1 97.88 97 VAL B C 1
ATOM 2587 O O . VAL B 1 97 ? 9.391 17.219 -2.773 1 97.88 97 VAL B O 1
ATOM 2590 N N . LYS B 1 98 ? 8.891 15.039 -2.504 1 98.44 98 LYS B N 1
ATOM 2591 C CA . LYS B 1 98 ? 7.68 15.297 -1.739 1 98.44 98 LYS B CA 1
ATOM 2592 C C . LYS B 1 98 ? 7.672 14.508 -0.433 1 98.44 98 LYS B C 1
ATOM 2594 O O . LYS B 1 98 ? 7.98 13.312 -0.421 1 98.44 98 LYS B O 1
ATOM 2599 N N . ILE B 1 99 ? 7.395 15.125 0.637 1 98.81 99 ILE B N 1
ATOM 2600 C CA . ILE B 1 99 ? 7.168 14.5 1.936 1 98.81 99 ILE B CA 1
ATOM 2601 C C . ILE B 1 99 ? 5.715 14.703 2.359 1 98.81 99 ILE B C 1
ATOM 2603 O O . ILE B 1 99 ? 5.273 15.836 2.557 1 98.81 99 ILE B O 1
ATOM 2607 N N . GLU B 1 100 ? 5.023 13.625 2.498 1 98.75 100 GLU B N 1
ATOM 2608 C CA . GLU B 1 100 ? 3.58 13.695 2.707 1 98.75 100 GLU B CA 1
ATOM 2609 C C . GLU B 1 100 ? 3.178 13.023 4.016 1 98.75 100 GLU B C 1
ATOM 2611 O O . GLU B 1 100 ? 3.686 11.953 4.352 1 98.75 100 GLU B O 1
ATOM 2616 N N . TRP B 1 101 ? 2.289 13.617 4.762 1 98.25 101 TRP B N 1
ATOM 2617 C CA . TRP B 1 101 ? 1.73 13.047 5.984 1 98.25 101 TRP B CA 1
ATOM 2618 C C . TRP B 1 101 ? 0.329 13.586 6.246 1 98.25 101 TRP B C 1
ATOM 2620 O O . TRP B 1 101 ? -0.187 14.391 5.473 1 98.25 101 TRP B O 1
ATOM 2630 N N . GLN B 1 102 ? -0.316 13.008 7.262 1 96.69 102 GLN B N 1
ATOM 2631 C CA . GLN B 1 102 ? -1.673 13.406 7.621 1 96.69 102 GLN B CA 1
ATOM 2632 C C . GLN B 1 102 ? -1.744 13.859 9.078 1 96.69 102 GLN B C 1
ATOM 2634 O O . GLN B 1 102 ? -0.835 13.578 9.867 1 96.69 102 GLN B O 1
ATOM 2639 N N . LEU B 1 103 ? -2.775 14.477 9.344 1 94.19 103 LEU B N 1
ATOM 2640 C CA . LEU B 1 103 ? -2.986 14.812 10.742 1 94.19 103 LEU B CA 1
ATOM 2641 C C . LEU B 1 103 ? -3.268 13.555 11.57 1 94.19 103 LEU B C 1
ATOM 2643 O O . LEU B 1 103 ? -3.633 12.516 11.016 1 94.19 103 LEU B O 1
ATOM 2647 N N . THR B 1 104 ? -2.807 13.477 12.781 1 78.56 104 THR B N 1
ATOM 2648 C CA . THR B 1 104 ? -3.006 12.336 13.672 1 78.56 104 THR B CA 1
ATOM 2649 C C . THR B 1 104 ? -4.387 12.391 14.32 1 78.56 104 THR B C 1
ATOM 2651 O O . THR B 1 104 ? -4.793 13.43 14.844 1 78.56 104 THR B O 1
ATOM 2654 N N . SER B 1 105 ? -5.25 11.555 14.008 1 67.44 105 SER B N 1
ATOM 2655 C CA . SER B 1 105 ? -6.562 11.492 14.641 1 67.44 105 SER B CA 1
ATOM 2656 C C . SER B 1 105 ? -6.594 10.438 15.75 1 67.44 105 SER B C 1
ATOM 2658 O O . SER B 1 105 ? -5.848 9.461 15.703 1 67.44 105 SER B O 1
ATOM 2660 N N . PRO B 1 106 ? -7.492 10.695 16.906 1 62.53 106 PRO B N 1
ATOM 2661 C CA . PRO B 1 106 ? -8.406 11.781 17.266 1 62.53 106 PRO B CA 1
ATOM 2662 C C . PRO B 1 106 ? -7.73 12.867 18.094 1 62.53 106 PRO B C 1
ATOM 2664 O O . PRO B 1 106 ? -6.766 12.586 18.812 1 62.53 106 PRO B O 1
ATOM 2667 N N . PHE B 1 107 ? -8.016 14.102 17.844 1 60.59 107 PHE B N 1
ATOM 2668 C CA . PHE B 1 107 ? -7.656 15.219 18.703 1 60.59 107 PHE B CA 1
ATOM 2669 C C . PHE B 1 107 ? -8.367 15.109 20.047 1 60.59 107 PHE B C 1
ATOM 2671 O O . 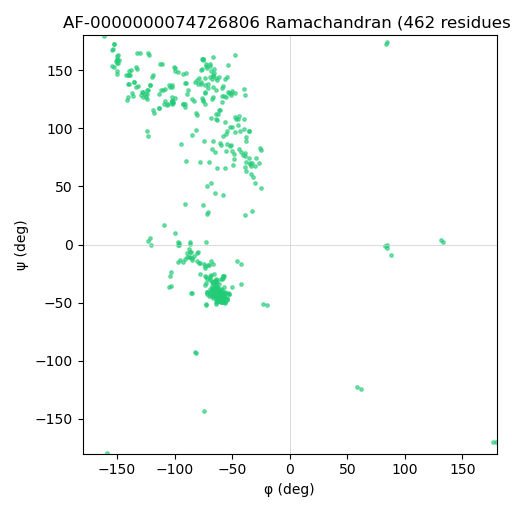PHE B 1 107 ? -9.578 14.883 20.094 1 60.59 107 PHE B O 1
ATOM 2678 N N . ASP B 1 108 ? -7.598 14.773 21.078 1 61.16 108 ASP B N 1
ATOM 2679 C CA . ASP B 1 108 ? -8.203 14.836 22.406 1 61.16 108 ASP B CA 1
ATOM 2680 C C . ASP B 1 108 ? -8.188 16.266 22.953 1 61.16 108 ASP B C 1
ATOM 2682 O O . ASP B 1 108 ? -7.152 16.734 23.453 1 61.16 108 ASP B O 1
ATOM 2686 N N . PRO B 1 109 ? -9.273 16.969 22.844 1 59.5 109 PRO B N 1
ATOM 2687 C CA . PRO B 1 109 ? -9.336 18.359 23.297 1 59.5 109 PRO B CA 1
ATOM 2688 C C . PRO B 1 109 ? -9.039 18.5 24.781 1 59.5 109 PRO B C 1
ATOM 2690 O O . PRO B 1 109 ? -8.742 19.609 25.25 1 59.5 109 PRO B O 1
ATOM 2693 N N . THR B 1 110 ? -9.414 17.344 25.516 1 56.59 110 THR B N 1
ATOM 2694 C CA . THR B 1 110 ? -9.195 17.406 26.953 1 56.59 110 THR B CA 1
ATOM 2695 C C . THR B 1 110 ? -7.727 17.188 27.297 1 56.59 110 THR B C 1
ATOM 2697 O O . THR B 1 110 ? -7.316 17.344 28.438 1 56.59 110 THR B O 1
ATOM 2700 N N . ALA B 1 111 ? -7.121 16.688 26.312 1 52.59 111 ALA B N 1
ATOM 2701 C CA . ALA B 1 111 ? -5.703 16.453 26.594 1 52.59 111 ALA B CA 1
ATOM 2702 C C . ALA B 1 111 ? -4.949 17.766 26.766 1 52.59 111 ALA B C 1
ATOM 2704 O O . ALA B 1 111 ? -5 18.641 25.906 1 52.59 111 ALA B O 1
ATOM 2705 N N . ASP B 1 112 ? -5.043 18.328 27.969 1 45.78 112 ASP B N 1
ATOM 2706 C CA . ASP B 1 112 ? -4.262 19.531 28.234 1 45.78 112 ASP B CA 1
ATOM 2707 C C . ASP B 1 112 ? -2.914 19.484 27.516 1 45.78 112 ASP B C 1
ATOM 2709 O O . ASP B 1 112 ? -2.162 18.516 27.656 1 45.78 112 ASP B O 1
ATOM 2713 N N . VAL B 1 113 ? -2.879 20.109 26.406 1 43.75 113 VAL B N 1
ATOM 2714 C CA . VAL B 1 113 ? -1.578 20.312 25.781 1 43.75 113 VAL B CA 1
ATOM 2715 C C . VAL B 1 113 ? -0.552 20.719 26.828 1 43.75 113 VAL B C 1
ATOM 2717 O O . VAL B 1 113 ? 0.614 20.953 26.516 1 43.75 113 VAL B O 1
ATOM 2720 N N . GLU B 1 114 ? -1.092 21.156 28 1 40.19 114 GLU B N 1
ATOM 2721 C CA . GLU B 1 114 ? -0.143 21.672 28.984 1 40.19 114 GLU B CA 1
ATOM 2722 C C . GLU B 1 114 ? 0.821 20.578 29.438 1 40.19 114 GLU B C 1
ATOM 2724 O O . GLU B 1 114 ? 1.704 20.828 30.266 1 40.19 114 GLU B O 1
ATOM 2729 N N . GLY B 1 115 ? 0.379 19.391 29.484 1 38.19 115 GLY B N 1
ATOM 2730 C CA . GLY B 1 115 ? 1.398 18.547 30.094 1 38.19 115 GLY B CA 1
ATOM 2731 C C . GLY B 1 115 ? 2.721 18.578 29.344 1 38.19 115 GLY B C 1
ATOM 2732 O O . GLY B 1 115 ? 3.025 17.672 28.562 1 38.19 115 GLY B O 1
ATOM 2733 N N . GLU B 1 116 ? 3.145 19.734 28.922 1 37.75 116 GLU B N 1
ATOM 2734 C CA . GLU B 1 116 ? 4.57 19.938 28.688 1 37.75 116 GLU B CA 1
ATOM 2735 C C . GLU B 1 116 ? 5.41 19.25 29.75 1 37.75 116 GLU B C 1
ATOM 2737 O O . GLU B 1 116 ? 5.805 19.875 30.734 1 37.75 116 GLU B O 1
ATOM 2742 N N . GLN B 1 117 ? 4.969 18.172 30.453 1 35.97 117 GLN B N 1
ATOM 2743 C CA . GLN B 1 117 ? 6.027 17.703 31.344 1 35.97 117 GLN B CA 1
ATOM 2744 C C . GLN B 1 117 ? 7.391 17.781 30.656 1 35.97 117 GLN B C 1
ATOM 2746 O O . GLN B 1 117 ? 7.488 17.656 29.438 1 35.97 117 GLN B O 1
ATOM 2751 N N . GLU B 1 118 ? 8.359 18.312 31.375 1 37.25 118 GLU B N 1
ATOM 2752 C CA . GLU B 1 118 ? 9.773 18.406 31.016 1 37.25 118 GLU B CA 1
ATOM 2753 C C . GLU B 1 118 ? 10.148 17.359 29.984 1 37.25 118 GLU B C 1
ATOM 2755 O O . GLU B 1 118 ? 11.18 17.469 29.312 1 37.25 118 GLU B O 1
ATOM 2760 N N . GLY B 1 119 ? 9.766 16.078 30.328 1 38.41 119 GLY B N 1
ATOM 2761 C CA . GLY B 1 119 ? 10.281 15.078 29.422 1 38.41 119 GLY B CA 1
ATOM 2762 C C . GLY B 1 119 ? 9.695 15.188 28.016 1 38.41 119 GLY B C 1
ATOM 2763 O O . GLY B 1 119 ? 8.703 15.891 27.812 1 38.41 119 GLY B O 1
ATOM 2764 N N . GLY B 1 120 ? 10.375 14.93 26.859 1 39.5 120 GLY B N 1
ATOM 2765 C CA . GLY B 1 120 ? 10.047 14.961 25.453 1 39.5 120 GLY B CA 1
ATOM 2766 C C . GLY B 1 120 ? 8.625 14.531 25.156 1 39.5 120 GLY B C 1
ATOM 2767 O O . GLY B 1 120 ? 8.102 13.609 25.797 1 39.5 120 GLY B O 1
ATOM 2768 N N . GLN B 1 121 ? 7.672 15.406 24.984 1 43.66 121 GLN B N 1
ATOM 2769 C CA . GLN B 1 121 ? 6.344 15.078 24.469 1 43.66 121 GLN B CA 1
ATOM 2770 C C . GLN B 1 121 ? 6.383 13.828 23.594 1 43.66 121 GLN B C 1
ATOM 2772 O O . GLN B 1 121 ? 7.105 13.789 22.594 1 43.66 121 GLN B O 1
ATOM 2777 N N . GLU B 1 122 ? 6.332 12.734 24.219 1 50.25 122 GLU B N 1
ATOM 2778 C CA . GLU B 1 122 ? 6.258 11.508 23.438 1 50.25 122 GLU B CA 1
ATOM 2779 C C . GLU B 1 122 ? 5.176 11.594 22.359 1 50.25 122 GLU B C 1
ATOM 2781 O O . GLU B 1 122 ? 3.982 11.531 22.672 1 50.25 122 GLU B O 1
ATOM 2786 N N . TYR B 1 123 ? 5.43 12.469 21.359 1 57.25 123 TYR B N 1
ATOM 2787 C CA . TYR B 1 123 ? 4.504 12.5 20.234 1 57.25 123 TYR B CA 1
ATOM 2788 C C . TYR B 1 123 ? 4.211 11.094 19.734 1 57.25 123 TYR B C 1
ATOM 2790 O O . TYR B 1 123 ? 5.062 10.203 19.812 1 57.25 123 TYR B O 1
ATOM 2798 N N . GLU B 1 124 ? 2.885 10.875 19.609 1 75.12 124 GLU B N 1
ATOM 2799 C CA . GLU B 1 124 ? 2.535 9.688 18.844 1 75.12 124 GLU B CA 1
ATOM 2800 C C . GLU B 1 124 ? 3.232 9.68 17.484 1 75.12 124 GLU B C 1
ATOM 2802 O O . GLU B 1 124 ? 3.385 10.727 16.859 1 75.12 124 GLU B O 1
ATOM 2807 N N . ALA B 1 125 ? 3.818 8.656 17.172 1 87.31 125 ALA B N 1
ATOM 2808 C CA . ALA B 1 125 ? 4.527 8.508 15.898 1 87.31 125 ALA B CA 1
ATOM 2809 C C . ALA B 1 125 ? 3.637 8.891 14.719 1 87.31 125 ALA B C 1
ATOM 2811 O O . ALA B 1 125 ? 2.447 8.57 14.703 1 87.31 125 ALA B O 1
ATOM 2812 N N . THR B 1 126 ? 4.152 9.766 13.875 1 94.56 126 THR B N 1
ATOM 2813 C CA . THR B 1 126 ? 3.439 10.156 12.664 1 94.56 126 THR B CA 1
ATOM 2814 C C . THR B 1 126 ? 3.975 9.398 11.453 1 94.56 126 THR B C 1
ATOM 2816 O O . THR B 1 126 ? 5.18 9.383 11.203 1 94.56 126 THR B O 1
ATOM 2819 N N . ASP B 1 127 ? 3.061 8.773 10.766 1 96.25 127 ASP B N 1
ATOM 2820 C CA . ASP B 1 127 ? 3.436 8.133 9.516 1 96.25 127 ASP B CA 1
ATOM 2821 C C . ASP B 1 127 ? 3.582 9.164 8.391 1 96.25 127 ASP B C 1
ATOM 2823 O O . ASP B 1 127 ? 2.787 10.094 8.297 1 96.25 127 ASP B O 1
ATOM 2827 N N . PHE B 1 128 ? 4.617 8.961 7.613 1 97.88 128 PHE B N 1
ATOM 2828 C CA . PHE B 1 128 ? 4.812 9.852 6.473 1 97.88 128 PHE B CA 1
ATOM 2829 C C . PHE B 1 128 ? 5.488 9.117 5.32 1 97.88 128 PHE B C 1
ATOM 2831 O O . PHE B 1 128 ? 6.008 8.016 5.504 1 97.88 128 PHE B O 1
ATOM 2838 N N . CYS B 1 129 ? 5.398 9.703 4.121 1 98.56 129 CYS B N 1
ATOM 2839 C CA . CYS B 1 129 ? 5.969 9.117 2.916 1 98.56 129 CYS B CA 1
ATOM 2840 C C . CYS B 1 129 ? 6.906 10.102 2.223 1 98.56 129 CYS B C 1
ATOM 2842 O O . CYS B 1 129 ? 6.566 11.273 2.049 1 98.56 129 CYS B O 1
ATOM 2844 N N . ILE B 1 130 ? 8.078 9.688 1.908 1 98.75 130 ILE B N 1
ATOM 2845 C CA . ILE B 1 130 ? 9.016 10.469 1.114 1 98.75 130 ILE B CA 1
ATOM 2846 C C . ILE B 1 130 ? 9.047 9.945 -0.319 1 98.75 130 ILE B C 1
ATOM 2848 O O . ILE B 1 130 ? 9.367 8.773 -0.552 1 98.75 130 ILE B O 1
ATOM 2852 N N . THR B 1 131 ? 8.773 10.805 -1.264 1 98.69 131 THR B N 1
ATOM 2853 C CA . THR B 1 131 ? 8.773 10.391 -2.66 1 98.69 131 THR B CA 1
ATOM 2854 C C . THR B 1 131 ? 9.727 11.25 -3.482 1 98.69 131 THR B C 1
ATOM 2856 O O . THR B 1 131 ? 9.703 12.477 -3.383 1 98.69 131 THR B O 1
ATOM 2859 N N . MET B 1 132 ? 10.594 10.656 -4.125 1 98.06 132 MET B N 1
ATOM 2860 C CA . MET B 1 132 ? 11.414 11.281 -5.16 1 98.06 132 MET B CA 1
ATOM 2861 C C . MET B 1 132 ? 11.008 10.789 -6.547 1 98.06 132 MET B C 1
ATOM 2863 O O . MET B 1 132 ? 11.016 9.586 -6.812 1 98.06 132 MET B O 1
ATOM 2867 N N . GLU B 1 133 ? 10.664 11.695 -7.395 1 97.62 133 GLU B N 1
ATOM 2868 C CA . GLU B 1 133 ? 10.133 11.273 -8.688 1 97.62 133 GLU B CA 1
ATOM 2869 C C . GLU B 1 133 ? 10.617 12.195 -9.805 1 97.62 133 GLU B C 1
ATOM 2871 O O . GLU B 1 133 ? 10.742 13.406 -9.609 1 97.62 133 GLU B O 1
ATOM 2876 N N . SER B 1 134 ? 10.828 11.633 -10.93 1 96.56 134 SER B N 1
ATOM 2877 C CA . SER B 1 134 ? 11.156 12.406 -12.125 1 96.56 134 SER B CA 1
ATOM 2878 C C . SER B 1 134 ? 9.93 13.141 -12.656 1 96.56 134 SER B C 1
ATOM 2880 O O . SER B 1 134 ? 8.898 12.523 -12.922 1 96.56 134 SER B O 1
ATOM 2882 N N . LYS B 1 135 ? 10.102 14.359 -12.891 1 94.56 135 LYS B N 1
ATOM 2883 C CA . LYS B 1 135 ? 9.008 15.156 -13.445 1 94.56 135 LYS B CA 1
ATOM 2884 C C . LYS B 1 135 ? 8.711 14.75 -14.883 1 94.56 135 LYS B C 1
ATOM 2886 O O . LYS B 1 135 ? 7.562 14.789 -15.32 1 94.56 135 LYS B O 1
ATOM 2891 N N . SER B 1 136 ? 9.734 14.328 -15.508 1 94.62 136 SER B N 1
ATOM 2892 C CA . SER B 1 136 ? 9.602 14.047 -16.938 1 94.62 136 SER B CA 1
ATOM 2893 C C . SER B 1 136 ? 9.07 12.633 -17.172 1 94.62 136 SER B C 1
ATOM 2895 O O . SER B 1 136 ? 8.188 12.438 -18 1 94.62 136 SER B O 1
ATOM 2897 N N . SER B 1 137 ? 9.516 11.594 -16.453 1 94.06 137 SER B N 1
ATOM 2898 C CA . SER B 1 137 ? 9.18 10.203 -16.766 1 94.06 137 SER B CA 1
ATOM 2899 C C . SER B 1 137 ? 8.117 9.664 -15.812 1 94.06 137 SER B C 1
ATOM 2901 O O . SER B 1 137 ? 7.457 8.672 -16.109 1 94.06 137 SER B O 1
ATOM 2903 N N . GLY B 1 138 ? 8.023 10.242 -14.688 1 96 138 GLY B N 1
ATOM 2904 C CA . GLY B 1 138 ? 7.102 9.734 -13.68 1 96 138 GLY B CA 1
ATOM 2905 C C . GLY B 1 138 ? 7.676 8.578 -12.883 1 96 138 GLY B C 1
ATOM 2906 O O . GLY B 1 138 ? 7.035 8.078 -11.953 1 96 138 GLY B O 1
ATOM 2907 N N . ALA B 1 139 ? 8.875 8.133 -13.172 1 97.12 139 ALA B N 1
ATOM 2908 C CA . ALA B 1 139 ? 9.555 7.078 -12.422 1 97.12 139 ALA B CA 1
ATOM 2909 C C . ALA B 1 139 ? 10.102 7.613 -11.094 1 97.12 139 ALA B C 1
ATOM 2911 O O . ALA B 1 139 ? 10.344 8.812 -10.961 1 97.12 139 ALA B O 1
ATOM 2912 N N . GLY B 1 140 ? 10.195 6.699 -10.086 1 97.88 140 GLY B N 1
ATOM 2913 C CA . GLY B 1 140 ? 10.711 7.199 -8.82 1 97.88 140 GLY B CA 1
ATOM 2914 C C . GLY B 1 140 ? 10.711 6.156 -7.723 1 97.88 140 GLY B C 1
ATOM 2915 O O . GLY B 1 140 ?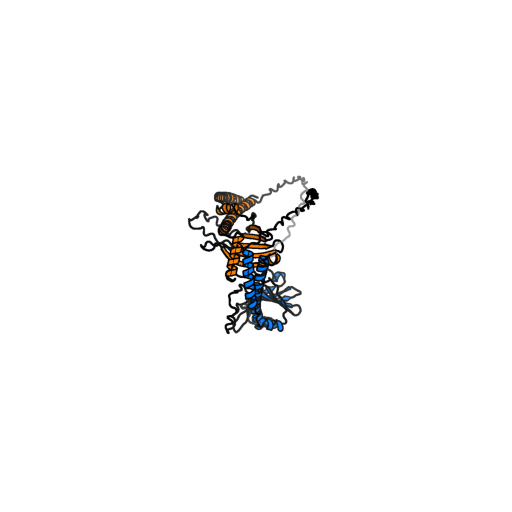 10.633 4.957 -7.996 1 97.88 140 GLY B O 1
ATOM 2916 N N . VAL B 1 141 ? 10.969 6.66 -6.527 1 98.31 141 VAL B N 1
ATOM 2917 C CA . VAL B 1 141 ? 11.055 5.828 -5.332 1 98.31 141 VAL B CA 1
ATOM 2918 C C . VAL B 1 141 ? 10.289 6.492 -4.188 1 98.31 141 VAL B C 1
ATOM 2920 O O . VAL B 1 141 ? 10.359 7.711 -4.008 1 98.31 141 VAL B O 1
ATOM 2923 N N . SER B 1 142 ? 9.602 5.68 -3.445 1 98.5 142 SER B N 1
ATOM 2924 C CA . SER B 1 142 ? 8.891 6.148 -2.26 1 98.5 142 SER B CA 1
ATOM 2925 C C . SER B 1 142 ? 9.32 5.383 -1.017 1 98.5 142 SER B C 1
ATOM 2927 O O . SER B 1 142 ? 9.422 4.152 -1.042 1 98.5 142 SER B O 1
ATOM 2929 N N . PHE B 1 143 ? 9.586 6.074 0.013 1 98.56 143 PHE B N 1
ATOM 2930 C CA . PHE B 1 143 ? 9.906 5.52 1.323 1 98.56 143 PHE B CA 1
ATOM 2931 C C . PHE B 1 143 ? 8.734 5.688 2.285 1 98.56 143 PHE B C 1
ATOM 2933 O O . PHE B 1 143 ? 8.289 6.809 2.529 1 98.56 143 PHE B O 1
ATOM 2940 N N . TYR B 1 144 ? 8.242 4.602 2.793 1 97.81 144 TYR B N 1
ATOM 2941 C CA . TYR B 1 144 ? 7.203 4.66 3.811 1 97.81 144 TYR B CA 1
ATOM 2942 C C . TYR B 1 144 ? 7.805 4.684 5.211 1 97.81 144 TYR B C 1
ATOM 2944 O O . TYR B 1 144 ? 8.43 3.713 5.641 1 97.81 144 TYR B O 1
ATOM 2952 N N . CYS B 1 145 ? 7.48 5.777 5.941 1 97.62 145 CYS B N 1
ATOM 2953 C CA . CYS B 1 145 ? 8.227 6.027 7.168 1 97.62 145 CYS B CA 1
ATOM 2954 C C . CYS B 1 145 ? 7.285 6.344 8.328 1 97.62 145 CYS B C 1
ATOM 2956 O O . CYS B 1 145 ? 6.105 6.621 8.109 1 97.62 145 CYS B O 1
ATOM 2958 N N . SER B 1 146 ? 7.879 6.27 9.523 1 95.81 146 SER B N 1
ATOM 2959 C CA . SER B 1 146 ? 7.23 6.723 10.75 1 95.81 146 SER B CA 1
ATOM 2960 C C . SER B 1 146 ? 8.219 7.43 11.672 1 95.81 146 SER B C 1
ATOM 2962 O O . SER B 1 146 ? 9.359 6.988 11.82 1 95.81 146 SER B O 1
ATOM 2964 N N . THR B 1 147 ? 7.754 8.531 12.25 1 95.31 147 THR B N 1
ATOM 2965 C CA . THR B 1 147 ? 8.625 9.188 13.219 1 95.31 147 THR B CA 1
ATOM 2966 C C . THR B 1 147 ? 8.766 8.344 14.484 1 95.31 147 THR B C 1
ATOM 2968 O O . THR B 1 147 ? 7.93 7.477 14.75 1 95.31 147 THR B O 1
ATOM 2971 N N . GLN B 1 148 ? 9.898 8.578 15.094 1 90.5 148 GLN B N 1
ATOM 2972 C CA . GLN B 1 148 ? 10.172 7.887 16.344 1 90.5 148 GLN B CA 1
ATOM 2973 C C . GLN B 1 148 ? 10.797 8.836 17.375 1 90.5 148 GLN B C 1
ATOM 2975 O O . GLN B 1 148 ? 11.359 9.867 17.016 1 90.5 148 GLN B O 1
ATOM 2980 N N . THR B 1 149 ? 10.617 8.688 18.703 1 81.31 149 THR B N 1
ATOM 2981 C CA . THR B 1 149 ? 11.164 9.539 19.75 1 81.31 149 THR B CA 1
ATOM 2982 C C . THR B 1 149 ? 12.438 8.93 20.328 1 81.31 149 THR B C 1
ATOM 2984 O O . THR B 1 149 ? 13.203 9.617 21 1 81.31 149 THR B O 1
ATOM 2987 N N . GLY B 1 150 ? 12.891 7.793 19.875 1 66.81 150 GLY B N 1
ATOM 2988 C CA . GLY B 1 150 ? 14.055 7.168 20.484 1 66.81 150 GLY B CA 1
ATOM 2989 C C . GLY B 1 150 ? 15.359 7.875 20.156 1 66.81 150 GLY B C 1
ATOM 2990 O O . GLY B 1 150 ? 15.383 8.789 19.328 1 66.81 150 GLY B O 1
ATOM 2991 N N . GLU B 1 151 ? 16.406 7.766 20.969 1 62.81 151 GLU B N 1
ATOM 2992 C CA . GLU B 1 151 ? 17.688 8.461 21 1 62.81 151 GLU B CA 1
ATOM 2993 C C . GLU B 1 151 ? 18.453 8.289 19.688 1 62.81 151 GLU B C 1
ATOM 2995 O O . GLU B 1 151 ? 19.141 9.211 19.234 1 62.81 151 GLU B O 1
ATOM 3000 N N . ASP B 1 152 ? 18.266 7.238 18.922 1 68.69 152 ASP B N 1
ATOM 3001 C CA . ASP B 1 152 ? 19.234 7.02 17.859 1 68.69 152 ASP B CA 1
ATOM 3002 C C . ASP B 1 152 ? 18.656 7.402 16.5 1 68.69 152 ASP B C 1
ATOM 3004 O O . ASP B 1 152 ? 19.375 7.941 15.648 1 68.69 152 ASP B O 1
ATOM 3008 N N . HIS B 1 153 ? 17.391 7.156 16.281 1 80.75 153 HIS B N 1
ATOM 3009 C CA . HIS B 1 153 ? 16.781 7.465 14.992 1 80.75 153 HIS B CA 1
ATOM 3010 C C . HIS B 1 153 ? 15.414 8.125 15.18 1 80.75 153 HIS B C 1
ATOM 3012 O O . HIS B 1 153 ? 14.594 7.66 15.977 1 80.75 153 HIS B O 1
ATOM 3018 N N . ARG B 1 154 ? 15.359 9.25 14.477 1 89.44 154 ARG B N 1
ATOM 3019 C CA . ARG B 1 154 ? 14.117 10 14.625 1 89.44 154 ARG B CA 1
ATOM 3020 C C . ARG B 1 154 ? 13.039 9.453 13.695 1 89.44 154 ARG B C 1
ATOM 3022 O O . ARG B 1 154 ? 11.875 9.867 13.773 1 89.44 154 ARG B O 1
ATOM 3029 N N . TYR B 1 155 ? 13.43 8.578 12.797 1 95.62 155 TYR B N 1
ATOM 3030 C CA . TYR B 1 155 ? 12.406 7.922 11.984 1 95.62 155 TYR B CA 1
ATOM 3031 C C . TYR B 1 155 ? 12.852 6.531 11.555 1 95.62 155 TYR B C 1
ATOM 3033 O O . TYR B 1 155 ? 14.047 6.211 11.617 1 95.62 155 TYR B O 1
ATOM 3041 N N . VAL B 1 156 ? 11.844 5.75 11.25 1 95.06 156 VAL B N 1
ATOM 3042 C CA . VAL B 1 156 ? 12.086 4.41 10.734 1 95.06 156 VAL B CA 1
ATOM 3043 C C . VAL B 1 156 ? 11.477 4.277 9.336 1 95.06 156 VAL B C 1
ATOM 3045 O O . VAL B 1 156 ? 10.453 4.891 9.039 1 95.06 156 VAL B O 1
ATOM 3048 N N . ILE B 1 157 ? 12.219 3.52 8.539 1 96.88 157 ILE B N 1
ATOM 3049 C CA . ILE B 1 157 ? 11.734 3.25 7.188 1 96.88 157 ILE B CA 1
ATOM 3050 C C . ILE B 1 157 ? 11.141 1.846 7.125 1 96.88 157 ILE B C 1
ATOM 3052 O O . ILE B 1 157 ? 11.789 0.87 7.504 1 96.88 157 ILE B O 1
ATOM 3056 N N . GLY B 1 158 ? 9.859 1.74 6.73 1 95.06 158 GLY 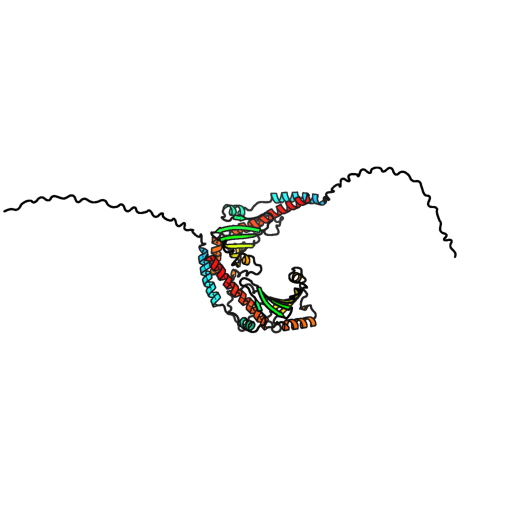B N 1
ATOM 3057 C CA . GLY B 1 158 ? 9.234 0.446 6.504 1 95.06 158 GLY B CA 1
ATOM 3058 C C . GLY B 1 158 ? 9.562 -0.146 5.148 1 95.06 158 GLY B C 1
ATOM 3059 O O . GLY B 1 158 ? 10.664 -0.662 4.941 1 95.06 158 GLY B O 1
ATOM 3060 N N . ASN B 1 159 ? 8.703 0.078 4.098 1 95.25 159 ASN B N 1
ATOM 3061 C CA . ASN B 1 159 ? 8.914 -0.388 2.73 1 95.25 159 ASN B CA 1
ATOM 3062 C C . ASN B 1 159 ? 9.469 0.722 1.84 1 95.25 159 ASN B C 1
ATOM 3064 O O . ASN B 1 159 ? 9.258 1.905 2.115 1 95.25 159 ASN B O 1
ATOM 3068 N N . VAL B 1 160 ? 10.148 0.31 0.906 1 97.75 160 VAL B N 1
ATOM 3069 C CA . VAL B 1 160 ? 10.617 1.208 -0.143 1 97.75 160 VAL B CA 1
ATOM 3070 C C . VAL B 1 160 ? 10.055 0.769 -1.491 1 97.75 160 VAL B C 1
ATOM 3072 O O . VAL B 1 160 ? 10.414 -0.292 -2.006 1 97.75 160 VAL B O 1
ATOM 3075 N N . LYS B 1 161 ? 9.273 1.556 -2.066 1 97.44 161 LYS B N 1
ATOM 3076 C CA . LYS B 1 161 ? 8.609 1.247 -3.33 1 97.44 161 LYS B CA 1
ATOM 3077 C C . LYS B 1 161 ? 9.297 1.953 -4.496 1 97.44 161 LYS B C 1
ATOM 3079 O O . LYS B 1 161 ? 9.711 3.109 -4.375 1 97.44 161 LYS B O 1
ATOM 3084 N N . SER B 1 162 ? 9.484 1.311 -5.555 1 98.12 162 SER B N 1
ATOM 3085 C CA . SER B 1 162 ? 9.898 1.934 -6.809 1 98.12 162 SER B CA 1
ATOM 3086 C C . SER B 1 162 ? 8.789 1.854 -7.855 1 98.12 162 SER B C 1
ATOM 3088 O O . SER B 1 162 ? 7.922 0.984 -7.781 1 98.12 162 SER B O 1
ATOM 3090 N N . PHE B 1 163 ? 8.797 2.725 -8.766 1 97.88 163 PHE B N 1
ATOM 3091 C CA . PHE B 1 163 ? 7.812 2.738 -9.844 1 97.88 163 PHE B CA 1
ATOM 3092 C C . PHE B 1 163 ? 8.414 3.324 -11.117 1 97.88 163 PHE B C 1
ATOM 3094 O O . PHE B 1 163 ? 9.227 4.246 -11.055 1 97.88 163 PHE B O 1
ATOM 3101 N N . ALA B 1 164 ? 7.949 2.793 -12.164 1 96.19 164 ALA B N 1
ATOM 3102 C CA . ALA B 1 164 ? 8.477 3.219 -13.461 1 96.19 164 ALA B CA 1
ATOM 3103 C C . ALA B 1 164 ? 7.633 4.344 -14.055 1 96.19 164 ALA B C 1
ATOM 3105 O O . ALA B 1 164 ? 8.031 4.969 -15.047 1 96.19 164 ALA B O 1
ATOM 3106 N N . SER B 1 165 ? 6.438 4.516 -13.484 1 96 165 SER B N 1
ATOM 3107 C CA . SER B 1 165 ? 5.504 5.523 -13.977 1 96 165 SER B CA 1
ATOM 3108 C C . SER B 1 165 ? 4.543 5.973 -12.883 1 96 165 SER B C 1
ATOM 3110 O O . SER B 1 165 ? 4.469 5.352 -11.82 1 96 165 SER B O 1
ATOM 3112 N N . THR B 1 166 ? 3.885 7.051 -13.234 1 96.25 166 THR B N 1
ATOM 3113 C CA . THR B 1 166 ? 2.873 7.543 -12.305 1 96.25 166 THR B CA 1
ATOM 3114 C C . THR B 1 166 ? 1.752 6.523 -12.133 1 96.25 166 THR B C 1
ATOM 3116 O O . THR B 1 166 ? 1.209 6.363 -11.039 1 96.25 166 THR B O 1
ATOM 3119 N N . GLU B 1 167 ? 1.428 5.879 -13.195 1 95.94 167 GLU B N 1
ATOM 3120 C CA . GLU B 1 167 ? 0.398 4.844 -13.141 1 95.94 167 GLU B CA 1
ATOM 3121 C C . GLU B 1 167 ? 0.785 3.727 -12.18 1 95.94 167 GLU B C 1
ATOM 3123 O O . GLU B 1 167 ? -0.038 3.279 -11.375 1 95.94 167 GLU B O 1
ATOM 3128 N N . GLU B 1 168 ? 1.938 3.275 -12.266 1 96.44 168 GLU B N 1
ATOM 3129 C CA . GLU B 1 168 ? 2.41 2.23 -11.359 1 96.44 168 GLU B CA 1
ATOM 3130 C C . GLU B 1 168 ? 2.482 2.734 -9.922 1 96.44 168 GLU B C 1
ATOM 3132 O O . GLU B 1 168 ? 2.15 2.006 -8.984 1 96.44 168 GLU B O 1
ATOM 3137 N N . LYS B 1 169 ? 2.914 3.934 -9.797 1 96.94 169 LYS B N 1
ATOM 3138 C CA . LYS B 1 169 ? 2.975 4.551 -8.477 1 96.94 169 LYS B CA 1
ATOM 3139 C C . LYS B 1 169 ? 1.627 4.457 -7.766 1 96.94 169 LYS B C 1
ATOM 3141 O O . LYS B 1 169 ? 1.566 4.113 -6.582 1 96.94 169 LYS B O 1
ATOM 3146 N N . ASN B 1 170 ? 0.636 4.695 -8.477 1 96.19 170 ASN B N 1
ATOM 3147 C CA . ASN B 1 170 ? -0.691 4.836 -7.887 1 96.19 170 ASN B CA 1
ATOM 3148 C C . ASN B 1 170 ? -1.484 3.535 -7.98 1 96.19 170 ASN B C 1
ATOM 3150 O O . ASN B 1 170 ? -2.643 3.477 -7.562 1 96.19 170 ASN B O 1
ATOM 3154 N N . GLY B 1 171 ? -0.87 2.518 -8.516 1 95.19 171 GLY B N 1
ATOM 3155 C CA . GLY B 1 171 ? -1.593 1.271 -8.711 1 95.19 171 GLY B CA 1
ATOM 3156 C C . GLY B 1 171 ? -1.826 0.508 -7.422 1 95.19 171 GLY B C 1
ATOM 3157 O O . GLY B 1 171 ? -0.905 0.339 -6.621 1 95.19 171 GLY B O 1
ATOM 3158 N N . ASP B 1 172 ? -2.975 -0.111 -7.352 1 93.12 172 ASP B N 1
ATOM 3159 C CA . ASP B 1 172 ? -3.354 -0.812 -6.129 1 93.12 172 ASP B CA 1
ATOM 3160 C C . ASP B 1 172 ? -2.639 -2.156 -6.023 1 93.12 172 ASP B C 1
ATOM 3162 O O . ASP B 1 172 ? -2.484 -2.697 -4.926 1 93.12 172 ASP B O 1
ATOM 3166 N N . SER B 1 173 ? -2.27 -2.668 -7.141 1 94.31 173 SER B N 1
ATOM 3167 C CA . SER B 1 173 ? -1.655 -3.992 -7.137 1 94.31 173 SER B CA 1
ATOM 3168 C C . SER B 1 173 ? -0.164 -3.91 -7.449 1 94.31 173 SER B C 1
ATOM 3170 O O . SER B 1 173 ? 0.452 -4.906 -7.824 1 94.31 173 SER B O 1
ATOM 3172 N N . SER B 1 174 ? 0.357 -2.711 -7.32 1 95.31 174 SER B N 1
ATOM 3173 C CA . SER B 1 174 ? 1.784 -2.539 -7.57 1 95.31 174 SER B CA 1
ATOM 3174 C C . SER B 1 174 ? 2.619 -3.162 -6.457 1 95.31 174 SER B C 1
ATOM 3176 O O . SER B 1 174 ? 2.207 -3.17 -5.297 1 95.31 174 SER B O 1
ATOM 3178 N N . TYR B 1 175 ? 3.781 -3.568 -6.809 1 95.62 175 TYR B N 1
ATOM 3179 C CA . TYR B 1 175 ? 4.719 -4.105 -5.832 1 95.62 175 TYR B CA 1
ATOM 3180 C C . TYR B 1 175 ? 5.195 -3.014 -4.875 1 95.62 175 TYR B C 1
ATOM 3182 O O . TYR B 1 175 ? 5.715 -1.984 -5.309 1 95.62 175 TYR B O 1
ATOM 3190 N N . ASN B 1 176 ? 5.039 -3.26 -3.629 1 94.06 176 ASN B N 1
ATOM 3191 C CA . ASN B 1 176 ? 5.32 -2.248 -2.615 1 94.06 176 ASN B CA 1
ATOM 3192 C C . ASN B 1 176 ? 6.812 -2.164 -2.309 1 94.06 176 ASN B C 1
ATOM 3194 O O . ASN B 1 176 ? 7.258 -1.246 -1.618 1 94.06 176 ASN B O 1
ATOM 3198 N N . GLY B 1 177 ? 7.559 -3.082 -2.865 1 95.19 177 GLY B N 1
ATOM 3199 C CA . GLY B 1 177 ? 8.984 -3.109 -2.592 1 95.19 177 GLY B CA 1
ATOM 3200 C C . GLY B 1 177 ? 9.336 -3.854 -1.317 1 95.19 177 GLY B C 1
ATOM 3201 O O . GLY B 1 177 ? 8.445 -4.332 -0.61 1 95.19 177 GLY B O 1
ATOM 3202 N N . PRO B 1 178 ? 10.586 -4.031 -1.049 1 94.75 178 PRO B N 1
ATOM 3203 C CA . PRO B 1 178 ? 11.07 -4.773 0.118 1 94.75 178 PRO B CA 1
ATOM 3204 C C . PRO B 1 178 ? 10.945 -3.979 1.417 1 94.75 178 PRO B C 1
ATOM 3206 O O . PRO B 1 178 ? 10.82 -2.752 1.385 1 94.75 178 PRO B O 1
ATOM 3209 N N . GLU B 1 179 ? 10.961 -4.762 2.512 1 93.88 179 GLU B N 1
ATOM 3210 C CA . GLU B 1 179 ? 11.195 -4.113 3.797 1 93.88 179 GLU B CA 1
ATOM 3211 C C . GLU B 1 179 ? 12.609 -3.541 3.875 1 93.88 179 GLU B C 1
ATOM 3213 O O . GLU B 1 179 ? 13.57 -4.211 3.502 1 93.88 179 GLU B O 1
ATOM 3218 N N . PHE B 1 180 ? 12.688 -2.398 4.348 1 96 180 PHE B N 1
ATOM 3219 C CA . PHE B 1 180 ? 13.969 -1.707 4.395 1 96 180 PHE B CA 1
ATOM 3220 C C . PHE B 1 180 ? 15 -2.531 5.156 1 96 180 PHE B C 1
ATOM 3222 O O . PHE B 1 180 ? 16.156 -2.633 4.734 1 96 180 PHE B O 1
ATOM 3229 N N . GLU B 1 181 ? 14.594 -3.141 6.246 1 93.38 181 GLU B N 1
ATOM 3230 C CA . GLU B 1 181 ? 15.5 -3.883 7.117 1 93.38 181 GLU B CA 1
ATOM 3231 C C . GLU B 1 181 ? 16.016 -5.141 6.43 1 93.38 181 GLU B C 1
ATOM 3233 O O . GLU B 1 181 ? 17.016 -5.727 6.867 1 93.38 181 GLU B O 1
ATOM 3238 N N . ASP B 1 182 ? 15.391 -5.535 5.332 1 90.88 182 ASP B N 1
ATOM 3239 C CA . ASP B 1 182 ? 15.773 -6.77 4.656 1 90.88 182 ASP B CA 1
ATOM 3240 C C . ASP B 1 182 ? 16.75 -6.492 3.514 1 90.88 182 ASP B C 1
ATOM 3242 O O . ASP B 1 182 ? 17.328 -7.418 2.943 1 90.88 182 ASP B O 1
ATOM 3246 N N . ILE B 1 183 ? 16.844 -5.242 3.176 1 93.94 183 ILE B N 1
ATOM 3247 C CA . ILE B 1 183 ? 17.781 -4.887 2.119 1 93.94 183 ILE B CA 1
ATOM 3248 C C . ILE B 1 183 ? 19.203 -4.938 2.66 1 93.94 183 ILE B C 1
ATOM 3250 O O . ILE B 1 183 ? 19.422 -4.887 3.875 1 93.94 183 ILE B O 1
ATOM 3254 N N . ASP B 1 184 ? 20.156 -5.043 1.806 1 93.88 184 ASP B N 1
ATOM 3255 C CA . ASP B 1 184 ? 21.562 -5.062 2.18 1 93.88 184 ASP B CA 1
ATOM 3256 C C . ASP B 1 184 ? 21.922 -3.838 3.016 1 93.88 184 ASP B C 1
ATOM 3258 O O . ASP B 1 184 ? 21.5 -2.723 2.709 1 93.88 184 ASP B O 1
ATOM 3262 N N . GLU B 1 185 ? 22.812 -4.066 3.982 1 95.31 185 GLU B N 1
ATOM 3263 C CA . GLU B 1 185 ? 23.156 -3.016 4.938 1 95.31 185 GLU B CA 1
ATOM 3264 C C . GLU B 1 185 ? 23.812 -1.833 4.238 1 95.31 185 GLU B C 1
ATOM 3266 O O . GLU B 1 185 ? 23.562 -0.677 4.582 1 95.31 185 GLU B O 1
ATOM 3271 N N . LYS B 1 186 ? 24.703 -2.111 3.346 1 95.81 186 LYS B N 1
ATOM 3272 C CA . LYS B 1 186 ? 25.375 -1.037 2.625 1 95.81 186 LYS B CA 1
ATOM 3273 C C . LYS B 1 186 ? 24.391 -0.185 1.842 1 95.81 186 LYS B C 1
ATOM 3275 O O . LYS B 1 186 ? 24.516 1.039 1.782 1 95.81 186 LYS B O 1
ATOM 3280 N N . LEU B 1 187 ? 23.469 -0.849 1.271 1 96.56 187 LEU B N 1
ATOM 3281 C CA . LEU B 1 187 ? 22.438 -0.135 0.527 1 96.56 187 LEU B CA 1
ATOM 3282 C C . LEU B 1 187 ? 21.562 0.68 1.467 1 96.56 187 LEU B C 1
ATOM 3284 O O . LEU B 1 187 ? 21.188 1.812 1.149 1 96.56 187 LEU B O 1
ATOM 3288 N N . GLN B 1 188 ? 21.203 0.174 2.631 1 96.94 188 GLN B N 1
ATOM 3289 C CA . GLN B 1 188 ? 20.469 0.941 3.631 1 96.94 188 GLN B CA 1
ATOM 3290 C C . GLN B 1 188 ? 21.188 2.238 3.977 1 96.94 188 GLN B C 1
ATOM 3292 O O . GLN B 1 188 ? 20.578 3.309 3.998 1 96.94 188 GLN B O 1
ATOM 3297 N N . GLU B 1 189 ? 22.438 2.113 4.184 1 97 189 GLU B N 1
ATOM 3298 C CA . GLU B 1 189 ? 23.25 3.262 4.562 1 97 189 GLU B CA 1
ATOM 3299 C C . GLU B 1 189 ? 23.266 4.316 3.461 1 97 189 GLU B C 1
ATOM 3301 O O . GLU B 1 189 ? 23.109 5.508 3.736 1 97 189 GLU B O 1
ATOM 3306 N N . SER B 1 190 ? 23.5 3.83 2.281 1 97.25 190 SER B N 1
ATOM 3307 C CA . SER B 1 190 ? 23.562 4.785 1.179 1 97.25 190 SER B CA 1
ATOM 3308 C C . SER B 1 190 ? 22.203 5.457 0.956 1 97.25 190 SER B C 1
ATOM 3310 O O . SER B 1 190 ? 22.141 6.637 0.604 1 97.25 190 SER B O 1
ATOM 3312 N N . LEU B 1 191 ? 21.125 4.73 1.136 1 97.62 191 LEU B N 1
ATOM 3313 C CA . LEU B 1 191 ? 19.797 5.32 1.022 1 97.62 191 LEU B CA 1
ATOM 3314 C C . LEU B 1 191 ? 19.562 6.332 2.139 1 97.62 191 LEU B C 1
ATOM 3316 O O . LEU B 1 191 ? 18.969 7.387 1.906 1 97.62 191 LEU B O 1
ATOM 3320 N N . ASP B 1 192 ? 20.016 6.02 3.301 1 96.75 192 ASP B N 1
ATOM 3321 C CA . ASP B 1 192 ? 19.906 6.969 4.406 1 96.75 192 ASP B CA 1
ATOM 3322 C C . ASP B 1 192 ? 20.672 8.258 4.098 1 96.75 192 ASP B C 1
ATOM 3324 O O . ASP B 1 192 ? 20.203 9.352 4.418 1 96.75 192 ASP B O 1
ATOM 3328 N N . GLU B 1 193 ? 21.812 8.094 3.594 1 97.06 193 GLU B N 1
ATOM 3329 C CA . GLU B 1 193 ? 22.609 9.266 3.213 1 97.06 193 GLU B CA 1
ATOM 3330 C C . GLU B 1 193 ? 21.875 10.109 2.17 1 97.06 193 GLU B C 1
ATOM 3332 O O . GLU B 1 193 ? 21.875 11.336 2.244 1 97.06 193 GLU B O 1
ATOM 3337 N N . LEU B 1 194 ? 21.297 9.438 1.222 1 97 194 LEU B N 1
ATOM 3338 C CA . LEU B 1 194 ? 20.516 10.117 0.196 1 97 194 LEU B CA 1
ATOM 3339 C C . LEU B 1 194 ? 19.375 10.93 0.821 1 97 194 LEU B C 1
ATOM 3341 O O . LEU B 1 194 ? 19.188 12.094 0.482 1 97 194 LEU B O 1
ATOM 3345 N N . LEU B 1 195 ? 18.656 10.32 1.732 1 97.12 195 LEU B N 1
ATOM 3346 C CA . LEU B 1 195 ? 17.531 10.977 2.396 1 97.12 195 LEU B CA 1
ATOM 3347 C C . LEU B 1 195 ? 18.016 12.172 3.211 1 97.12 195 LEU B C 1
ATOM 3349 O O . LEU B 1 195 ? 17.359 13.219 3.236 1 97.12 195 LEU B O 1
ATOM 3353 N N . SER B 1 196 ? 19.125 12.008 3.805 1 96.12 196 SER B N 1
ATOM 3354 C CA . SER B 1 196 ? 19.719 13.125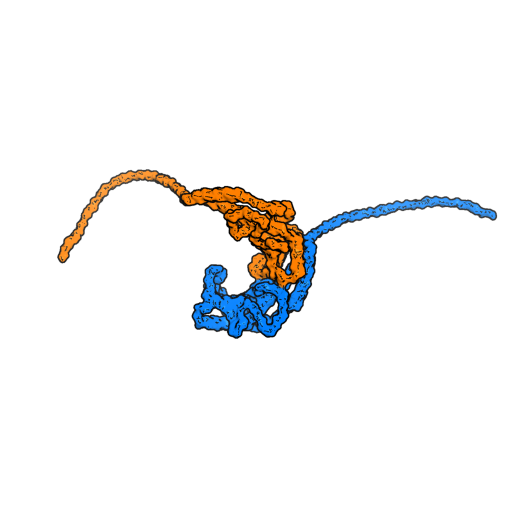 4.535 1 96.12 196 SER B CA 1
ATOM 3355 C C . SER B 1 196 ? 20.062 14.281 3.6 1 96.12 196 SER B C 1
ATOM 3357 O O . SER B 1 196 ? 19.797 15.438 3.918 1 96.12 196 SER B O 1
ATOM 3359 N N . GLU B 1 197 ? 20.578 13.938 2.516 1 95.31 197 GLU B N 1
ATOM 3360 C CA . GLU B 1 197 ? 20.969 14.953 1.538 1 95.31 197 GLU B CA 1
ATOM 3361 C C . GLU B 1 197 ? 19.75 15.703 1.007 1 95.31 197 GLU B C 1
ATOM 3363 O O . GLU B 1 197 ? 19.828 16.891 0.688 1 95.31 197 GLU B O 1
ATOM 3368 N N . VAL B 1 198 ? 18.641 15.047 0.933 1 94.5 198 VAL B N 1
ATOM 3369 C CA . VAL B 1 198 ? 17.469 15.695 0.38 1 94.5 198 VAL B CA 1
ATOM 3370 C C . VAL B 1 198 ? 16.75 16.5 1.472 1 94.5 198 VAL B C 1
ATOM 3372 O O . VAL B 1 198 ? 15.836 17.266 1.188 1 94.5 198 VAL B O 1
ATOM 3375 N N . GLY B 1 199 ? 17.109 16.312 2.73 1 94.38 199 GLY B N 1
ATOM 3376 C CA . GLY B 1 199 ? 16.594 17.219 3.744 1 94.38 199 GLY B CA 1
ATOM 3377 C C . GLY B 1 199 ? 16.016 16.5 4.953 1 94.38 199 GLY B C 1
ATOM 3378 O O . GLY B 1 199 ? 15.57 17.125 5.906 1 94.38 199 GLY B O 1
ATOM 3379 N N . MET B 1 200 ? 16.109 15.172 4.988 1 95.75 200 MET B N 1
ATOM 3380 C CA . MET B 1 200 ? 15.57 14.445 6.133 1 95.75 200 MET B CA 1
ATOM 3381 C C . MET B 1 200 ? 16.5 14.562 7.336 1 95.75 200 MET B C 1
ATOM 3383 O O . MET B 1 200 ? 17.688 14.266 7.234 1 95.75 200 MET B O 1
ATOM 3387 N N . ASN B 1 201 ? 15.938 14.984 8.367 1 94.5 201 ASN B N 1
ATOM 3388 C CA . ASN B 1 201 ? 16.656 15.117 9.633 1 94.5 201 ASN B CA 1
ATOM 3389 C C . ASN B 1 201 ? 15.688 15.195 10.812 1 94.5 201 ASN B C 1
ATOM 3391 O O . ASN B 1 201 ? 14.469 15.133 10.633 1 94.5 201 ASN B O 1
ATOM 3395 N N . SER B 1 202 ? 16.281 15.312 11.984 1 93.69 202 SER B N 1
ATOM 3396 C CA . SER B 1 202 ? 15.469 15.297 13.203 1 93.69 202 SER B CA 1
ATOM 3397 C C . SER B 1 202 ? 14.531 16.5 13.258 1 93.69 202 SER B C 1
ATOM 3399 O O . SER B 1 202 ? 13.406 16.391 13.734 1 93.69 202 SER B O 1
ATOM 3401 N N . GLU B 1 203 ? 15.039 17.625 12.812 1 94.06 203 GLU B N 1
ATOM 3402 C CA . GLU B 1 203 ? 14.227 18.844 12.844 1 94.06 203 GLU B CA 1
ATOM 3403 C C . GLU B 1 203 ? 12.984 18.688 11.977 1 94.06 203 GLU B C 1
ATOM 3405 O O . GLU B 1 203 ? 11.898 19.125 12.367 1 94.06 203 GLU B O 1
ATOM 3410 N N . LEU B 1 204 ? 13.18 18.156 10.828 1 96.75 204 LEU B N 1
ATOM 3411 C CA . LEU B 1 204 ? 12.039 17.906 9.953 1 96.75 204 LEU B CA 1
ATOM 3412 C C . LEU B 1 204 ? 11.047 16.953 10.602 1 96.75 204 LEU B C 1
ATOM 3414 O O . LEU B 1 204 ? 9.836 17.156 10.516 1 96.75 204 LEU B O 1
ATOM 3418 N N . CYS B 1 205 ? 11.5 15.898 11.266 1 95.69 205 CYS B N 1
ATOM 3419 C CA . CYS B 1 205 ? 10.625 14.977 11.977 1 95.69 205 CYS B CA 1
ATOM 3420 C C . CYS B 1 205 ? 9.836 15.703 13.062 1 95.69 205 CYS B C 1
ATOM 3422 O O . CYS B 1 205 ? 8.648 15.453 13.25 1 95.69 205 CYS B O 1
ATOM 3424 N N . ASP B 1 206 ? 10.508 16.594 13.734 1 93.81 206 ASP B N 1
ATOM 3425 C CA . ASP B 1 206 ? 9.836 17.406 14.75 1 93.81 206 ASP B CA 1
ATOM 3426 C C . ASP B 1 206 ? 8.734 18.25 14.125 1 93.81 206 ASP B C 1
ATOM 3428 O O . ASP B 1 206 ? 7.645 18.391 14.695 1 93.81 206 ASP B O 1
ATOM 3432 N N . PHE B 1 207 ? 9.109 18.797 13.047 1 96.31 207 PHE B N 1
ATOM 3433 C CA . PHE B 1 207 ? 8.133 19.625 12.336 1 96.31 207 PHE B CA 1
ATOM 3434 C C . PHE B 1 207 ? 6.914 18.797 11.945 1 96.31 207 PHE B C 1
ATOM 3436 O O . PHE B 1 207 ? 5.773 19.234 12.133 1 96.31 207 PHE B O 1
ATOM 3443 N N . ILE B 1 208 ? 7.129 17.609 11.375 1 96.94 208 ILE B N 1
ATOM 3444 C CA . ILE B 1 208 ? 6.059 16.719 10.93 1 96.94 208 ILE B CA 1
ATOM 3445 C C . ILE B 1 208 ? 5.137 16.391 12.109 1 96.94 208 ILE B C 1
ATOM 3447 O O . ILE B 1 208 ? 3.918 16.531 12.008 1 96.94 208 ILE B O 1
ATOM 3451 N N . ASP B 1 209 ? 5.676 16.031 13.227 1 93.94 209 ASP B N 1
ATOM 3452 C CA . ASP B 1 209 ? 4.895 15.695 14.414 1 93.94 209 ASP B CA 1
ATOM 3453 C C . ASP B 1 209 ? 4.094 16.906 14.898 1 93.94 209 ASP B C 1
ATOM 3455 O O . ASP B 1 209 ? 2.895 16.797 15.164 1 93.94 209 ASP B O 1
ATOM 3459 N N . ALA B 1 210 ? 4.781 18 15.023 1 94.31 210 ALA B N 1
ATOM 3460 C CA . ALA B 1 210 ? 4.152 19.219 15.531 1 94.31 210 ALA B CA 1
ATOM 3461 C C . ALA B 1 210 ? 3.033 19.688 14.602 1 94.31 210 ALA B C 1
ATOM 3463 O O . ALA B 1 210 ? 1.963 20.078 15.062 1 94.31 210 ALA B O 1
ATOM 3464 N N . MET B 1 211 ? 3.291 19.578 13.352 1 96.31 211 MET B N 1
ATOM 3465 C CA . MET B 1 211 ? 2.318 20.078 12.391 1 96.31 211 MET B CA 1
ATOM 3466 C C . MET B 1 211 ? 1.104 19.156 12.312 1 96.31 211 MET B C 1
ATOM 3468 O O . MET B 1 211 ? -0.01 19.609 12.055 1 96.31 211 MET B O 1
ATOM 3472 N N . ALA B 1 212 ? 1.349 17.859 12.469 1 95.56 212 ALA B N 1
ATOM 3473 C CA . ALA B 1 212 ? 0.22 16.938 12.5 1 95.56 212 ALA B CA 1
ATOM 3474 C C . ALA B 1 212 ? -0.75 17.297 13.625 1 95.56 212 ALA B C 1
ATOM 3476 O O . ALA B 1 212 ? -1.967 17.281 13.43 1 95.56 212 ALA B O 1
ATOM 3477 N N . LEU B 1 213 ? -0.243 17.625 14.758 1 92.5 213 LEU B N 1
ATOM 3478 C CA . LEU B 1 213 ? -1.054 18.016 15.906 1 92.5 213 LEU B CA 1
ATOM 3479 C C . LEU B 1 213 ? -1.699 19.375 15.68 1 92.5 213 LEU B C 1
ATOM 3481 O O . LEU B 1 213 ? -2.877 19.562 15.992 1 92.5 213 LEU B O 1
ATOM 3485 N N . ASP B 1 214 ? -0.911 20.266 15.18 1 94.75 214 ASP B N 1
ATOM 3486 C CA . ASP B 1 214 ? -1.393 21.625 14.914 1 94.75 214 ASP B CA 1
ATOM 3487 C C . ASP B 1 214 ? -2.576 21.594 13.953 1 94.75 214 ASP B C 1
ATOM 3489 O O . ASP B 1 214 ? -3.602 22.234 14.211 1 94.75 214 ASP B O 1
ATOM 3493 N N . LYS B 1 215 ? -2.422 20.859 12.844 1 96.5 215 LYS B N 1
ATOM 3494 C CA . LYS B 1 215 ? -3.473 20.75 11.844 1 96.5 215 LYS B CA 1
ATOM 3495 C C . LYS B 1 215 ? -4.742 20.141 12.438 1 96.5 215 LYS B C 1
ATOM 3497 O O . LYS B 1 215 ? -5.852 20.578 12.125 1 96.5 215 LYS B O 1
ATOM 3502 N N . GLU B 1 216 ? -4.605 19.109 13.266 1 94.31 216 GLU B N 1
ATOM 3503 C CA . GLU B 1 216 ? -5.758 18.516 13.93 1 94.31 216 GLU B CA 1
ATOM 3504 C C . GLU B 1 216 ? -6.523 19.547 14.75 1 94.31 216 GLU B C 1
ATOM 3506 O O . GLU B 1 216 ? -7.754 19.609 14.695 1 94.31 216 GLU B O 1
ATOM 3511 N N . GLN B 1 217 ? -5.832 20.375 15.492 1 92.75 217 GLN B N 1
ATOM 3512 C CA . GLN B 1 217 ? -6.477 21.391 16.328 1 92.75 217 GLN B CA 1
ATOM 3513 C C . GLN B 1 217 ? -7.18 22.438 15.461 1 92.75 217 GLN B C 1
ATOM 3515 O O . GLN B 1 217 ? -8.32 22.812 15.742 1 92.75 217 GLN B O 1
ATOM 3520 N N . ARG B 1 218 ? -6.535 22.859 14.461 1 95.94 218 ARG B N 1
ATOM 3521 C CA . ARG B 1 218 ? -7.137 23.844 13.57 1 95.94 218 ARG B CA 1
ATOM 3522 C C . ARG B 1 218 ? -8.383 23.281 12.891 1 95.94 218 ARG B C 1
ATOM 3524 O O . ARG B 1 218 ? -9.398 23.969 12.781 1 95.94 218 ARG B O 1
ATOM 3531 N N . GLU B 1 219 ? -8.305 22.047 12.453 1 96.81 219 GLU B N 1
ATOM 3532 C CA . GLU B 1 219 ? -9.469 21.422 11.82 1 96.81 219 GLU B CA 1
ATOM 3533 C C . GLU B 1 219 ? -10.602 21.219 12.828 1 96.81 219 GLU B C 1
ATOM 3535 O O . GLU B 1 219 ? -11.773 21.312 12.461 1 96.81 219 GLU B O 1
ATOM 3540 N N . TYR B 1 220 ? -10.242 20.953 14.094 1 95.25 220 TYR B N 1
ATOM 3541 C CA . TYR B 1 220 ? -11.258 20.844 15.133 1 95.25 220 TYR B CA 1
ATOM 3542 C C . TYR B 1 220 ? -12 22.156 15.312 1 95.25 220 TYR B C 1
ATOM 3544 O O . TYR B 1 220 ? -13.234 22.188 15.359 1 95.25 220 TYR B O 1
ATOM 3552 N N . ILE B 1 221 ? -11.266 23.219 15.352 1 96.81 221 ILE B N 1
ATOM 3553 C CA . ILE B 1 221 ? -11.875 24.531 15.477 1 96.81 221 ILE B CA 1
ATOM 3554 C C . ILE B 1 221 ? -12.75 24.812 14.266 1 96.81 221 ILE B C 1
ATOM 3556 O O . ILE B 1 221 ? -13.875 25.328 14.398 1 96.81 221 ILE B O 1
ATOM 3560 N N . ARG B 1 222 ? -12.258 24.484 13.094 1 97.19 222 ARG B N 1
ATOM 3561 C CA . ARG B 1 222 ? -13.031 24.641 11.867 1 97.19 222 ARG B CA 1
ATOM 3562 C C . ARG B 1 222 ? -14.32 23.812 11.93 1 97.19 222 ARG B C 1
ATOM 3564 O O . ARG B 1 222 ? -15.383 24.297 11.508 1 97.19 222 ARG B O 1
ATOM 3571 N N . TRP B 1 223 ? -14.164 22.609 12.406 1 97.19 223 TRP B N 1
ATOM 3572 C CA . TRP B 1 223 ? -15.328 21.734 12.562 1 97.19 223 TRP B CA 1
ATOM 3573 C C . TRP B 1 223 ? -16.375 22.375 13.453 1 97.19 223 TRP B C 1
ATOM 3575 O O . TRP B 1 223 ? -17.562 22.438 13.094 1 97.19 223 TRP B O 1
ATOM 3585 N N . LEU B 1 224 ? -16 22.953 14.586 1 97.62 224 LEU B N 1
ATOM 3586 C CA . LEU B 1 224 ? -16.906 23.672 15.492 1 97.62 224 LEU B CA 1
ATOM 3587 C C . LEU B 1 224 ? -17.609 24.812 14.773 1 97.62 224 LEU B C 1
ATOM 3589 O O . LEU B 1 224 ? -18.828 24.953 14.898 1 97.62 224 LEU B O 1
ATOM 3593 N N . ARG B 1 225 ? -16.922 25.516 14.008 1 97.94 225 ARG B N 1
ATOM 3594 C CA . ARG B 1 225 ? -17.484 26.656 13.289 1 97.94 225 ARG B CA 1
ATOM 3595 C C . ARG B 1 225 ? -18.469 26.203 12.219 1 97.94 225 ARG B C 1
ATOM 3597 O O . ARG B 1 225 ? -19.531 26.812 12.047 1 97.94 225 ARG B O 1
ATOM 3604 N N . ASN B 1 226 ? -18.109 25.234 11.508 1 97.62 226 ASN B N 1
ATOM 3605 C CA . ASN B 1 226 ? -18.969 24.703 10.453 1 97.62 226 ASN B CA 1
ATOM 3606 C C . ASN B 1 226 ? -20.312 24.219 11.023 1 97.62 226 ASN B C 1
ATOM 3608 O O . ASN B 1 226 ? -21.359 24.531 10.469 1 97.62 226 ASN B O 1
ATOM 3612 N N . VAL B 1 227 ? -20.219 23.453 12.117 1 97.56 227 VAL B N 1
ATOM 3613 C CA . VAL B 1 227 ? -21.438 22.953 12.742 1 97.56 227 VAL B CA 1
ATOM 3614 C C . VAL B 1 227 ? -22.297 24.125 13.234 1 97.56 227 VAL B C 1
ATOM 3616 O O . VAL B 1 227 ? -23.5 24.141 13.023 1 97.56 227 VAL B O 1
ATOM 3619 N N . LYS B 1 228 ? -21.672 25.031 13.883 1 97.31 228 LYS B N 1
ATOM 3620 C CA . LYS B 1 228 ? -22.406 26.203 14.359 1 97.31 228 LYS B CA 1
ATOM 3621 C C . LYS B 1 228 ? -23.109 26.922 13.211 1 97.31 228 LYS B C 1
ATOM 3623 O O . LYS B 1 228 ? -24.297 27.25 13.305 1 97.31 228 LYS B O 1
ATOM 3628 N N . GLY B 1 229 ? -22.391 27.109 12.141 1 96.31 229 GLY B N 1
ATOM 3629 C CA . GLY B 1 229 ? -22.953 27.766 10.977 1 96.31 229 GLY B CA 1
ATOM 3630 C C . GLY B 1 229 ? -24.156 27.031 10.414 1 96.31 229 GLY B C 1
ATOM 3631 O O . GLY B 1 229 ? -25.125 27.656 9.977 1 96.31 229 GLY B O 1
ATOM 3632 N N . PHE B 1 230 ? -24.047 25.797 10.445 1 96.25 230 PHE B N 1
ATOM 3633 C CA . PHE B 1 230 ? -25.125 24.969 9.953 1 96.25 230 PHE B CA 1
ATOM 3634 C C . PHE B 1 230 ? -26.344 25.062 10.867 1 96.25 230 PHE B C 1
ATOM 3636 O O . PHE B 1 230 ? -27.484 25.109 10.391 1 96.25 230 PHE B O 1
ATOM 3643 N N . MET B 1 231 ? -26.125 25.078 12.148 1 94.44 231 MET B N 1
ATOM 3644 C CA . MET B 1 231 ? -27.203 25.125 13.133 1 94.44 231 MET B CA 1
ATOM 3645 C C . MET B 1 231 ? -27.922 26.469 13.078 1 94.44 231 MET B C 1
ATOM 3647 O O . MET B 1 231 ? -29.094 26.562 13.43 1 94.44 231 MET B O 1
ATOM 3651 N N . GLU B 1 232 ? -27.328 27.406 12.688 1 91.62 232 GLU B N 1
ATOM 3652 C CA . GLU B 1 232 ? -27.875 28.75 12.703 1 91.62 232 GLU B CA 1
ATOM 3653 C C . GLU B 1 232 ? -28.672 29.031 11.445 1 91.62 232 GLU B C 1
ATOM 3655 O O . GLU B 1 232 ? -29.312 30.094 11.328 1 91.62 232 GLU B O 1
ATOM 3660 N N . LYS B 1 233 ? -28.719 28.125 10.492 1 83.56 233 LYS B N 1
ATOM 3661 C CA . LYS B 1 233 ? -29.531 28.281 9.297 1 83.56 233 LYS B CA 1
ATOM 3662 C C . LYS B 1 233 ? -30.891 27.609 9.469 1 83.56 233 LYS B C 1
ATOM 3664 O O . LYS B 1 233 ? -31.016 26.641 10.219 1 83.56 233 LYS B O 1
#

Secondary structure (DSSP, 8-state):
---------------------------------------HHHHHHHHHHHHHHHHHHHH----HHHHHHHHH-SSEEEE-TTB-EEEEEEEETTEEEEEEEE--S---TTS-TT---SS---PPPPEEEEEEEETTT--EEEEEEEE--SSS-SEEEEEEEEESSHHHHT-TTS----BGGGS-HHHHHHHHHHHHHHT-SHHHHHHHHHHHHHHHHHHHHHHHHHHHHHHT-/---------------------------------------HHHHHHHHHHHHHHHHHHHH----HHHHHHHHH-SSEEEE-TT--EEEEEEEETTEEEEEEEE--S---TTS-TT---SS---PPPPEEEEEEEETTT--EEEEEEEE--SSS-SEEEEEEEEESSHHHHT-TTB----BGGGS-HHHHHHHHHHHHHHT-SHHHHHHHHHHHHHHHHHHHHHHHHHHHHHHT-

Radius of gyration: 40.38 Å; Cα contacts (8 Å, |Δi|>4): 611; chains: 2; bounding box: 197×88×83 Å

Sequence (466 aa):
MMLPVARMCTGLAARSGGFLRRQALRPALYQAQQRCFSLSSAAKVAKDLQAEIGHEEEQYQQAKEIKKFLSGTSFKFVETEGDVNMNLEKEVGDMLVKIEWQLTSPFDPTADVEGEQEGGQEYEATDFCITMESKSSGAGVSFYCSTQTGEDHRYVIGNVKSFASTEEKNGDSSYNGPEFEDIDEKLQESLDELLSEVGMNSELCDFIDAMALDKEQREYIRWLRNVKGFMEKMMLPVARMCTGLAARSGGFLRRQALRPALYQAQQRCFSLSSAAKVAKDLQAEIGHEEEQYQQAKEIKKFLSGTSFKFVETEGDVNMNLEKEVGDMLVKIEWQLTSPFDPTADVEGEQEGGQEYEATDFCITMESKSSGAGVSFYCSTQTGEDHRYVIGNVKSFASTEEKNGDSSYNGPEFEDIDEKLQESLDELLSEVGMNS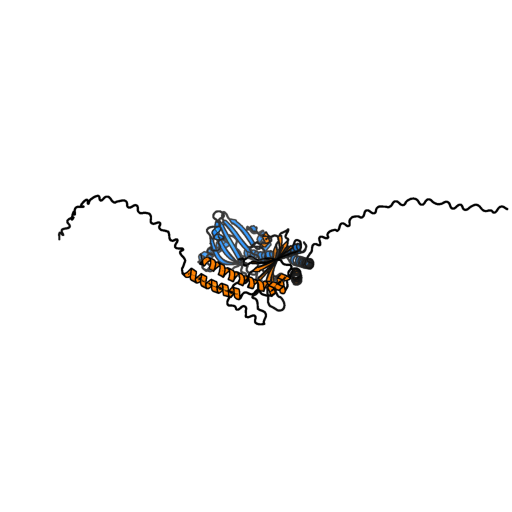ELCDFIDAMALDKEQREYIRWLRNVKGFMEK

Nearest PDB structures (foldseek):
  7pkq-assembly1_M  TM=8.327E-01  e=1.649E-11  Chlamydomonas reinhardtii
  1yqf-assembly2_E  TM=8.063E-01  e=2.974E-10  Leishmania major
  1yqf-assembly1_C  TM=7.564E-01  e=1.061E-09  Leishmania major
  7pkq-assembly1_M  TM=8.389E-01  e=2.312E-11  Chlamydomonas reinhardtii
  1yqf-assembly2_E  TM=8.082E-01  e=2.664E-10  Leishmania major

Solvent-accessible surface area (backbone atoms only — not comparable to full-atom values): 26848 Å² total; per-residue (Å²): 135,90,74,84,76,86,80,78,82,78,79,83,78,81,79,80,84,81,82,78,78,77,74,76,76,69,76,76,71,73,69,71,68,73,70,69,68,66,63,74,42,29,56,54,34,29,53,48,34,53,53,49,45,53,53,53,58,69,67,60,70,81,61,65,57,47,58,57,47,66,74,71,49,84,53,45,80,47,75,50,91,64,40,40,53,36,35,34,35,44,73,57,88,60,33,37,39,35,39,36,36,47,42,56,80,74,60,53,74,72,54,64,78,68,73,64,53,89,63,79,76,78,67,73,65,42,57,35,36,41,33,42,30,32,73,84,66,34,26,35,41,36,39,38,29,32,39,43,87,57,94,86,42,41,57,47,66,43,33,43,24,62,28,72,24,56,66,48,62,71,35,87,83,46,69,58,52,53,50,45,86,75,47,58,66,70,55,48,52,54,50,50,51,50,43,42,72,75,58,56,48,60,66,51,43,50,27,53,45,52,46,17,51,50,48,32,52,52,49,48,51,49,40,44,49,51,46,29,57,54,40,73,102,136,85,74,81,75,79,80,82,74,81,80,84,76,81,75,80,80,75,79,76,74,78,70,76,71,68,74,71,74,68,68,68,65,74,63,69,81,64,57,71,65,30,56,55,51,29,52,56,34,53,53,50,45,54,51,53,57,70,67,60,69,82,58,65,58,48,58,57,47,64,74,70,50,83,54,46,79,46,72,49,91,96,46,63,54,34,34,35,35,42,72,50,80,60,31,38,39,36,39,37,38,49,42,59,81,79,74,56,84,78,52,60,79,68,70,65,50,89,62,77,76,77,66,73,63,44,57,35,37,41,34,41,29,33,72,84,65,34,24,31,42,35,39,37,33,32,38,44,85,56,94,86,45,45,56,45,66,44,36,41,23,47,27,74,23,56,67,48,63,70,37,89,50,35,48,57,53,43,42,45,86,43,47,57,67,70,47,50,50,30,50,50,49,34,43,40,72,76,61,56,48,61,68,52,45,48,28,53,45,52,46,16,53,51,49,33,52,52,50,49,50,50,50,43,51,52,52,28,56,56,41,74,100

Organism: NCBI:txid2562239